Protein AF-A0A2W4MLJ8-F1 (afdb_monomer_lite)

Foldseek 3Di:
DFPLLLLLLQVQCCVFPFVPKWWADDPNDIDIDGPDDPVSSLCCQQPPGAFQQQADPLDLLQLQFWAWPVVVCLVVLNPDTDTDDDLLVVLLVLLLPFDDPSSPLNNQLSVLLNVLCVVQWDWDDPCVLLVPLSVQSVVQPDPVSNVVSVVVVCVSPVQWTWGDDPPTIITDGNQCSQVSLVCCCPPRDDPSNVLLQQLQWDAAPDDSRGIDGHLVCPNRQDDDSDGLNSVLSSLVQCQADRYDPDDGRPCNSVLSCCSPPVDDDDDFDQDAPRPRCVLQRWAAPSDPDRTGGRGDRSSNSSSSSSSSSLQGWDFDDDPDDDDRDTDTAQFAAEDDDDDPPDDDDDHSGDHDDKGAGDIDRSVVSSVNRHVSAQDDPPHGHRYPVSSVNSCVPPVVVRRID

Secondary structure (DSSP, 8-state):
--HHHHHHHHHHHHHHT-TT-EEEEETTEEEEE-S--HHHHHHIIIII--------TTSTTSSS-BEE-HHHHHHTTTS---EE--HHHHHHHHHHT---GGGHHHHHHHHHHHHHHHHHPEEP-HHHHTHHHHHHGGG--SHHHHHHHHHHHHHHHTTEEEEEETTEEEEEEGGGHHHHHHHIIIII--HHHHHHHHHHEEE-SSSSS-EEE-TTSTTTSEETTEEHHHHHHHHHHHHS-SSTTPPPPTTHHHHHHHHHH-------B-S--TTT-GGGS-EETSSSSSEE---B-HHHHHHHHHHHTTS--EEEPPSSSS--EEE-TTEEBPPP-S-TTS-------EE-PPPB-S-EEHHHHHHHHHH---EETTEE--BHHHHHHHIIIIIGGGTB-

Structure (mmCIF, N/CA/C/O backbone):
data_AF-A0A2W4MLJ8-F1
#
_entry.id   AF-A0A2W4MLJ8-F1
#
loop_
_atom_site.group_PDB
_atom_site.id
_atom_site.type_symbol
_atom_site.label_atom_id
_atom_site.label_alt_id
_atom_site.label_comp_id
_atom_site.label_asym_id
_atom_site.label_entity_id
_atom_site.label_seq_id
_atom_site.pdbx_PDB_ins_code
_atom_site.Cartn_x
_atom_site.Cartn_y
_atom_site.Cartn_z
_atom_site.occupancy
_atom_site.B_iso_or_equiv
_atom_site.auth_seq_id
_atom_site.auth_comp_id
_atom_site.auth_asym_id
_atom_site.auth_atom_id
_atom_site.pdbx_PDB_model_num
ATOM 1 N N . MET A 1 1 ? 0.294 -2.833 21.695 1.00 61.97 1 MET A N 1
ATOM 2 C CA . MET A 1 1 ? -0.162 -2.936 20.288 1.00 61.97 1 MET A CA 1
ATOM 3 C C . MET A 1 1 ? 0.094 -1.598 19.602 1.00 61.97 1 MET A C 1
ATOM 5 O O . MET A 1 1 ? -0.116 -0.588 20.254 1.00 61.97 1 MET A O 1
ATOM 9 N N . GLY A 1 2 ? 0.595 -1.555 18.360 1.00 86.25 2 GLY A N 1
ATOM 10 C CA . GLY A 1 2 ? 0.791 -0.280 17.644 1.00 86.25 2 GLY A CA 1
ATOM 11 C C . GLY A 1 2 ? -0.541 0.371 17.244 1.00 86.25 2 GLY A C 1
ATOM 12 O O . GLY A 1 2 ? -1.497 -0.349 16.966 1.00 86.25 2 GLY A O 1
ATOM 13 N N . TYR A 1 3 ? -0.601 1.707 17.199 1.00 92.25 3 TYR A N 1
ATOM 14 C CA . TYR A 1 3 ? -1.837 2.476 16.971 1.00 92.25 3 TYR A CA 1
ATOM 15 C C . TYR A 1 3 ? -2.549 2.122 15.657 1.00 92.25 3 TYR A C 1
ATOM 17 O O . TYR A 1 3 ? -3.712 1.732 15.659 1.00 92.25 3 TYR A O 1
ATOM 25 N N . LEU A 1 4 ? -1.831 2.181 14.531 1.00 94.38 4 LEU A N 1
ATOM 26 C CA . LEU A 1 4 ? -2.391 1.830 13.222 1.00 94.38 4 LEU A CA 1
ATOM 27 C C . LEU A 1 4 ? -2.824 0.363 13.162 1.00 94.38 4 LEU A C 1
ATOM 29 O O . LEU A 1 4 ? -3.882 0.053 12.634 1.00 94.38 4 LEU A O 1
ATOM 33 N N . LYS A 1 5 ? -2.056 -0.538 13.781 1.00 95.44 5 LYS A N 1
ATOM 34 C CA . LYS A 1 5 ? -2.420 -1.956 13.869 1.00 95.44 5 LYS A CA 1
ATOM 35 C C . LYS A 1 5 ? -3.755 -2.157 14.595 1.00 95.44 5 LYS A C 1
ATOM 37 O O . LYS A 1 5 ? -4.588 -2.937 14.148 1.00 95.44 5 LYS A O 1
ATOM 42 N N . ALA A 1 6 ? -3.958 -1.446 15.705 1.00 96.62 6 ALA A N 1
ATOM 43 C CA . ALA A 1 6 ? -5.207 -1.469 16.463 1.00 96.62 6 ALA A CA 1
ATOM 44 C C . ALA A 1 6 ? -6.398 -0.964 15.630 1.00 96.62 6 ALA A C 1
ATOM 46 O O . ALA A 1 6 ? -7.445 -1.612 15.604 1.00 96.62 6 ALA A O 1
ATOM 47 N N . LEU A 1 7 ? -6.218 0.134 14.886 1.00 96.81 7 LEU A N 1
ATOM 48 C CA . LEU A 1 7 ? -7.236 0.640 13.960 1.00 96.81 7 LEU A CA 1
ATOM 49 C C . LEU A 1 7 ? -7.570 -0.355 12.845 1.00 96.81 7 LEU A C 1
ATOM 51 O O . LEU A 1 7 ? -8.741 -0.501 12.502 1.00 96.81 7 LEU A O 1
ATOM 55 N N . GLY A 1 8 ? -6.569 -1.051 12.300 1.00 97.69 8 GLY A N 1
ATOM 56 C CA . GLY A 1 8 ? -6.784 -2.076 11.281 1.00 97.69 8 GLY A CA 1
ATOM 57 C C . GLY A 1 8 ? -7.610 -3.242 11.805 1.00 97.69 8 GLY A C 1
ATOM 58 O O . GLY A 1 8 ? -8.565 -3.648 11.149 1.00 97.69 8 GLY A O 1
ATOM 59 N N . VAL A 1 9 ? -7.316 -3.722 13.019 1.00 98.25 9 VAL A N 1
ATOM 60 C CA . VAL A 1 9 ? -8.124 -4.769 13.663 1.00 98.25 9 VAL A CA 1
ATOM 61 C C . VAL A 1 9 ? -9.564 -4.310 13.867 1.00 98.25 9 VAL A C 1
ATOM 63 O O . VAL A 1 9 ? -10.478 -5.018 13.453 1.00 98.25 9 VAL A O 1
ATOM 66 N N . LEU A 1 10 ? -9.780 -3.120 14.437 1.00 98.44 10 LEU A N 1
ATOM 67 C CA . LEU A 1 10 ? -11.130 -2.593 14.643 1.00 98.44 10 LEU A CA 1
ATOM 68 C C . LEU A 1 10 ? -11.905 -2.466 13.323 1.00 98.44 10 LEU A C 1
ATOM 70 O O . LEU A 1 10 ? -13.056 -2.891 13.249 1.00 98.44 10 LEU A O 1
ATOM 74 N N . ARG A 1 11 ? -11.278 -1.895 12.287 1.00 97.94 11 ARG A N 1
ATOM 75 C CA . ARG A 1 11 ? -11.890 -1.729 10.963 1.00 97.94 11 ARG A CA 1
ATOM 76 C C . ARG A 1 11 ? -12.314 -3.075 10.382 1.00 97.94 11 ARG A C 1
ATOM 78 O O . ARG A 1 11 ? -13.454 -3.215 9.955 1.00 97.94 11 ARG A O 1
ATOM 85 N N . LEU A 1 12 ? -11.402 -4.045 10.363 1.00 98.38 12 LEU A N 1
ATOM 86 C CA . LEU A 1 12 ? -11.639 -5.339 9.728 1.00 98.38 12 LEU A CA 1
ATOM 87 C C . LEU A 1 12 ? -12.692 -6.158 10.471 1.00 98.38 12 LEU A C 1
ATOM 89 O O . LEU A 1 12 ? -13.574 -6.718 9.826 1.00 98.38 12 LEU A O 1
ATOM 93 N N . VAL A 1 13 ? -12.652 -6.177 11.807 1.00 98.56 13 VAL A N 1
ATOM 94 C CA . VAL A 1 13 ? -13.686 -6.848 12.609 1.00 98.56 13 VAL A CA 1
ATOM 95 C C . VAL A 1 13 ? -15.046 -6.193 12.366 1.00 98.56 13 VAL A C 1
ATOM 97 O O . VAL A 1 13 ? -15.995 -6.904 12.054 1.00 98.56 13 VAL A O 1
ATOM 100 N N . CYS A 1 14 ? -15.125 -4.856 12.389 1.00 98.44 14 CYS A N 1
ATOM 101 C CA . CYS A 1 14 ? -16.371 -4.124 12.132 1.00 98.44 14 CYS A CA 1
ATOM 102 C C . CYS A 1 14 ? -16.975 -4.454 10.765 1.00 98.44 14 CYS A C 1
ATOM 104 O O . CYS A 1 14 ? -18.176 -4.667 10.638 1.00 98.44 14 CYS A O 1
ATOM 106 N N . GLN A 1 15 ? -16.141 -4.499 9.728 1.00 97.12 15 GLN A N 1
ATOM 107 C CA . GLN A 1 15 ? -16.613 -4.648 8.355 1.00 97.12 15 GLN A CA 1
ATOM 108 C C . GLN A 1 15 ? -16.893 -6.095 7.948 1.00 97.12 15 GLN A C 1
ATOM 110 O O . GLN A 1 15 ? -17.678 -6.312 7.028 1.00 97.12 15 GLN A O 1
ATOM 115 N N . GLN A 1 16 ? -16.231 -7.073 8.571 1.00 97.75 16 GLN A N 1
ATOM 116 C CA . GLN A 1 16 ? -16.209 -8.446 8.057 1.00 97.75 16 GLN A CA 1
ATOM 117 C C . GLN A 1 16 ? -16.668 -9.509 9.063 1.00 97.75 16 GLN A 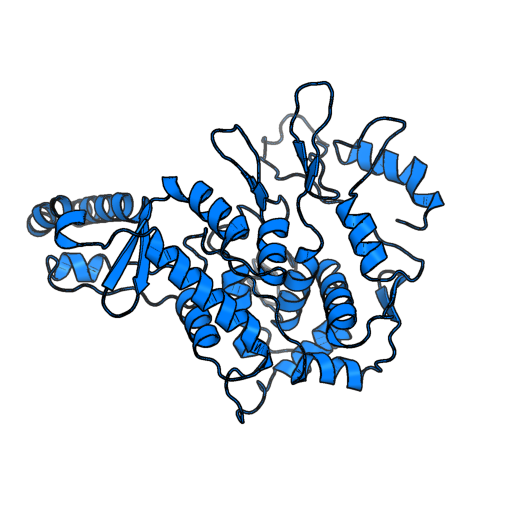C 1
ATOM 119 O O . GLN A 1 16 ? -16.828 -10.658 8.654 1.00 97.75 16 GLN A O 1
ATOM 124 N N . ALA A 1 17 ? -16.878 -9.172 10.341 1.00 98.12 17 ALA A N 1
ATOM 125 C CA . ALA A 1 17 ? -17.229 -10.169 11.358 1.00 98.12 17 ALA A CA 1
ATOM 126 C C . ALA A 1 17 ? -18.281 -9.707 12.380 1.00 98.12 17 ALA A C 1
ATOM 128 O O . ALA A 1 17 ? -19.231 -10.440 12.641 1.00 98.12 17 ALA A O 1
ATOM 129 N N . ASP A 1 18 ? -18.133 -8.511 12.946 1.00 98.44 18 ASP A N 1
ATOM 130 C CA . ASP A 1 18 ? -18.990 -7.993 14.014 1.00 98.44 18 ASP A CA 1
ATOM 131 C C . ASP A 1 18 ? -19.216 -6.488 13.843 1.00 98.44 18 ASP A C 1
ATOM 133 O O . ASP A 1 18 ? -18.381 -5.676 14.240 1.00 98.44 18 ASP A O 1
ATOM 137 N N . ALA A 1 19 ? -20.353 -6.113 13.255 1.00 97.88 19 ALA A N 1
ATOM 138 C CA . ALA A 1 19 ? -20.689 -4.720 12.955 1.00 97.88 19 ALA A CA 1
ATOM 139 C C . ALA A 1 19 ? -20.834 -3.835 14.207 1.00 97.88 19 ALA A C 1
ATOM 141 O O . ALA A 1 19 ? -20.628 -2.623 14.114 1.00 97.88 19 ALA A O 1
ATOM 142 N N . ASP A 1 20 ? -21.133 -4.432 15.365 1.00 98.00 20 ASP A N 1
ATOM 143 C CA . ASP A 1 20 ? -21.358 -3.725 16.629 1.00 98.00 20 ASP A CA 1
ATOM 144 C C . ASP A 1 20 ? -20.078 -3.578 17.468 1.00 98.00 20 ASP A C 1
ATOM 146 O O . ASP A 1 20 ? -20.118 -3.028 18.575 1.00 98.00 20 ASP A O 1
ATOM 150 N N . VAL A 1 21 ? -18.928 -4.025 16.943 1.00 98.50 21 VAL A N 1
ATOM 151 C CA . VAL A 1 21 ? -17.642 -3.939 17.637 1.00 98.50 21 VAL A CA 1
ATOM 152 C C . VAL A 1 21 ? -17.310 -2.503 18.046 1.00 98.50 21 VAL A C 1
ATOM 154 O O . VAL A 1 21 ? -17.400 -1.541 17.273 1.00 98.50 21 VAL A O 1
ATOM 157 N N . ARG A 1 22 ? -16.853 -2.362 19.288 1.00 98.50 22 ARG A N 1
ATOM 158 C CA . ARG A 1 22 ? -16.357 -1.102 19.846 1.00 98.50 22 ARG A CA 1
ATOM 159 C C . ARG A 1 22 ? -14.935 -1.269 20.343 1.00 98.50 22 ARG A C 1
ATOM 161 O O . ARG A 1 22 ? -14.503 -2.373 20.664 1.00 98.50 22 ARG A O 1
ATOM 168 N N . ALA A 1 23 ? -14.201 -0.171 20.456 1.00 97.69 23 ALA A N 1
ATOM 169 C CA . ALA A 1 23 ? -12.884 -0.191 21.075 1.00 97.69 23 ALA A CA 1
ATOM 170 C C . ALA A 1 23 ? -12.578 1.083 21.852 1.00 97.69 23 ALA A C 1
ATOM 172 O O . ALA A 1 23 ? -13.168 2.133 21.598 1.00 97.69 23 ALA A O 1
ATOM 173 N N . CYS A 1 24 ? -11.625 0.992 22.776 1.00 96.69 24 CYS A N 1
ATOM 174 C CA . CYS A 1 24 ? -11.025 2.139 23.449 1.00 96.69 24 CYS A CA 1
ATOM 175 C C . CYS A 1 24 ? -9.576 1.867 23.865 1.00 96.69 24 CYS A C 1
ATOM 177 O O . CYS A 1 24 ? -9.086 0.738 23.804 1.00 96.69 24 CYS A O 1
ATOM 179 N N . TRP A 1 25 ? -8.891 2.923 24.285 1.00 95.38 25 TRP A N 1
ATOM 180 C CA . TRP A 1 25 ? -7.573 2.884 24.898 1.00 95.38 25 TRP A CA 1
ATOM 181 C C . TRP A 1 25 ? -7.700 3.027 26.413 1.00 95.38 25 TRP A C 1
ATOM 183 O O . TRP A 1 25 ? -8.278 3.988 26.914 1.00 95.38 25 TRP A O 1
ATOM 193 N N . GLU A 1 26 ? -7.110 2.093 27.153 1.00 93.19 26 GLU A N 1
ATOM 194 C CA . GLU A 1 26 ? -7.096 2.114 28.613 1.00 93.19 26 GLU A CA 1
ATOM 195 C C . GLU A 1 26 ? -5.746 1.599 29.117 1.00 93.19 26 GLU A C 1
ATOM 197 O O . GLU A 1 26 ? -5.308 0.511 28.744 1.00 93.19 26 GLU A O 1
ATOM 202 N N . GLY A 1 27 ? -5.044 2.400 29.925 1.00 88.62 27 GLY A N 1
ATOM 203 C CA . GLY A 1 27 ? -3.728 2.026 30.459 1.00 88.62 27 GLY A CA 1
ATOM 204 C C . GLY A 1 27 ? -2.671 1.743 29.380 1.00 88.62 27 GLY A C 1
ATOM 205 O O . GLY A 1 27 ? -1.826 0.872 29.565 1.00 88.62 27 GLY A O 1
ATOM 206 N N . GLY A 1 28 ? -2.742 2.420 28.227 1.00 87.06 28 GLY A N 1
ATOM 207 C CA . GLY A 1 28 ? -1.842 2.181 27.088 1.00 87.06 28 GLY A CA 1
ATOM 208 C C . GLY A 1 28 ? -2.142 0.901 26.293 1.00 87.06 28 GLY A C 1
ATOM 209 O O . GLY A 1 28 ? -1.378 0.531 25.400 1.00 87.06 28 GLY A O 1
ATOM 210 N N . VAL A 1 29 ? -3.255 0.225 26.591 1.00 91.62 29 VAL A N 1
ATOM 211 C CA . VAL A 1 29 ? -3.703 -0.992 25.910 1.00 91.62 29 VAL A CA 1
ATOM 212 C C . VAL A 1 29 ? -4.958 -0.693 25.099 1.00 91.62 29 VAL A C 1
ATOM 214 O O . VAL A 1 29 ? -5.870 -0.019 25.570 1.00 91.62 29 VAL A O 1
ATOM 217 N N . PHE A 1 30 ? -5.008 -1.213 23.875 1.00 95.25 30 PHE A N 1
ATOM 218 C CA . PHE A 1 30 ? -6.205 -1.165 23.045 1.00 95.25 30 PHE A CA 1
ATOM 219 C C . PHE A 1 30 ? -7.144 -2.307 23.434 1.00 95.25 30 PHE A C 1
ATOM 221 O O . PHE A 1 30 ? -6.765 -3.476 23.327 1.00 95.25 30 PHE A O 1
ATOM 228 N N . LYS A 1 31 ? -8.346 -1.976 23.902 1.00 96.06 31 LYS A N 1
ATOM 229 C CA . LYS A 1 31 ? -9.390 -2.933 24.273 1.00 96.06 31 LYS A CA 1
ATOM 230 C C . LYS A 1 31 ? -10.436 -3.002 23.168 1.00 96.06 31 LYS A C 1
ATOM 232 O O . LYS A 1 31 ? -10.954 -1.969 22.755 1.00 96.06 31 LYS A O 1
ATOM 237 N N . LEU A 1 32 ? -10.747 -4.218 22.725 1.00 97.12 32 LEU A N 1
ATOM 238 C CA . LEU A 1 32 ? -11.780 -4.522 21.737 1.00 97.12 32 LEU A CA 1
ATOM 239 C C . LEU A 1 32 ? -12.978 -5.165 22.450 1.00 97.12 32 LEU A C 1
ATOM 241 O O . LEU A 1 32 ? -12.800 -6.120 23.203 1.00 97.12 32 LEU A O 1
ATOM 245 N N . TYR A 1 33 ? -14.175 -4.647 22.207 1.00 98.00 33 TYR A N 1
ATOM 246 C CA . TYR A 1 33 ? -15.448 -5.150 22.719 1.00 98.00 33 TYR A CA 1
ATOM 247 C C . TYR A 1 33 ? -16.234 -5.700 21.534 1.00 98.00 33 TYR A C 1
ATOM 249 O O . TYR A 1 33 ? -16.768 -4.930 20.740 1.00 98.00 33 TYR A O 1
ATOM 257 N N . THR A 1 34 ? -16.243 -7.020 21.396 1.00 98.12 34 THR A N 1
ATOM 258 C CA . THR A 1 34 ? -16.828 -7.749 20.267 1.00 98.12 34 THR A CA 1
ATOM 259 C C . THR A 1 34 ? -17.508 -9.018 20.773 1.00 98.12 34 THR A C 1
ATOM 261 O O . THR A 1 34 ? -17.212 -9.484 21.876 1.00 98.12 34 THR A O 1
ATOM 264 N N . ASN A 1 35 ? -18.410 -9.582 19.974 1.00 97.25 35 ASN A N 1
ATOM 265 C CA . ASN A 1 35 ? -18.974 -10.910 20.208 1.00 97.25 35 ASN A CA 1
ATOM 266 C C . ASN A 1 35 ? -17.975 -12.062 19.954 1.00 97.25 35 ASN A C 1
ATOM 268 O O . ASN A 1 35 ? -18.279 -13.206 20.290 1.00 97.25 35 ASN A O 1
ATOM 272 N N . LEU A 1 36 ? -16.795 -11.776 19.389 1.00 97.81 36 LEU A N 1
ATOM 273 C CA . LEU A 1 36 ? -15.739 -12.754 19.137 1.00 97.81 36 LEU A CA 1
ATOM 274 C C . LEU A 1 36 ? -14.856 -12.945 20.377 1.00 97.81 36 LEU A C 1
ATOM 276 O O . LEU A 1 36 ? -14.225 -12.005 20.865 1.00 97.81 36 LEU A O 1
ATOM 280 N N . ASP A 1 37 ? -14.741 -14.182 20.854 1.00 96.81 37 ASP A N 1
ATOM 281 C CA . ASP A 1 37 ? -13.690 -14.533 21.808 1.00 96.81 37 ASP A CA 1
ATOM 282 C C . ASP A 1 37 ? -12.304 -14.595 21.129 1.00 96.81 37 ASP A C 1
ATOM 284 O O . ASP A 1 37 ? -12.139 -14.298 19.943 1.00 96.81 37 ASP A O 1
ATOM 288 N N . ARG A 1 38 ? -11.264 -14.953 21.894 1.00 95.31 38 ARG A N 1
ATOM 289 C CA . ARG A 1 38 ? -9.887 -15.000 21.375 1.00 95.31 38 ARG A CA 1
ATOM 290 C C . ARG A 1 38 ? -9.720 -15.996 20.228 1.00 95.31 38 ARG A C 1
ATOM 292 O O . ARG A 1 38 ? -9.019 -15.677 19.268 1.00 95.31 38 ARG A O 1
ATOM 299 N N . ASP A 1 39 ? -10.346 -17.163 20.320 1.00 96.69 39 ASP A N 1
ATOM 300 C CA . ASP A 1 39 ? -10.188 -18.228 19.331 1.00 96.69 39 ASP A CA 1
ATOM 301 C C . ASP A 1 39 ? -10.989 -17.905 18.068 1.00 96.69 39 ASP A C 1
ATOM 303 O O . ASP A 1 39 ? -10.486 -18.073 16.953 1.00 96.69 39 ASP A O 1
ATOM 307 N N . ALA A 1 40 ? -12.192 -17.349 18.226 1.00 97.94 40 ALA A N 1
ATOM 308 C CA . ALA A 1 40 ? -13.011 -16.840 17.135 1.00 97.94 40 ALA A CA 1
ATOM 309 C C . ALA A 1 40 ? -12.324 -15.675 16.405 1.00 97.94 40 ALA A C 1
ATOM 311 O O . ALA A 1 40 ? -12.321 -15.644 15.175 1.00 97.94 40 ALA A O 1
ATOM 312 N N . LEU A 1 41 ? -11.673 -14.756 17.131 1.00 97.75 41 LEU A N 1
ATOM 313 C CA . LEU A 1 41 ? -10.928 -13.643 16.536 1.00 97.75 41 LEU A CA 1
ATOM 314 C C . LEU A 1 41 ? -9.709 -14.131 15.736 1.00 97.75 41 LEU A C 1
ATOM 316 O O . LEU A 1 41 ? -9.491 -13.682 14.609 1.00 97.75 41 LEU A O 1
ATOM 320 N N . THR A 1 42 ? -8.933 -15.073 16.280 1.00 97.00 42 THR A N 1
ATOM 321 C CA . THR A 1 42 ? -7.822 -15.707 15.550 1.00 97.00 42 THR A CA 1
ATOM 322 C C . THR A 1 42 ? -8.325 -16.434 14.307 1.00 97.00 42 THR A C 1
ATOM 324 O O . THR A 1 42 ? -7.782 -16.242 13.221 1.00 97.00 42 THR A O 1
ATOM 327 N N . THR A 1 43 ? -9.394 -17.220 14.444 1.00 97.25 43 THR A N 1
ATOM 328 C CA . THR A 1 43 ? -10.016 -17.961 13.339 1.00 97.25 43 THR A CA 1
ATOM 329 C C . THR A 1 43 ? -10.515 -17.013 12.248 1.00 97.25 43 THR A C 1
ATOM 331 O O . THR A 1 43 ? -10.279 -17.261 11.068 1.00 97.25 43 THR A O 1
ATOM 334 N N . PHE A 1 44 ? -11.125 -15.881 12.617 1.00 98.25 44 PHE A N 1
ATOM 335 C CA . PHE A 1 44 ? -11.535 -14.843 11.673 1.00 98.25 44 PHE A CA 1
ATOM 336 C C . PHE A 1 44 ? -10.360 -14.358 10.812 1.00 98.25 44 PHE A C 1
ATOM 338 O O . PHE A 1 44 ? -10.431 -14.428 9.584 1.00 98.25 44 PHE A O 1
ATOM 345 N N . PHE A 1 45 ? -9.259 -13.913 11.421 1.00 98.12 45 PHE A N 1
ATOM 346 C CA . PHE A 1 45 ? -8.110 -13.423 10.653 1.00 98.12 45 PHE A CA 1
ATOM 347 C C . PHE A 1 45 ? -7.417 -14.535 9.855 1.00 98.12 45 PHE A C 1
ATOM 349 O O . PHE A 1 45 ? -7.041 -14.330 8.697 1.00 98.12 45 PHE A O 1
ATOM 356 N N . ARG A 1 46 ? -7.287 -15.728 10.439 1.00 95.81 46 ARG A N 1
ATOM 357 C CA . ARG A 1 46 ? -6.652 -16.875 9.786 1.00 95.81 46 ARG A CA 1
ATOM 358 C C . ARG A 1 46 ? -7.430 -17.323 8.551 1.00 95.81 46 ARG A C 1
ATOM 360 O O . ARG A 1 46 ? -6.815 -17.475 7.497 1.00 95.81 46 ARG A O 1
ATOM 367 N N . ASP A 1 47 ? -8.754 -17.444 8.647 1.00 95.19 47 ASP A N 1
ATOM 368 C CA . ASP A 1 47 ? -9.558 -18.186 7.666 1.00 95.19 47 ASP A CA 1
ATOM 369 C C . ASP A 1 47 ? -10.501 -17.305 6.838 1.00 95.19 47 ASP A C 1
ATOM 371 O O . ASP A 1 47 ? -10.770 -17.631 5.685 1.00 95.19 47 ASP A O 1
ATOM 375 N N . TYR A 1 48 ? -10.980 -16.181 7.378 1.00 96.81 48 TYR A N 1
ATOM 376 C CA . TYR A 1 48 ? -12.073 -15.406 6.773 1.00 96.81 48 TYR A CA 1
ATOM 377 C C . TYR A 1 48 ? -11.673 -14.003 6.312 1.00 96.81 48 TYR A C 1
ATOM 379 O O . TYR A 1 48 ? -12.275 -13.490 5.368 1.00 96.81 48 TYR A O 1
ATOM 387 N N . TYR A 1 49 ? -10.647 -13.400 6.922 1.00 97.81 49 TYR A N 1
ATOM 388 C CA . TYR A 1 49 ? -10.180 -12.051 6.592 1.00 97.81 49 TYR A CA 1
ATOM 389 C C . TYR A 1 49 ? -9.914 -11.885 5.093 1.00 97.81 49 TYR A C 1
ATOM 391 O O . TYR A 1 49 ? -9.132 -12.637 4.501 1.00 97.81 49 TYR A O 1
ATOM 399 N N . ARG A 1 50 ? -10.542 -10.867 4.502 1.00 98.19 50 ARG A N 1
ATOM 400 C CA . ARG A 1 50 ? -10.380 -10.457 3.106 1.00 98.19 50 ARG A CA 1
ATOM 401 C C . ARG A 1 50 ? -9.554 -9.165 3.055 1.00 98.19 50 ARG A C 1
ATOM 403 O O . ARG A 1 50 ? -10.034 -8.150 3.565 1.00 98.19 50 ARG A O 1
ATOM 410 N N . PRO A 1 51 ? -8.337 -9.185 2.481 1.00 98.00 51 PRO A N 1
ATOM 411 C CA . PRO A 1 51 ? -7.501 -7.991 2.371 1.00 98.00 51 PRO A CA 1
ATOM 412 C C . PRO A 1 51 ? -8.138 -6.896 1.519 1.00 98.00 51 PRO A C 1
ATOM 414 O O . PRO A 1 51 ? -8.716 -7.178 0.466 1.00 98.00 51 PRO A O 1
ATOM 417 N N . THR A 1 52 ? -7.959 -5.642 1.931 1.00 97.94 52 THR A N 1
ATOM 418 C CA . THR A 1 52 ? -8.315 -4.482 1.111 1.00 97.94 52 THR A CA 1
ATOM 419 C C . THR A 1 52 ? -7.360 -4.386 -0.089 1.00 97.94 52 THR A C 1
ATOM 421 O O . THR A 1 52 ? -6.149 -4.546 0.091 1.00 97.94 52 THR A O 1
ATOM 424 N N . PRO A 1 53 ? -7.841 -4.084 -1.312 1.00 97.12 53 PRO A N 1
ATOM 425 C CA . PRO A 1 53 ? -6.991 -3.944 -2.492 1.00 97.12 53 PRO A CA 1
ATOM 426 C C . PRO A 1 53 ? -6.055 -2.720 -2.459 1.00 97.12 53 PRO A C 1
ATOM 428 O O . PRO A 1 53 ? -6.312 -1.692 -3.087 1.00 97.12 53 PRO A O 1
ATOM 431 N N . LEU A 1 54 ? -4.926 -2.820 -1.753 1.00 96.12 54 LEU A N 1
ATOM 432 C CA . LEU A 1 54 ? -3.911 -1.764 -1.715 1.00 96.12 54 LEU A CA 1
ATOM 433 C C . LEU A 1 54 ? -3.079 -1.799 -2.998 1.00 96.12 54 LEU A C 1
ATOM 435 O O . LEU A 1 54 ? -2.242 -2.682 -3.171 1.00 96.12 54 LEU A O 1
ATOM 439 N N . LEU A 1 55 ? -3.289 -0.844 -3.905 1.00 96.25 55 LEU A N 1
ATOM 440 C CA . LEU A 1 55 ? -2.542 -0.745 -5.164 1.00 96.25 55 LEU A CA 1
ATOM 441 C C . LEU A 1 55 ? -2.075 0.688 -5.406 1.00 96.25 55 LEU A C 1
ATOM 443 O O . LEU A 1 55 ? -2.882 1.613 -5.409 1.00 96.25 55 LEU A O 1
ATOM 447 N N . ALA A 1 56 ? -0.785 0.874 -5.683 1.00 95.25 56 ALA A N 1
ATOM 448 C CA . ALA A 1 56 ? -0.223 2.169 -6.067 1.00 95.25 56 ALA A CA 1
ATOM 449 C C . ALA A 1 56 ? 0.326 2.157 -7.505 1.00 95.25 56 ALA A C 1
ATOM 451 O O . ALA A 1 56 ? 1.513 2.429 -7.703 1.00 95.25 56 ALA A O 1
ATOM 452 N N . PRO A 1 57 ? -0.489 1.898 -8.548 1.00 93.56 57 PRO A N 1
ATOM 453 C CA . PRO A 1 57 ? -0.015 1.831 -9.936 1.00 93.56 57 PRO A CA 1
ATOM 454 C C . PRO A 1 57 ? 0.562 3.165 -10.435 1.00 93.56 57 PRO A C 1
ATOM 456 O O . PRO A 1 57 ? 1.090 3.245 -11.531 1.00 93.56 57 PRO A O 1
ATOM 459 N N . TRP A 1 58 ? 0.513 4.239 -9.654 1.00 92.00 58 TRP A N 1
ATOM 460 C CA . TRP A 1 58 ? 1.215 5.486 -9.942 1.00 92.00 58 TRP A CA 1
ATOM 461 C C . TRP A 1 58 ? 2.693 5.481 -9.503 1.00 92.00 58 TRP A C 1
ATOM 463 O O . TRP A 1 58 ? 3.425 6.432 -9.788 1.00 92.00 58 TRP A O 1
ATOM 473 N N . ASN A 1 59 ? 3.163 4.451 -8.800 1.00 92.56 59 ASN A N 1
ATOM 474 C CA . ASN A 1 59 ? 4.550 4.301 -8.365 1.00 92.56 59 ASN A CA 1
ATOM 475 C C . ASN A 1 59 ? 5.272 3.243 -9.203 1.00 92.56 59 ASN A C 1
ATOM 477 O O . ASN A 1 59 ? 4.803 2.118 -9.336 1.00 92.56 59 ASN A O 1
ATOM 481 N N . GLY A 1 60 ? 6.483 3.547 -9.682 1.00 90.56 60 GLY A N 1
ATOM 482 C CA . GLY A 1 60 ? 7.308 2.576 -10.424 1.00 90.56 60 GLY A CA 1
ATOM 483 C C . GLY A 1 60 ? 7.755 1.358 -9.590 1.00 90.56 60 GLY A C 1
ATOM 484 O O . GLY A 1 60 ? 8.233 0.359 -10.134 1.00 90.56 60 GLY A O 1
ATOM 485 N N . GLY A 1 61 ? 7.629 1.449 -8.262 1.00 90.81 61 GLY A N 1
ATOM 486 C CA . GLY A 1 61 ? 7.922 0.403 -7.278 1.00 90.81 61 GLY A CA 1
ATOM 487 C C . GLY A 1 61 ? 6.794 -0.608 -7.041 1.00 90.81 61 GLY A C 1
ATOM 488 O O . GLY A 1 61 ? 7.067 -1.668 -6.499 1.00 90.81 61 GLY A O 1
ATOM 489 N N . SER A 1 62 ? 5.571 -0.302 -7.477 1.00 93.62 62 SER A N 1
ATOM 490 C CA . SER A 1 62 ? 4.314 -0.909 -6.996 1.00 93.62 62 SER A CA 1
ATOM 491 C C . SER A 1 62 ? 4.024 -2.353 -7.410 1.00 93.62 62 SER A C 1
ATOM 493 O O . SER A 1 62 ? 3.027 -2.913 -6.976 1.00 93.62 62 SER A O 1
ATOM 495 N N . GLY A 1 63 ? 4.846 -2.942 -8.279 1.00 94.75 63 GLY A N 1
ATOM 496 C CA . GLY A 1 63 ? 4.595 -4.269 -8.853 1.00 94.75 63 GLY A CA 1
ATOM 497 C C . GLY A 1 63 ? 3.870 -4.261 -10.201 1.00 94.75 63 GLY A C 1
ATOM 498 O O . GLY A 1 63 ? 3.876 -5.267 -10.892 1.00 94.75 63 GLY A O 1
ATOM 499 N N . PHE A 1 64 ? 3.354 -3.120 -10.666 1.00 94.50 64 PHE A N 1
ATOM 500 C CA . PHE A 1 64 ? 2.771 -3.026 -12.016 1.00 94.50 64 PHE A CA 1
ATOM 501 C C . PHE A 1 64 ? 3.804 -2.874 -13.134 1.00 94.50 64 PHE A C 1
ATOM 503 O O . PHE A 1 64 ? 3.473 -3.048 -14.303 1.00 94.50 64 PHE A O 1
ATOM 510 N N . TYR A 1 65 ? 5.047 -2.524 -12.796 1.00 94.56 65 TYR A N 1
ATOM 511 C CA . TYR A 1 65 ? 6.044 -2.108 -13.777 1.00 94.56 65 TYR A CA 1
ATOM 512 C C . TYR A 1 65 ? 7.274 -3.011 -13.788 1.00 94.56 65 TYR A C 1
ATOM 514 O O . TYR A 1 65 ? 7.850 -3.328 -12.745 1.00 94.56 65 TYR A O 1
ATOM 522 N N . VAL A 1 66 ? 7.745 -3.350 -14.980 1.00 94.62 66 VAL A N 1
ATOM 523 C CA . VAL A 1 66 ? 8.964 -4.124 -15.225 1.00 94.62 66 VAL A CA 1
ATOM 524 C C . VAL A 1 66 ? 10.172 -3.205 -15.424 1.00 94.62 66 VAL A C 1
ATOM 526 O O . VAL A 1 66 ? 10.044 -1.997 -15.626 1.00 94.62 66 VAL A O 1
ATOM 529 N N . LYS A 1 67 ? 11.380 -3.769 -15.349 1.00 94.44 67 LYS A N 1
ATOM 530 C CA . LYS A 1 67 ? 12.624 -3.058 -15.675 1.00 94.44 67 LYS A CA 1
ATOM 531 C C . LYS A 1 67 ? 13.398 -3.846 -16.715 1.00 94.44 67 LYS A C 1
ATOM 533 O O . LYS A 1 67 ? 13.728 -5.000 -16.457 1.00 94.44 67 LYS A O 1
ATOM 538 N N . LEU A 1 68 ? 13.691 -3.217 -17.852 1.00 96.31 68 LEU A N 1
ATOM 539 C CA . LEU A 1 68 ? 14.518 -3.811 -18.901 1.00 96.31 68 LEU A CA 1
ATOM 540 C C . LEU A 1 68 ? 15.880 -4.226 -18.325 1.00 96.31 68 LEU A C 1
ATOM 542 O O . LEU A 1 68 ? 16.501 -3.483 -17.554 1.00 96.31 68 LEU A O 1
ATOM 546 N N . ASP A 1 69 ? 16.353 -5.402 -18.716 1.00 96.38 69 ASP A N 1
ATOM 547 C CA . ASP A 1 69 ? 17.734 -5.805 -18.513 1.00 96.38 69 ASP A CA 1
ATOM 548 C C . ASP A 1 69 ? 18.622 -5.113 -19.554 1.00 96.38 69 ASP A C 1
ATOM 550 O O . ASP A 1 69 ? 18.869 -5.616 -20.649 1.00 96.38 69 ASP A O 1
ATOM 554 N N . VAL A 1 70 ? 19.055 -3.899 -19.207 1.00 96.25 70 VAL A N 1
ATOM 555 C CA . VAL A 1 70 ? 19.857 -3.025 -20.076 1.00 96.25 70 VAL A CA 1
ATOM 556 C C . VAL A 1 70 ? 21.148 -3.698 -20.535 1.00 96.25 70 VAL A C 1
ATOM 558 O O . VAL A 1 70 ? 21.587 -3.451 -21.655 1.00 96.25 70 VAL A O 1
ATOM 561 N N . ASP A 1 71 ? 21.758 -4.533 -19.695 1.00 94.75 71 ASP A N 1
ATOM 562 C CA . ASP A 1 71 ? 23.035 -5.160 -20.024 1.00 94.75 71 ASP A CA 1
ATOM 563 C C . ASP A 1 71 ? 22.833 -6.188 -21.133 1.00 94.75 71 ASP A C 1
ATOM 565 O O . ASP A 1 71 ? 23.430 -6.060 -22.202 1.00 94.75 71 ASP A O 1
ATOM 569 N N . ARG A 1 72 ? 21.881 -7.104 -20.937 1.00 96.12 72 ARG A N 1
ATOM 570 C CA . ARG A 1 72 ? 21.495 -8.105 -21.937 1.00 96.12 72 ARG A CA 1
ATOM 571 C C . ARG A 1 72 ? 20.984 -7.475 -23.235 1.00 96.12 72 ARG A C 1
ATOM 573 O O . ARG A 1 72 ? 21.358 -7.901 -24.328 1.00 96.12 72 ARG A O 1
ATOM 580 N N . PHE A 1 73 ? 20.190 -6.410 -23.129 1.00 97.06 73 PHE A N 1
ATOM 581 C CA . PHE A 1 73 ? 19.682 -5.677 -24.289 1.00 97.06 73 PHE A CA 1
ATOM 582 C C . PHE A 1 73 ? 20.807 -5.033 -25.115 1.00 97.06 73 PHE A C 1
ATOM 584 O O . PHE A 1 73 ? 20.850 -5.176 -26.336 1.00 97.06 73 PHE A O 1
ATOM 591 N N . LEU A 1 74 ? 21.752 -4.340 -24.469 1.00 96.31 74 LEU A N 1
ATOM 592 C CA . LEU A 1 74 ? 22.863 -3.696 -25.174 1.00 96.31 74 LEU A CA 1
ATOM 593 C C . LEU A 1 74 ? 23.851 -4.725 -25.740 1.00 96.31 74 LEU A C 1
ATOM 595 O O . LEU A 1 74 ? 24.311 -4.583 -26.873 1.00 96.31 74 LEU A O 1
ATOM 599 N N . GLU A 1 75 ? 24.173 -5.776 -24.986 1.00 95.19 75 GLU A N 1
ATOM 600 C CA . GLU A 1 75 ? 25.097 -6.839 -25.407 1.00 95.19 75 GLU A CA 1
ATOM 601 C C . GLU A 1 75 ? 24.578 -7.619 -26.619 1.00 95.19 75 GLU A C 1
ATOM 603 O O . GLU A 1 75 ? 25.342 -7.862 -27.555 1.00 95.19 75 GLU A O 1
ATOM 608 N N . SER A 1 76 ? 23.273 -7.899 -26.663 1.00 95.94 76 SER A N 1
ATOM 609 C CA . SER A 1 76 ? 22.593 -8.496 -27.822 1.00 95.94 76 SER A CA 1
ATOM 610 C C . SER A 1 76 ? 22.338 -7.510 -28.969 1.00 95.94 76 SER A C 1
ATOM 612 O O . SER A 1 76 ? 21.773 -7.888 -29.994 1.00 95.94 76 SER A O 1
ATOM 614 N N . ARG A 1 77 ? 22.742 -6.239 -28.820 1.00 94.25 77 ARG A N 1
ATOM 615 C CA . ARG A 1 77 ? 22.495 -5.149 -29.781 1.00 94.25 77 ARG A CA 1
ATOM 616 C C . ARG A 1 77 ? 21.010 -4.980 -30.125 1.00 94.25 77 ARG A C 1
ATOM 618 O O . ARG A 1 77 ? 20.664 -4.700 -31.268 1.00 94.25 77 ARG A O 1
ATOM 625 N N . GLY A 1 78 ? 20.150 -5.143 -29.125 1.00 93.62 78 GLY A N 1
ATOM 626 C CA . GLY A 1 78 ? 18.704 -4.989 -29.246 1.00 93.62 78 GLY A CA 1
ATOM 627 C C . GLY A 1 78 ? 17.962 -6.223 -29.756 1.00 93.62 78 GLY A C 1
ATOM 628 O O . GLY A 1 78 ? 16.740 -6.177 -29.849 1.00 93.62 78 GLY A O 1
ATOM 629 N N . ALA A 1 79 ? 18.662 -7.325 -30.052 1.00 95.00 79 ALA A N 1
ATOM 630 C CA . ALA A 1 79 ? 18.023 -8.572 -30.471 1.00 95.00 79 ALA A CA 1
ATOM 631 C C . ALA A 1 79 ? 17.273 -9.267 -29.324 1.00 95.00 79 ALA A C 1
ATOM 633 O O . ALA A 1 79 ? 16.331 -10.016 -29.571 1.00 95.00 79 ALA A O 1
ATOM 634 N N . GLU A 1 80 ? 17.683 -9.031 -28.076 1.00 95.25 80 GLU A N 1
ATOM 635 C CA . GLU A 1 80 ? 17.107 -9.689 -26.913 1.00 95.25 80 GLU A CA 1
ATOM 636 C C . GLU A 1 80 ? 16.471 -8.694 -25.943 1.00 95.25 80 GLU A C 1
ATOM 638 O O . GLU A 1 80 ? 17.139 -7.831 -25.367 1.00 95.25 80 GLU A O 1
ATOM 643 N N . ILE A 1 81 ? 15.165 -8.854 -25.725 1.00 94.69 81 ILE A N 1
ATOM 644 C CA . ILE A 1 81 ? 14.386 -8.063 -24.773 1.00 94.69 81 ILE A CA 1
ATOM 645 C C . ILE A 1 81 ? 14.096 -8.946 -23.561 1.00 94.69 81 ILE A C 1
ATOM 647 O O . ILE A 1 81 ? 13.262 -9.847 -23.607 1.00 94.69 81 ILE A O 1
ATOM 651 N N . ALA A 1 82 ? 14.795 -8.672 -22.465 1.00 94.12 82 ALA A N 1
ATOM 652 C CA . ALA A 1 82 ? 14.605 -9.348 -21.190 1.00 94.12 82 ALA A CA 1
ATOM 653 C C . ALA A 1 82 ? 14.336 -8.332 -20.081 1.00 94.12 82 ALA A C 1
ATOM 655 O O . ALA A 1 82 ? 14.735 -7.170 -20.168 1.00 94.12 82 ALA A O 1
ATOM 656 N N . PHE A 1 83 ? 13.686 -8.779 -19.012 1.00 94.75 83 PHE A N 1
ATOM 657 C CA . PHE A 1 83 ? 13.364 -7.946 -17.859 1.00 94.75 83 PHE A CA 1
ATOM 658 C C . PHE A 1 83 ? 13.973 -8.536 -16.595 1.00 94.75 83 PHE A C 1
ATOM 660 O O . PHE A 1 83 ? 14.073 -9.752 -16.443 1.00 94.75 83 PHE A O 1
ATOM 667 N N . LYS A 1 84 ? 14.360 -7.662 -15.669 1.00 94.25 84 LYS A N 1
ATOM 668 C CA . LYS A 1 84 ? 14.815 -8.070 -14.341 1.00 94.25 84 LYS A CA 1
ATOM 669 C C . LYS A 1 84 ? 13.629 -8.604 -13.542 1.00 94.25 84 LYS A C 1
ATOM 671 O O . LYS A 1 84 ? 12.575 -7.964 -13.534 1.00 94.25 84 LYS A O 1
ATOM 676 N N . SER A 1 85 ? 13.828 -9.719 -12.837 1.00 91.88 85 SER A N 1
ATOM 677 C CA . SER A 1 85 ? 12.866 -10.195 -11.837 1.00 91.88 85 SER A CA 1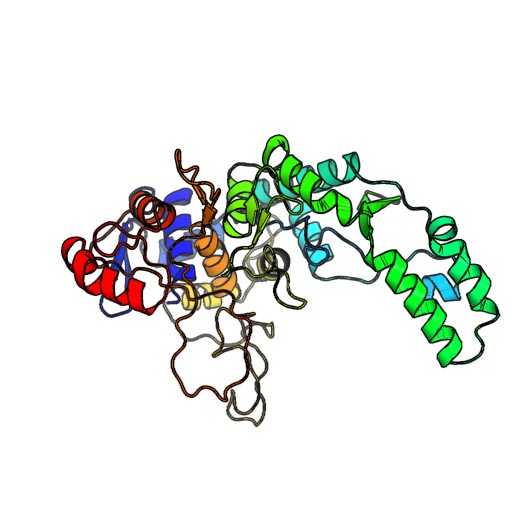
ATOM 678 C C . SER A 1 85 ? 12.695 -9.143 -10.739 1.00 91.88 85 SER A C 1
ATOM 680 O O . SER A 1 85 ? 13.631 -8.412 -10.384 1.00 91.88 85 SER A O 1
ATOM 682 N N . ARG A 1 86 ? 11.459 -9.017 -10.260 1.00 93.62 86 ARG A N 1
ATOM 683 C CA . ARG A 1 86 ? 11.066 -8.067 -9.227 1.00 93.62 86 ARG A CA 1
ATOM 684 C C . ARG A 1 86 ? 10.012 -8.732 -8.359 1.00 93.62 86 ARG A C 1
ATOM 686 O O . ARG A 1 86 ? 8.880 -8.868 -8.803 1.00 93.62 86 ARG A O 1
ATOM 693 N N . GLU A 1 87 ? 10.340 -8.963 -7.094 1.00 94.31 87 GLU A N 1
ATOM 694 C CA . GLU A 1 87 ? 9.420 -9.547 -6.105 1.00 94.31 87 GLU A CA 1
ATOM 695 C C . GLU A 1 87 ? 8.055 -8.842 -6.057 1.00 94.31 87 GLU A C 1
ATOM 697 O O . GLU A 1 87 ? 7.031 -9.466 -5.831 1.00 94.31 87 GLU A O 1
ATOM 702 N N . ALA A 1 88 ? 8.019 -7.521 -6.268 1.00 95.06 88 ALA A N 1
ATOM 703 C CA . ALA A 1 88 ? 6.768 -6.762 -6.300 1.00 95.06 88 ALA A CA 1
ATOM 704 C C . ALA A 1 88 ? 5.871 -7.137 -7.492 1.00 95.06 88 ALA A C 1
ATOM 706 O O . ALA A 1 88 ? 4.655 -7.148 -7.350 1.00 95.06 88 ALA A O 1
ATOM 707 N N . VAL A 1 89 ? 6.463 -7.411 -8.661 1.00 95.69 89 VAL A N 1
ATOM 708 C CA . VAL A 1 89 ? 5.724 -7.859 -9.853 1.00 95.69 89 VAL A CA 1
ATOM 709 C C . VAL A 1 89 ? 5.221 -9.276 -9.619 1.00 95.69 89 VAL A C 1
ATOM 711 O O . VAL A 1 89 ? 4.027 -9.525 -9.752 1.00 95.69 89 VAL A O 1
ATOM 714 N N . ASP A 1 90 ? 6.110 -10.151 -9.145 1.00 95.44 90 ASP A N 1
ATOM 715 C CA . ASP A 1 90 ? 5.785 -11.544 -8.842 1.00 95.44 90 ASP A CA 1
ATOM 716 C C . ASP A 1 90 ? 4.645 -11.640 -7.805 1.00 95.44 90 ASP A C 1
ATOM 718 O O . ASP A 1 90 ? 3.733 -12.448 -7.957 1.00 95.44 90 ASP A O 1
ATOM 722 N N . ALA A 1 91 ? 4.630 -10.761 -6.794 1.00 97.19 91 ALA A N 1
ATOM 723 C CA . ALA A 1 91 ? 3.563 -10.696 -5.794 1.00 97.19 91 ALA A CA 1
ATOM 724 C C . ALA A 1 91 ? 2.204 -10.256 -6.373 1.00 97.19 91 ALA A C 1
ATOM 726 O O . ALA A 1 91 ? 1.177 -10.846 -6.039 1.00 97.19 91 ALA A O 1
ATOM 727 N N . 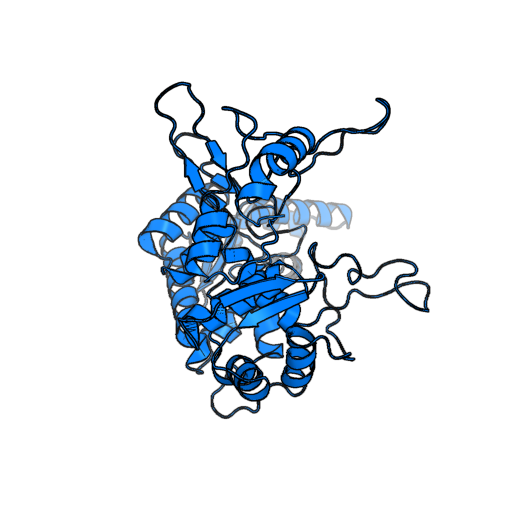ILE A 1 92 ? 2.177 -9.245 -7.251 1.00 97.19 92 ILE A N 1
ATOM 728 C CA . ILE A 1 92 ? 0.939 -8.806 -7.918 1.00 97.19 92 ILE A CA 1
ATOM 729 C C . ILE A 1 92 ? 0.395 -9.913 -8.829 1.00 97.19 92 ILE A C 1
ATOM 731 O O . ILE A 1 92 ? -0.804 -10.194 -8.799 1.00 97.19 92 ILE A O 1
ATOM 735 N N . ASP A 1 93 ? 1.267 -10.576 -9.589 1.00 95.50 93 ASP A N 1
ATOM 736 C CA . ASP A 1 93 ? 0.886 -11.673 -10.482 1.00 95.50 93 ASP A CA 1
ATOM 737 C C . ASP A 1 93 ? 0.414 -12.912 -9.694 1.00 95.50 93 ASP A C 1
ATOM 739 O O . ASP A 1 93 ? -0.549 -13.585 -10.081 1.00 95.50 93 ASP A O 1
ATOM 743 N N . ALA A 1 94 ? 1.022 -13.190 -8.536 1.00 97.31 94 ALA A N 1
ATOM 744 C CA . ALA A 1 94 ? 0.574 -14.242 -7.626 1.00 97.31 94 ALA A CA 1
ATOM 745 C C . ALA A 1 94 ? -0.840 -13.967 -7.091 1.00 97.31 94 ALA A C 1
ATOM 747 O O . ALA A 1 94 ? -1.678 -14.870 -7.090 1.00 97.31 94 ALA A O 1
ATOM 748 N N . ILE A 1 95 ? -1.142 -12.723 -6.694 1.00 98.12 95 ILE A N 1
ATOM 749 C CA . ILE A 1 95 ? -2.497 -12.354 -6.265 1.00 98.12 95 ILE A CA 1
ATOM 750 C C . ILE A 1 95 ? -3.459 -12.497 -7.439 1.00 98.12 95 ILE A C 1
ATOM 752 O O . ILE A 1 95 ? -4.452 -13.203 -7.296 1.00 98.12 95 ILE A O 1
ATOM 756 N N . GLU A 1 96 ? -3.173 -11.898 -8.600 1.00 97.19 96 GLU A N 1
ATOM 757 C CA . GLU A 1 96 ? -4.043 -11.936 -9.789 1.00 97.19 96 GLU A CA 1
ATOM 758 C C . GLU A 1 96 ? -4.398 -13.361 -10.240 1.00 97.19 96 GLU A C 1
ATOM 760 O O . GLU A 1 96 ? -5.521 -13.610 -10.700 1.00 97.19 96 GLU A O 1
ATOM 765 N N . SER A 1 97 ? -3.447 -14.286 -10.097 1.00 96.88 97 SER A N 1
ATOM 766 C CA . SER A 1 97 ? -3.598 -15.693 -10.466 1.00 96.88 97 SER A CA 1
ATOM 767 C C . SER A 1 97 ? -4.165 -16.580 -9.355 1.00 96.88 97 SER A C 1
ATOM 769 O O . SER A 1 97 ? -4.393 -17.758 -9.624 1.00 96.88 97 SER A O 1
ATOM 771 N N . SER A 1 98 ? -4.394 -16.061 -8.142 1.00 98.25 98 SER A N 1
ATOM 772 C CA . SER A 1 98 ? -5.004 -16.805 -7.027 1.00 98.25 98 SER A CA 1
ATOM 773 C C . SER A 1 98 ? -6.424 -17.293 -7.351 1.00 98.25 98 SER A C 1
ATOM 775 O O . SER A 1 98 ? -7.087 -16.776 -8.252 1.00 98.25 98 SER A O 1
ATOM 777 N N . ASP A 1 99 ? -6.918 -18.280 -6.605 1.00 97.69 99 ASP A N 1
ATOM 778 C CA . ASP A 1 99 ? -8.278 -18.819 -6.778 1.00 97.69 99 ASP A CA 1
ATOM 779 C C . ASP A 1 99 ? -9.132 -18.770 -5.501 1.00 97.69 99 ASP A C 1
ATOM 781 O O . ASP A 1 99 ? -10.340 -18.970 -5.575 1.00 97.69 99 ASP A O 1
ATOM 785 N N . THR A 1 100 ? -8.557 -18.398 -4.353 1.00 97.44 100 THR A N 1
ATOM 786 C CA . THR A 1 100 ? -9.315 -18.281 -3.100 1.00 97.44 100 THR A CA 1
ATOM 787 C C . THR A 1 100 ? -10.321 -17.128 -3.137 1.00 97.44 100 THR A C 1
ATOM 789 O O . THR A 1 100 ? -10.048 -16.045 -3.667 1.00 97.44 100 THR A O 1
ATOM 792 N N . ASP A 1 101 ? -11.485 -17.313 -2.511 1.00 97.12 101 ASP A N 1
ATOM 793 C CA . ASP A 1 101 ? -12.538 -16.285 -2.452 1.00 97.12 101 ASP A CA 1
ATOM 794 C C . ASP A 1 101 ? -12.100 -15.022 -1.701 1.00 97.12 101 ASP A C 1
ATOM 796 O O . ASP A 1 101 ? -12.528 -13.911 -2.018 1.00 97.12 101 ASP A O 1
ATOM 800 N N . ARG A 1 102 ? -11.200 -15.167 -0.723 1.00 96.44 102 ARG A N 1
ATOM 801 C CA . ARG A 1 102 ? -10.704 -14.058 0.108 1.00 96.44 102 ARG A CA 1
ATOM 802 C C . ARG A 1 102 ? -9.949 -12.998 -0.689 1.00 96.44 102 ARG A C 1
ATOM 804 O O . ARG A 1 102 ? -9.930 -11.842 -0.280 1.00 96.44 102 ARG A O 1
ATOM 811 N N . LEU A 1 103 ? -9.355 -13.385 -1.818 1.00 98.06 103 LEU A N 1
ATOM 812 C CA . LEU A 1 103 ? -8.599 -12.498 -2.703 1.00 98.06 103 LEU A CA 1
ATOM 813 C C . LEU A 1 103 ? -9.402 -12.054 -3.931 1.00 98.06 103 LEU A C 1
ATOM 815 O O . LEU A 1 103 ? -8.861 -11.345 -4.775 1.00 98.06 103 LEU A O 1
ATOM 819 N N . ALA A 1 104 ? -10.685 -12.419 -4.047 1.00 97.50 104 ALA A N 1
ATOM 820 C CA . ALA A 1 104 ? -11.488 -12.135 -5.237 1.00 97.50 104 ALA A CA 1
ATOM 821 C C . ALA A 1 104 ? -11.567 -10.635 -5.573 1.00 97.50 104 ALA A C 1
ATOM 823 O O . ALA A 1 104 ? -11.301 -10.255 -6.713 1.00 97.50 104 ALA A O 1
ATOM 824 N N . SER A 1 105 ? -11.852 -9.782 -4.580 1.00 96.56 105 SER A N 1
ATOM 825 C CA . SER A 1 105 ? -11.881 -8.320 -4.767 1.00 96.56 105 SER A CA 1
ATOM 826 C C . SER A 1 105 ? -10.507 -7.774 -5.177 1.00 96.56 105 SER A C 1
ATOM 828 O O . SER A 1 105 ? -10.392 -6.976 -6.107 1.00 96.56 105 SER A O 1
ATOM 830 N N . TYR A 1 106 ? -9.435 -8.276 -4.552 1.00 98.06 106 TYR A N 1
ATOM 831 C CA . TYR A 1 106 ? -8.074 -7.833 -4.852 1.00 98.06 106 TYR A CA 1
ATOM 832 C C . TYR A 1 106 ? -7.646 -8.213 -6.275 1.00 98.06 106 TYR A C 1
ATOM 834 O O . TYR A 1 106 ? -7.127 -7.374 -7.014 1.00 98.06 106 TYR A O 1
ATOM 842 N N . ARG A 1 107 ? -7.941 -9.449 -6.694 1.00 97.69 107 ARG A N 1
ATOM 843 C CA . ARG A 1 107 ? -7.734 -9.916 -8.070 1.00 97.69 107 ARG A CA 1
ATOM 844 C C . ARG A 1 107 ? -8.443 -9.046 -9.086 1.00 97.69 107 ARG A C 1
ATOM 846 O O . ARG A 1 107 ? -7.832 -8.639 -10.072 1.00 97.69 107 ARG A O 1
ATOM 853 N N . GLU A 1 108 ? -9.724 -8.785 -8.855 1.00 96.81 108 GLU A N 1
ATOM 854 C CA . GLU A 1 108 ? -10.530 -7.999 -9.779 1.00 96.81 108 GLU A CA 1
ATOM 855 C C . GLU A 1 108 ? -9.988 -6.574 -9.900 1.00 96.81 108 GLU A C 1
ATOM 857 O O . GLU A 1 108 ? -9.779 -6.081 -11.009 1.00 96.81 108 GLU A O 1
ATOM 862 N N . GLN A 1 109 ? -9.624 -5.946 -8.779 1.00 97.56 109 GLN A N 1
ATOM 863 C CA . GLN A 1 109 ? -9.028 -4.616 -8.805 1.00 97.56 109 GLN A CA 1
ATOM 864 C C . GLN A 1 109 ? -7.686 -4.585 -9.563 1.00 97.56 109 GLN A C 1
ATOM 866 O O . GLN A 1 109 ? -7.427 -3.621 -10.292 1.00 97.56 109 GLN A O 1
ATOM 871 N N . ILE A 1 110 ? -6.836 -5.616 -9.434 1.00 96.88 110 ILE A N 1
ATOM 872 C CA . ILE A 1 110 ? -5.577 -5.731 -10.196 1.00 96.88 110 ILE A CA 1
ATOM 873 C C . ILE A 1 110 ? -5.868 -5.804 -11.697 1.00 96.88 110 ILE A C 1
ATOM 875 O O . ILE A 1 110 ? -5.281 -5.033 -12.459 1.00 96.88 110 ILE A O 1
ATOM 879 N N . ARG A 1 111 ? -6.805 -6.662 -12.121 1.00 95.06 111 ARG A N 1
ATOM 880 C CA . ARG A 1 111 ? -7.193 -6.815 -13.534 1.00 95.06 111 ARG A CA 1
ATOM 881 C C . ARG A 1 111 ? -7.735 -5.517 -14.114 1.00 95.06 111 ARG A C 1
ATOM 883 O O . ARG A 1 111 ? -7.297 -5.090 -15.180 1.00 95.06 111 ARG A O 1
ATOM 890 N N . GLN A 1 112 ? -8.630 -4.844 -13.390 1.00 94.31 112 GLN A N 1
ATOM 891 C CA . GLN A 1 112 ? -9.177 -3.549 -13.799 1.00 94.31 112 GLN A CA 1
ATOM 892 C C . GLN A 1 112 ? -8.084 -2.482 -13.913 1.00 94.31 112 GLN A C 1
ATOM 894 O O . GLN A 1 112 ? -8.069 -1.708 -14.871 1.00 94.31 112 GLN A O 1
ATOM 899 N N . THR A 1 113 ? -7.124 -2.482 -12.986 1.00 94.56 113 THR A N 1
ATOM 900 C CA . THR A 1 113 ? -5.974 -1.569 -13.018 1.00 94.56 113 THR A CA 1
ATOM 901 C C . THR A 1 113 ? -5.060 -1.852 -14.211 1.00 94.56 113 THR A C 1
ATOM 903 O O . THR A 1 113 ? -4.708 -0.918 -14.932 1.00 94.56 113 THR A O 1
ATOM 906 N N . LYS A 1 114 ? -4.712 -3.120 -14.478 1.00 92.62 114 LYS A N 1
ATOM 907 C CA . LYS A 1 114 ? -3.917 -3.521 -15.654 1.00 92.62 114 LYS A CA 1
ATOM 908 C C . LYS A 1 114 ? -4.634 -3.164 -16.961 1.00 92.62 114 LYS A C 1
ATOM 910 O O . LYS A 1 114 ? -4.015 -2.606 -17.865 1.00 92.62 114 LYS A O 1
ATOM 915 N N . ALA A 1 115 ? -5.945 -3.391 -17.039 1.00 90.38 115 ALA A N 1
ATOM 916 C CA . ALA A 1 115 ? -6.755 -3.003 -18.192 1.00 90.38 115 ALA A CA 1
ATOM 917 C C . ALA A 1 115 ? -6.781 -1.480 -18.398 1.00 90.38 115 ALA A C 1
ATOM 919 O O . ALA A 1 115 ? -6.676 -1.011 -19.529 1.00 90.38 115 ALA A O 1
ATOM 920 N N . ALA A 1 116 ? -6.890 -0.693 -17.323 1.00 90.81 116 ALA A N 1
ATOM 921 C CA . ALA A 1 116 ? -6.843 0.764 -17.399 1.00 90.81 116 ALA A CA 1
ATOM 922 C C . ALA A 1 116 ? -5.474 1.280 -17.861 1.00 90.81 116 ALA A C 1
ATOM 924 O O . ALA A 1 116 ? -5.431 2.150 -18.728 1.00 90.81 116 ALA A O 1
ATOM 925 N N . LEU A 1 117 ? -4.377 0.708 -17.345 1.00 89.44 117 LEU A N 1
ATOM 926 C CA . LEU A 1 117 ? -3.019 0.988 -17.826 1.00 89.44 117 LEU A CA 1
ATOM 927 C C . LEU A 1 117 ? -2.915 0.720 -19.332 1.00 89.44 117 LEU A C 1
ATOM 929 O O . LEU A 1 117 ? -2.446 1.577 -20.071 1.00 89.44 117 LEU A O 1
ATOM 933 N N . GLY A 1 118 ? -3.431 -0.419 -19.805 1.00 85.81 118 GLY A N 1
ATOM 934 C CA . GLY A 1 118 ? -3.428 -0.780 -21.226 1.00 85.81 118 GLY A CA 1
ATOM 935 C C . GLY A 1 118 ? -4.142 0.217 -22.149 1.00 85.81 118 GLY A C 1
ATOM 936 O O . GLY A 1 118 ? -3.761 0.334 -23.307 1.00 85.81 118 GLY A O 1
ATOM 937 N N . ARG A 1 119 ? -5.140 0.970 -21.660 1.00 85.56 119 ARG A N 1
ATOM 938 C CA . ARG A 1 119 ? -5.877 1.961 -22.475 1.00 85.56 119 ARG A CA 1
ATOM 939 C C . ARG A 1 119 ? -5.112 3.259 -22.711 1.00 85.56 119 ARG A C 1
ATOM 941 O O . ARG A 1 119 ? -5.385 3.938 -23.693 1.00 85.56 119 ARG A O 1
ATOM 948 N N . ILE A 1 120 ? -4.228 3.625 -21.787 1.00 83.19 120 ILE A N 1
ATOM 949 C CA . ILE A 1 120 ? -3.480 4.889 -21.841 1.00 83.19 120 ILE A CA 1
ATOM 950 C C . ILE A 1 120 ? -2.029 4.694 -22.273 1.00 83.19 120 ILE A C 1
ATOM 952 O O . ILE A 1 120 ? -1.292 5.663 -22.404 1.00 83.19 120 ILE A O 1
ATOM 956 N N . ALA A 1 121 ? -1.595 3.448 -22.437 1.00 86.69 121 ALA A N 1
ATOM 957 C CA . ALA A 1 121 ? -0.200 3.158 -22.670 1.00 86.69 121 ALA A CA 1
ATOM 958 C C . ALA A 1 121 ? 0.147 3.078 -24.150 1.00 86.69 121 ALA A C 1
ATOM 960 O O . ALA A 1 121 ? -0.608 2.568 -24.976 1.00 86.69 121 ALA A O 1
ATOM 961 N N . ASN A 1 122 ? 1.362 3.512 -24.449 1.00 90.69 122 ASN A N 1
ATOM 962 C CA . ASN A 1 122 ? 1.944 3.422 -25.774 1.00 90.69 122 ASN A CA 1
ATOM 963 C C . ASN A 1 122 ? 2.751 2.130 -25.877 1.00 90.69 122 ASN A C 1
ATOM 965 O O . ASN A 1 122 ? 3.527 1.808 -24.974 1.00 90.69 122 ASN A O 1
ATOM 969 N N . ARG A 1 123 ? 2.576 1.381 -26.969 1.00 92.50 123 ARG A N 1
ATOM 970 C CA . ARG A 1 123 ? 3.414 0.214 -27.259 1.00 92.50 123 ARG A CA 1
ATOM 971 C C . ARG A 1 123 ? 4.870 0.658 -27.411 1.00 92.50 123 ARG A C 1
ATOM 973 O O . ARG A 1 123 ? 5.145 1.675 -28.040 1.00 92.50 123 ARG A O 1
ATOM 980 N N . VAL A 1 124 ? 5.792 -0.116 -26.848 1.00 94.75 124 VAL A N 1
ATOM 981 C CA . VAL A 1 124 ? 7.224 0.195 -26.853 1.00 94.75 124 VAL A CA 1
ATOM 982 C C . VAL A 1 124 ? 7.944 -0.657 -27.887 1.00 94.75 124 VAL A C 1
ATOM 984 O O . VAL A 1 124 ? 7.978 -1.882 -27.770 1.00 94.75 124 VAL A O 1
ATOM 987 N N . ASP A 1 125 ? 8.588 0.001 -28.847 1.00 95.19 125 ASP A N 1
ATOM 988 C CA . ASP A 1 125 ? 9.691 -0.576 -29.609 1.00 95.19 125 ASP A CA 1
ATOM 989 C C . ASP A 1 125 ? 11.009 -0.136 -28.958 1.00 95.19 125 ASP A C 1
ATOM 991 O O . ASP A 1 125 ? 11.379 1.039 -28.973 1.00 95.19 125 ASP A O 1
ATOM 995 N N . PHE A 1 126 ? 11.716 -1.076 -28.329 1.00 96.06 126 PHE A N 1
ATOM 996 C CA . PHE A 1 126 ? 12.966 -0.769 -27.636 1.00 96.06 126 PHE A CA 1
ATOM 997 C C . PHE A 1 126 ? 14.114 -0.425 -28.585 1.00 96.06 126 PHE A C 1
ATOM 999 O O . PHE A 1 126 ? 15.001 0.336 -28.196 1.00 96.06 126 PHE A O 1
ATOM 1006 N N . VAL A 1 127 ? 14.123 -0.981 -29.799 1.00 95.69 127 VAL A N 1
ATOM 1007 C CA . VAL A 1 127 ? 15.167 -0.708 -30.792 1.00 95.69 127 VAL A CA 1
ATOM 1008 C C . VAL A 1 127 ? 15.016 0.719 -31.301 1.00 95.69 127 VAL A C 1
ATOM 1010 O O . VAL A 1 127 ? 16.015 1.430 -31.400 1.00 95.69 127 VAL A O 1
ATOM 1013 N N . GLU A 1 128 ? 13.781 1.163 -31.537 1.00 96.81 128 GLU A N 1
ATOM 1014 C CA . GLU A 1 128 ? 13.486 2.553 -31.888 1.00 96.81 128 GLU A CA 1
ATOM 1015 C C . GLU A 1 128 ? 13.771 3.503 -30.713 1.00 96.81 128 GLU A C 1
ATOM 1017 O O . GLU A 1 128 ? 14.560 4.442 -30.846 1.00 96.81 128 GLU A O 1
ATOM 1022 N N . LEU A 1 129 ? 13.211 3.218 -29.530 1.00 96.12 129 LEU A N 1
ATOM 1023 C CA . LEU A 1 129 ? 13.351 4.057 -28.334 1.00 96.12 129 LEU A CA 1
ATOM 1024 C C . LEU A 1 129 ? 14.817 4.251 -27.908 1.00 96.12 129 LEU A C 1
ATOM 1026 O O . LEU A 1 129 ? 15.186 5.309 -27.392 1.00 96.12 129 LEU A O 1
ATOM 1030 N N . LEU A 1 130 ? 15.656 3.228 -28.095 1.00 97.06 130 LEU A N 1
ATOM 1031 C CA . LEU A 1 130 ? 17.065 3.217 -27.691 1.00 97.06 130 LEU A CA 1
ATOM 1032 C C . LEU A 1 130 ? 18.028 3.182 -28.890 1.00 97.06 130 LEU A C 1
ATOM 1034 O O . LEU A 1 130 ? 19.185 2.780 -28.733 1.00 97.06 130 LEU A O 1
ATOM 1038 N N . ALA A 1 131 ? 17.594 3.658 -30.062 1.00 97.31 131 ALA A N 1
ATOM 1039 C CA . ALA A 1 131 ? 18.390 3.648 -31.290 1.00 97.31 131 ALA A CA 1
ATOM 1040 C C . ALA A 1 131 ? 19.750 4.354 -31.130 1.00 97.31 131 ALA A C 1
ATOM 1042 O O . ALA A 1 131 ? 20.781 3.838 -31.565 1.00 97.31 131 ALA A O 1
ATOM 1043 N N . GLU A 1 132 ? 19.783 5.517 -30.472 1.00 96.25 132 GLU A N 1
ATOM 1044 C CA . GLU A 1 132 ? 21.024 6.275 -30.257 1.00 96.25 132 GLU A CA 1
ATOM 1045 C C . GLU A 1 132 ? 22.026 5.541 -29.341 1.00 96.25 132 GLU A C 1
ATOM 1047 O O . GLU A 1 132 ? 23.174 5.341 -29.754 1.00 96.25 132 GLU A O 1
ATOM 1052 N N . PRO A 1 133 ? 21.637 5.050 -28.146 1.00 95.75 133 PRO A N 1
ATOM 1053 C CA . PRO A 1 133 ? 22.482 4.156 -27.355 1.00 95.75 133 PRO A CA 1
ATOM 1054 C C . PRO A 1 133 ? 22.994 2.928 -28.109 1.00 95.75 133 PRO A C 1
ATOM 1056 O O . PRO A 1 133 ? 24.169 2.581 -27.975 1.00 95.75 133 PRO A O 1
ATOM 1059 N N . LEU A 1 134 ? 22.141 2.287 -28.915 1.00 96.75 134 LEU A N 1
ATOM 1060 C CA . LEU A 1 134 ? 22.511 1.100 -29.688 1.00 96.75 134 LEU A CA 1
ATOM 1061 C C . LEU A 1 134 ? 23.579 1.408 -30.743 1.00 96.75 134 LEU A C 1
ATOM 1063 O O . LEU A 1 134 ? 24.516 0.625 -30.896 1.00 96.75 134 LEU A O 1
ATOM 1067 N N . LYS A 1 135 ? 23.509 2.566 -31.414 1.00 96.19 135 LYS A N 1
ATOM 1068 C CA . LYS A 1 135 ? 24.561 3.023 -32.342 1.00 96.19 135 LYS A CA 1
ATOM 1069 C C . LYS A 1 135 ? 25.892 3.277 -31.631 1.00 96.19 135 LYS A C 1
ATOM 1071 O O . LYS A 1 135 ? 26.951 2.987 -32.181 1.00 96.19 135 LYS A O 1
ATOM 1076 N N . GLN A 1 136 ? 25.852 3.818 -30.413 1.00 95.62 136 GLN A N 1
ATOM 1077 C CA . GLN A 1 136 ? 27.055 4.162 -29.644 1.00 95.62 136 GLN A CA 1
ATOM 1078 C C . GLN A 1 136 ? 27.722 2.943 -28.992 1.00 95.62 136 GLN A C 1
ATOM 1080 O O . GLN A 1 136 ? 28.935 2.948 -28.766 1.00 95.62 136 GLN A O 1
ATOM 1085 N N . TRP A 1 137 ? 26.953 1.895 -28.685 1.00 96.50 137 TRP A N 1
ATOM 1086 C CA . TRP A 1 137 ? 27.425 0.751 -27.907 1.00 96.50 137 TRP A CA 1
ATOM 1087 C C . TRP A 1 137 ? 28.619 -0.009 -28.522 1.00 96.50 137 TRP A C 1
ATOM 1089 O O . TRP A 1 137 ? 29.580 -0.250 -27.787 1.00 96.50 137 TRP A O 1
ATOM 1099 N N . PRO A 1 138 ? 28.666 -0.328 -29.835 1.00 94.50 138 PRO A N 1
ATOM 1100 C CA . PRO A 1 138 ? 29.817 -1.009 -30.439 1.00 94.50 138 PRO A CA 1
ATOM 1101 C C . PRO A 1 138 ? 31.134 -0.229 -30.322 1.00 94.50 138 PRO A C 1
ATOM 1103 O O . PRO A 1 138 ? 32.197 -0.834 -30.210 1.00 94.50 138 PRO A O 1
ATOM 1106 N N . GLY A 1 139 ? 31.069 1.108 -30.322 1.00 92.75 139 GLY A N 1
ATOM 1107 C CA . GLY A 1 139 ? 32.235 1.983 -30.157 1.00 92.75 139 GLY A CA 1
ATOM 1108 C C . GLY A 1 139 ? 32.681 2.161 -28.700 1.00 92.75 139 GLY A C 1
ATOM 1109 O O . GLY A 1 139 ? 33.759 2.697 -28.439 1.00 92.75 139 GLY A O 1
ATOM 1110 N N . ALA A 1 140 ? 31.884 1.715 -27.726 1.00 94.12 140 ALA A N 1
ATOM 1111 C CA . ALA A 1 140 ? 32.171 1.861 -26.305 1.00 94.12 140 ALA A CA 1
ATOM 1112 C C . ALA A 1 140 ? 33.112 0.751 -25.798 1.00 94.12 140 ALA A C 1
ATOM 1114 O O . ALA A 1 140 ? 32.699 -0.209 -25.145 1.00 94.12 140 ALA A O 1
ATOM 1115 N N . THR A 1 141 ? 34.411 0.892 -26.066 1.00 92.88 141 THR A N 1
ATOM 1116 C CA . THR A 1 141 ? 35.427 -0.115 -25.699 1.00 92.88 141 THR A CA 1
ATOM 1117 C C . THR A 1 141 ? 35.919 -0.003 -24.252 1.00 92.88 141 THR A C 1
ATOM 1119 O O . THR A 1 141 ? 36.321 -1.000 -23.656 1.00 92.88 141 THR A O 1
ATOM 1122 N N . THR A 1 142 ? 35.848 1.184 -23.639 1.00 96.38 142 THR A N 1
ATOM 1123 C CA . THR A 1 142 ? 36.302 1.416 -22.255 1.00 96.38 142 THR A CA 1
ATOM 1124 C C . THR A 1 142 ? 35.162 1.327 -21.239 1.00 96.38 142 THR A C 1
ATOM 1126 O O . THR A 1 142 ? 34.001 1.605 -21.549 1.00 96.38 142 THR A O 1
ATOM 1129 N N . ARG A 1 143 ? 35.488 1.024 -19.972 1.00 95.69 143 ARG A N 1
ATOM 1130 C CA . ARG A 1 143 ? 34.511 1.012 -18.862 1.00 95.69 143 ARG A CA 1
ATOM 1131 C C . ARG A 1 143 ? 33.749 2.337 -18.746 1.00 95.69 143 ARG A C 1
ATOM 1133 O O . ARG A 1 143 ? 32.541 2.334 -18.524 1.00 95.69 143 ARG A O 1
ATOM 1140 N N . GLN A 1 144 ? 34.442 3.465 -18.913 1.00 96.06 144 GLN A N 1
ATOM 1141 C CA . GLN A 1 144 ? 33.829 4.791 -18.824 1.00 96.06 144 GLN A CA 1
ATOM 1142 C C . GLN A 1 144 ? 32.905 5.077 -20.016 1.00 96.06 144 GLN A C 1
ATOM 1144 O O . GLN A 1 144 ? 31.822 5.624 -19.820 1.00 96.06 144 GLN A O 1
ATOM 1149 N N . ALA A 1 145 ? 33.287 4.673 -21.233 1.00 95.62 145 ALA A N 1
ATOM 1150 C CA . ALA A 1 145 ? 32.427 4.807 -22.407 1.00 95.62 145 ALA A CA 1
ATOM 1151 C C . ALA A 1 145 ? 31.149 3.964 -22.269 1.00 95.62 145 ALA A C 1
ATOM 1153 O O . ALA A 1 145 ? 30.057 4.495 -22.458 1.00 95.62 145 ALA A O 1
ATOM 1154 N N . LYS A 1 146 ? 31.268 2.701 -21.832 1.00 96.25 146 LYS A N 1
ATOM 1155 C CA . LYS A 1 146 ? 30.109 1.830 -21.570 1.00 96.25 146 LYS A CA 1
ATOM 1156 C C . LYS A 1 146 ? 29.182 2.416 -20.509 1.00 96.25 146 LYS A C 1
ATOM 1158 O O . LYS A 1 146 ? 27.969 2.407 -20.690 1.00 96.25 146 LYS A O 1
ATOM 1163 N N . LYS A 1 147 ? 29.744 2.967 -19.426 1.00 97.00 147 LYS A N 1
ATOM 1164 C CA . LYS A 1 147 ? 28.959 3.635 -18.380 1.00 97.00 147 LYS A CA 1
ATOM 1165 C C . LYS A 1 147 ? 28.143 4.802 -18.943 1.00 97.00 147 LYS A C 1
ATOM 1167 O O . LYS A 1 147 ? 26.956 4.870 -18.669 1.00 97.00 147 LYS A O 1
ATOM 1172 N N . ARG A 1 148 ? 28.736 5.662 -19.781 1.00 97.00 148 ARG A N 1
ATOM 1173 C CA . ARG A 1 148 ? 28.018 6.794 -20.400 1.00 97.00 148 ARG A CA 1
ATOM 1174 C C . ARG A 1 148 ? 26.810 6.347 -21.227 1.00 97.00 148 ARG A C 1
ATOM 1176 O O . ARG A 1 148 ? 25.748 6.950 -21.107 1.00 97.00 148 ARG A O 1
ATOM 1183 N N . VAL A 1 149 ? 26.951 5.279 -22.017 1.00 97.00 149 VAL A N 1
ATOM 1184 C CA . VAL A 1 149 ? 25.830 4.718 -22.792 1.00 97.00 149 VAL A CA 1
ATOM 1185 C C . VAL A 1 149 ? 24.742 4.175 -21.858 1.00 97.00 149 VAL A C 1
ATOM 1187 O O . VAL A 1 149 ? 23.572 4.511 -22.023 1.00 97.00 149 VAL A O 1
ATOM 1190 N N . LYS A 1 150 ? 25.114 3.407 -20.823 1.00 96.75 150 LYS A N 1
ATOM 1191 C CA . LYS A 1 150 ? 24.158 2.884 -19.825 1.00 96.75 150 LYS A CA 1
ATOM 1192 C C . LYS A 1 150 ? 23.440 3.995 -19.049 1.00 96.75 150 LYS A C 1
ATOM 1194 O O . LYS A 1 150 ? 22.243 3.876 -18.787 1.00 96.75 150 LYS A O 1
ATOM 1199 N N . ASP A 1 151 ? 24.134 5.080 -18.715 1.00 96.56 151 ASP A N 1
ATOM 1200 C CA . ASP A 1 151 ? 23.549 6.246 -18.045 1.00 96.56 151 ASP A CA 1
ATOM 1201 C C . ASP A 1 151 ? 22.536 6.955 -18.964 1.00 96.56 151 ASP A C 1
ATOM 1203 O O . ASP A 1 151 ? 21.464 7.356 -18.506 1.00 96.56 151 ASP A O 1
ATOM 1207 N N . TYR A 1 152 ? 22.816 7.043 -20.273 1.00 96.25 152 TYR A N 1
ATOM 1208 C CA . TYR A 1 152 ? 21.859 7.554 -21.260 1.00 96.25 152 TYR A CA 1
ATOM 1209 C C . TYR A 1 152 ? 20.610 6.668 -21.337 1.00 96.25 152 TYR A C 1
ATOM 1211 O O . TYR A 1 152 ? 19.497 7.180 -21.220 1.00 96.25 152 TYR A O 1
ATOM 1219 N N . VAL A 1 153 ? 20.774 5.346 -21.485 1.00 96.88 153 VAL A N 1
ATOM 1220 C CA . VAL A 1 153 ? 19.641 4.399 -21.494 1.00 96.88 153 VAL A CA 1
ATOM 1221 C C . VAL A 1 153 ? 18.815 4.554 -20.220 1.00 96.88 153 VAL A C 1
ATOM 1223 O O . VAL A 1 153 ? 17.596 4.691 -20.280 1.00 96.88 153 VAL A O 1
ATOM 1226 N N . SER A 1 154 ? 19.478 4.614 -19.064 1.00 95.12 154 SER A N 1
ATOM 1227 C CA . SER A 1 154 ? 18.817 4.805 -17.772 1.00 95.12 154 SER A CA 1
ATOM 1228 C C . SER A 1 154 ? 18.032 6.114 -17.724 1.00 95.12 154 SER A C 1
ATOM 1230 O O . SER A 1 154 ? 16.931 6.136 -17.187 1.00 95.12 154 SER A O 1
ATOM 1232 N N . LYS A 1 155 ? 18.552 7.203 -18.302 1.00 95.19 155 LYS A N 1
ATOM 1233 C CA . LYS A 1 155 ? 17.843 8.485 -18.387 1.00 95.19 155 LYS A CA 1
ATOM 1234 C C . LYS A 1 155 ? 16.551 8.369 -19.201 1.00 95.19 155 LYS A C 1
ATOM 1236 O O . LYS A 1 155 ? 15.528 8.867 -18.738 1.00 95.19 155 LYS A O 1
ATOM 1241 N N . VAL A 1 156 ? 16.591 7.704 -20.359 1.00 94.88 156 VAL A N 1
ATOM 1242 C CA . VAL A 1 156 ? 15.406 7.473 -21.207 1.00 94.88 156 VAL A CA 1
ATOM 1243 C C . VAL A 1 156 ? 14.389 6.602 -20.473 1.00 94.88 156 VAL A C 1
ATOM 1245 O O . VAL A 1 156 ? 13.252 7.015 -20.264 1.00 94.88 156 VAL A O 1
ATOM 1248 N N . LEU A 1 157 ? 14.813 5.435 -19.982 1.00 94.75 157 LEU A N 1
ATOM 1249 C CA . LEU A 1 157 ? 13.921 4.491 -19.306 1.00 94.75 157 LEU A CA 1
ATOM 1250 C C . LEU A 1 157 ? 13.354 5.040 -17.988 1.00 94.75 157 LEU A C 1
ATOM 1252 O O . LEU A 1 157 ? 12.254 4.669 -17.598 1.00 94.75 157 LEU A O 1
ATOM 1256 N N . ASN A 1 158 ? 14.060 5.946 -17.303 1.00 91.50 158 ASN A N 1
ATOM 1257 C CA . ASN A 1 158 ? 13.556 6.596 -16.093 1.00 91.50 158 ASN A CA 1
ATOM 1258 C C . ASN A 1 158 ? 12.495 7.672 -16.368 1.00 91.50 158 ASN A C 1
ATOM 1260 O O . ASN A 1 158 ? 11.860 8.114 -15.407 1.00 91.50 158 ASN A O 1
ATOM 1264 N N . ALA A 1 159 ? 12.297 8.117 -17.611 1.00 91.56 159 ALA A N 1
ATOM 1265 C CA . ALA A 1 159 ? 11.222 9.046 -17.967 1.00 91.56 159 ALA A CA 1
ATOM 1266 C C . ALA A 1 159 ? 9.862 8.341 -18.120 1.00 91.56 159 ALA A C 1
ATOM 1268 O O . ALA A 1 159 ? 8.821 8.962 -17.904 1.00 91.56 159 ALA A O 1
ATOM 1269 N N . ILE A 1 160 ? 9.891 7.037 -18.394 1.00 93.56 160 ILE A N 1
ATOM 1270 C CA . ILE A 1 160 ? 8.719 6.202 -18.650 1.00 93.56 160 ILE A CA 1
ATOM 1271 C C . ILE A 1 160 ? 8.514 5.161 -17.544 1.00 93.56 160 ILE A C 1
ATOM 1273 O O . ILE A 1 160 ? 9.390 4.913 -16.710 1.00 93.56 160 ILE A O 1
ATOM 1277 N N . MET A 1 161 ? 7.332 4.555 -17.509 1.00 92.81 161 MET A N 1
ATOM 1278 C CA . MET A 1 161 ? 7.034 3.401 -16.661 1.00 92.81 161 MET A CA 1
ATOM 1279 C C . MET A 1 161 ? 6.606 2.233 -17.548 1.00 92.81 161 MET A C 1
ATOM 1281 O O . MET A 1 161 ? 5.567 2.308 -18.196 1.00 92.81 161 MET A O 1
ATOM 1285 N N . LEU A 1 162 ? 7.429 1.182 -17.596 1.00 94.00 162 LEU A N 1
ATOM 1286 C CA . LEU A 1 162 ? 7.236 0.026 -18.475 1.00 94.00 162 LEU A CA 1
ATOM 1287 C C . LEU A 1 162 ? 6.381 -1.038 -17.802 1.00 94.00 162 LEU A C 1
ATOM 1289 O O . LEU A 1 162 ? 6.697 -1.431 -16.684 1.00 94.00 162 LEU A O 1
ATOM 1293 N N . PHE A 1 163 ? 5.380 -1.574 -18.484 1.00 92.12 163 PHE A N 1
ATOM 1294 C CA . PHE A 1 163 ? 4.631 -2.744 -18.025 1.00 92.12 163 PHE A CA 1
ATOM 1295 C C . PHE A 1 163 ? 4.362 -3.705 -19.180 1.00 92.12 163 PHE A C 1
ATOM 1297 O O . PHE A 1 163 ? 4.514 -3.354 -20.351 1.00 92.12 163 PHE A O 1
ATOM 1304 N N . ARG A 1 164 ? 3.992 -4.939 -18.839 1.00 88.12 164 ARG A N 1
ATOM 1305 C CA . ARG A 1 164 ? 3.717 -5.996 -19.812 1.00 88.12 164 ARG A CA 1
ATOM 1306 C C . ARG A 1 164 ? 2.237 -6.338 -19.834 1.00 88.12 164 ARG A C 1
ATOM 1308 O O . ARG A 1 164 ? 1.597 -6.380 -18.786 1.00 88.12 164 ARG A O 1
ATOM 1315 N N . SER A 1 165 ? 1.732 -6.618 -21.027 1.00 83.38 165 SER A N 1
ATOM 1316 C CA . SER A 1 165 ? 0.423 -7.229 -21.240 1.00 83.38 165 SER A CA 1
ATOM 1317 C C . SER A 1 165 ? 0.585 -8.275 -22.339 1.00 83.38 165 SER A C 1
ATOM 1319 O O . SER A 1 165 ? 0.901 -7.935 -23.479 1.00 83.38 165 SER A O 1
ATOM 1321 N N . GLY A 1 166 ? 0.469 -9.554 -21.973 1.00 80.94 166 GLY A N 1
ATOM 1322 C CA . GLY A 1 166 ? 0.885 -10.662 -22.836 1.00 80.94 166 GLY A CA 1
ATOM 1323 C C . GLY A 1 166 ? 2.373 -10.582 -23.212 1.00 80.94 166 GLY A C 1
ATOM 1324 O O . GLY A 1 166 ? 3.242 -10.342 -22.364 1.00 80.94 166 GLY A O 1
ATOM 1325 N N . ASP A 1 167 ? 2.664 -10.759 -24.499 1.00 83.12 167 ASP A N 1
ATOM 1326 C CA . ASP A 1 167 ? 4.027 -10.696 -25.046 1.00 83.12 167 ASP A CA 1
ATOM 1327 C C . ASP A 1 167 ? 4.484 -9.272 -25.383 1.00 83.12 167 ASP A C 1
ATOM 1329 O O . ASP A 1 167 ? 5.655 -9.038 -25.684 1.00 83.12 167 ASP A O 1
ATOM 1333 N N . GLU A 1 168 ? 3.584 -8.295 -25.292 1.00 88.50 168 GLU A N 1
ATOM 1334 C CA . GLU A 1 168 ? 3.876 -6.911 -25.630 1.00 88.50 168 GLU A CA 1
ATOM 1335 C C . GLU A 1 168 ? 4.291 -6.097 -24.400 1.00 88.50 168 GLU A C 1
ATOM 1337 O O . GLU A 1 168 ? 3.912 -6.370 -23.254 1.00 88.50 168 GLU A O 1
ATOM 1342 N N . THR A 1 169 ? 5.102 -5.069 -24.654 1.00 92.25 169 THR A N 1
ATOM 1343 C CA . THR A 1 169 ? 5.532 -4.107 -23.639 1.00 92.25 169 THR A CA 1
ATOM 1344 C C . THR A 1 169 ? 4.986 -2.734 -23.969 1.00 92.25 169 THR A C 1
ATOM 1346 O O . THR A 1 169 ? 5.036 -2.285 -25.114 1.00 92.25 169 THR A O 1
ATOM 1349 N N . TYR A 1 170 ? 4.499 -2.067 -22.936 1.00 93.31 170 TYR A N 1
ATOM 1350 C CA . TYR A 1 170 ? 3.877 -0.764 -23.023 1.00 93.31 170 TYR A CA 1
ATOM 1351 C C . TYR A 1 170 ? 4.532 0.201 -22.040 1.00 93.31 170 TYR A C 1
ATOM 1353 O O . TYR A 1 170 ? 5.151 -0.210 -21.054 1.00 93.31 170 TYR A O 1
ATOM 1361 N N . SER A 1 171 ? 4.381 1.494 -22.301 1.00 93.75 171 SER A N 1
ATOM 1362 C CA . SER A 1 171 ? 4.867 2.559 -21.438 1.00 93.75 171 SER A CA 1
ATOM 1363 C C . SER A 1 171 ? 3.832 3.646 -21.228 1.00 93.75 171 SER A C 1
ATOM 1365 O O . SER A 1 171 ? 3.092 3.990 -22.147 1.00 93.75 171 SER A O 1
ATOM 1367 N N . ILE A 1 172 ? 3.869 4.237 -20.039 1.00 92.06 172 ILE A N 1
ATOM 1368 C CA . ILE A 1 172 ? 3.191 5.497 -19.729 1.00 92.06 172 ILE A CA 1
ATOM 1369 C C . ILE A 1 172 ? 4.252 6.526 -19.362 1.00 92.06 172 ILE A C 1
ATOM 1371 O O . ILE A 1 172 ? 5.205 6.210 -18.631 1.00 92.06 172 ILE A O 1
ATOM 1375 N N . ASP A 1 173 ? 4.084 7.754 -19.844 1.00 89.12 173 ASP A N 1
ATOM 1376 C CA . ASP A 1 173 ? 4.974 8.844 -19.483 1.00 89.12 173 ASP A CA 1
ATOM 1377 C C . ASP A 1 173 ? 4.727 9.264 -18.037 1.00 89.12 173 ASP A C 1
ATOM 1379 O O . ASP A 1 173 ? 3.595 9.438 -17.579 1.00 89.12 173 ASP A O 1
ATOM 1383 N N . LYS A 1 174 ? 5.796 9.527 -17.279 1.00 86.81 174 LYS A N 1
ATOM 1384 C CA . LYS A 1 174 ? 5.636 10.025 -15.900 1.00 86.81 174 LYS A CA 1
ATOM 1385 C C . LYS A 1 174 ? 4.908 11.371 -15.826 1.00 86.81 174 LYS A C 1
ATOM 1387 O O . LYS A 1 174 ? 4.396 11.711 -14.760 1.00 86.81 174 LYS A O 1
ATOM 1392 N N . ALA A 1 175 ? 4.857 12.119 -16.929 1.00 83.19 175 ALA A N 1
ATOM 1393 C CA . ALA A 1 175 ? 4.074 13.345 -17.053 1.00 83.19 175 ALA A CA 1
ATOM 1394 C C . ALA A 1 175 ? 2.554 13.088 -17.018 1.00 83.19 175 ALA A C 1
ATOM 1396 O O . ALA A 1 175 ? 1.807 13.935 -16.537 1.00 83.19 175 ALA A O 1
ATOM 1397 N N . GLU A 1 176 ? 2.103 11.908 -17.448 1.00 84.50 176 GLU A N 1
ATOM 1398 C CA . GLU A 1 176 ? 0.688 11.518 -17.507 1.00 84.50 176 GLU A CA 1
ATOM 1399 C C . GLU A 1 176 ? 0.178 10.934 -16.181 1.00 84.50 176 GLU A C 1
ATOM 1401 O O . GLU A 1 176 ? -1.019 10.701 -16.010 1.00 84.50 176 GLU A O 1
ATOM 1406 N N . LYS A 1 177 ? 1.073 10.746 -15.199 1.00 86.75 177 LYS A N 1
ATOM 1407 C CA . LYS A 1 177 ? 0.772 10.150 -13.889 1.00 86.75 177 LYS A CA 1
ATOM 1408 C C . LYS A 1 177 ? -0.440 10.789 -13.202 1.00 86.75 177 LYS A C 1
ATOM 1410 O O . LYS A 1 177 ? -1.252 10.072 -12.629 1.00 86.75 177 LYS A O 1
ATOM 1415 N N . ASP A 1 178 ? -0.581 12.112 -13.243 1.00 86.44 178 ASP A N 1
ATOM 1416 C CA . ASP A 1 178 ? -1.661 12.817 -12.531 1.00 86.44 178 ASP A CA 1
ATOM 1417 C C . ASP A 1 178 ? -3.019 12.643 -13.218 1.00 86.44 178 ASP A C 1
ATOM 1419 O O . ASP A 1 178 ? -4.044 12.511 -12.542 1.00 86.44 178 ASP A O 1
ATOM 1423 N N . ALA A 1 179 ? -3.022 12.597 -14.553 1.00 85.75 179 ALA A N 1
ATOM 1424 C CA . ALA A 1 179 ? -4.213 12.275 -15.330 1.00 85.75 179 ALA A CA 1
ATOM 1425 C C . ALA A 1 179 ? -4.641 10.828 -15.057 1.00 85.75 179 ALA A C 1
ATOM 1427 O O . ALA A 1 179 ? -5.802 10.583 -14.736 1.00 85.75 179 ALA A O 1
ATOM 1428 N N . PHE A 1 180 ? -3.686 9.894 -15.046 1.00 88.81 180 PHE A N 1
ATOM 1429 C CA . PHE A 1 180 ? -3.956 8.496 -14.727 1.00 88.81 180 PHE A CA 1
ATOM 1430 C C . PHE A 1 180 ? -4.493 8.300 -13.302 1.00 88.81 180 PHE A C 1
ATOM 1432 O O . PHE A 1 180 ? -5.470 7.586 -13.120 1.00 88.81 180 PHE A O 1
ATOM 1439 N N . ILE A 1 181 ? -3.933 8.974 -12.288 1.00 91.25 181 ILE A N 1
ATOM 1440 C CA . ILE A 1 181 ? -4.472 8.933 -10.913 1.00 91.25 181 ILE A CA 1
ATOM 1441 C C . ILE A 1 181 ? -5.927 9.429 -10.875 1.00 91.25 181 ILE A C 1
ATOM 1443 O O . ILE A 1 181 ? -6.758 8.860 -10.166 1.00 91.25 181 ILE A O 1
ATOM 1447 N N . SER A 1 182 ? -6.245 10.475 -11.641 1.00 89.06 182 SER A N 1
ATOM 1448 C CA . SER A 1 182 ? -7.608 11.013 -11.720 1.00 89.06 182 SER A CA 1
ATOM 1449 C C . SER A 1 182 ? -8.574 10.012 -12.362 1.00 89.06 182 SER A C 1
ATOM 1451 O O . SER A 1 182 ? -9.675 9.808 -11.852 1.00 89.06 182 SER A O 1
ATOM 1453 N N . A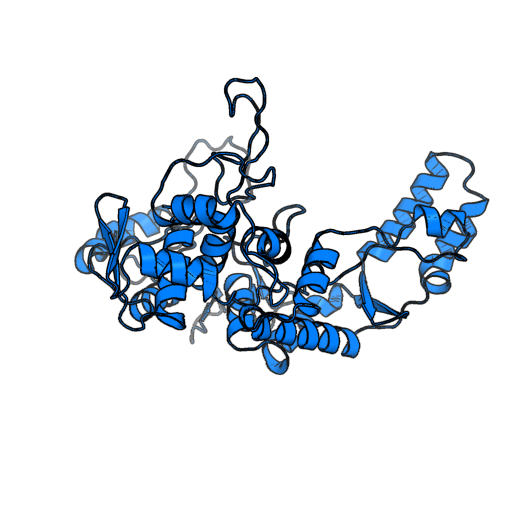SP A 1 183 ? -8.143 9.342 -13.433 1.00 89.69 183 ASP A N 1
ATOM 1454 C CA . ASP A 1 183 ? -8.918 8.290 -14.093 1.00 89.69 183 ASP A CA 1
ATOM 1455 C C . ASP A 1 183 ? -9.097 7.057 -13.206 1.00 89.69 183 ASP A C 1
ATOM 1457 O O . ASP A 1 183 ? -10.201 6.517 -13.142 1.00 89.69 183 ASP A O 1
ATOM 1461 N N . LEU A 1 184 ? -8.060 6.652 -12.467 1.00 92.12 184 LEU A N 1
ATOM 1462 C CA . LEU A 1 184 ? -8.164 5.576 -11.484 1.00 92.12 184 LEU A CA 1
ATOM 1463 C C . LEU A 1 184 ? -9.269 5.874 -10.475 1.00 92.12 184 LEU A C 1
ATOM 1465 O O . LEU A 1 184 ? -10.171 5.058 -10.301 1.00 92.12 184 LEU A O 1
ATOM 1469 N N . ARG A 1 185 ? -9.236 7.070 -9.875 1.00 91.94 185 ARG A N 1
ATOM 1470 C CA . ARG A 1 185 ? -10.235 7.506 -8.895 1.00 91.94 185 ARG A CA 1
ATOM 1471 C C . ARG A 1 185 ? -11.654 7.517 -9.471 1.00 91.94 185 ARG A C 1
ATOM 1473 O O . ARG A 1 185 ? -12.586 7.122 -8.787 1.00 91.94 185 ARG A O 1
ATOM 1480 N N . GLY A 1 186 ? -11.829 8.033 -10.687 1.00 90.12 186 GLY A N 1
ATOM 1481 C CA . GLY A 1 186 ? -13.160 8.277 -11.248 1.00 90.12 186 GLY A CA 1
ATOM 1482 C C . GLY A 1 186 ? -13.780 7.101 -12.002 1.00 90.12 186 GLY A C 1
ATOM 1483 O O . GLY A 1 186 ? -14.988 7.115 -12.224 1.00 90.12 186 GLY A O 1
ATOM 1484 N N . LYS A 1 187 ? -12.974 6.136 -12.469 1.00 91.50 187 LYS A N 1
ATOM 1485 C CA . LYS A 1 187 ? -13.415 5.150 -13.474 1.00 91.50 187 LYS A CA 1
ATOM 1486 C C . LYS A 1 187 ? -12.970 3.708 -13.221 1.00 91.50 187 LYS A C 1
ATOM 1488 O O . LYS A 1 187 ? -13.477 2.823 -13.905 1.00 91.50 187 LYS A O 1
ATOM 1493 N N . VAL A 1 188 ? -11.987 3.463 -12.350 1.00 94.00 188 VAL A N 1
ATOM 1494 C CA . VAL A 1 188 ? -11.311 2.148 -12.269 1.00 94.00 188 VAL A CA 1
ATOM 1495 C C . VAL A 1 188 ? -11.321 1.564 -10.865 1.00 94.00 188 VAL A C 1
ATOM 1497 O O . VAL A 1 188 ? -11.484 0.359 -10.711 1.00 94.00 188 VAL A O 1
ATOM 1500 N N . LEU A 1 189 ? -11.086 2.382 -9.842 1.00 94.31 189 LEU A N 1
ATOM 1501 C CA . LEU A 1 189 ? -11.022 1.902 -8.469 1.00 94.31 189 LEU A CA 1
ATOM 1502 C C . LEU A 1 189 ? -12.428 1.624 -7.932 1.00 94.31 189 LEU A C 1
ATOM 1504 O O . LEU A 1 189 ? -13.335 2.439 -8.080 1.00 94.31 189 LEU A O 1
ATOM 1508 N N . THR A 1 190 ? -12.572 0.473 -7.285 1.00 93.81 190 THR A N 1
ATOM 1509 C CA . THR A 1 190 ? -13.699 0.133 -6.412 1.00 93.81 190 THR A CA 1
ATOM 1510 C C . THR A 1 190 ? -13.686 1.005 -5.157 1.00 93.81 190 THR A C 1
ATOM 1512 O O . THR A 1 190 ? -12.667 1.624 -4.836 1.00 93.81 190 THR A O 1
ATOM 1515 N N . ASP A 1 191 ? -14.785 1.005 -4.400 1.00 92.94 191 ASP A N 1
ATOM 1516 C CA . ASP A 1 191 ? -14.875 1.721 -3.120 1.00 92.94 191 ASP A CA 1
ATOM 1517 C C . ASP A 1 191 ? -13.744 1.326 -2.152 1.00 92.94 191 ASP A C 1
ATOM 1519 O O . ASP A 1 191 ? -13.143 2.190 -1.515 1.00 92.94 191 ASP A O 1
ATOM 1523 N N . ASP A 1 192 ? -13.381 0.040 -2.104 1.00 92.00 192 ASP A N 1
ATOM 1524 C CA . ASP A 1 192 ? -12.265 -0.446 -1.287 1.00 92.00 192 ASP A CA 1
ATOM 1525 C C . ASP A 1 192 ? -10.901 0.012 -1.829 1.00 92.00 192 ASP A C 1
ATOM 1527 O O . ASP A 1 192 ? -10.021 0.403 -1.060 1.00 92.00 192 ASP A O 1
ATOM 1531 N N . GLY A 1 193 ? -10.719 0.013 -3.154 1.00 91.38 193 GLY A N 1
ATOM 1532 C CA . GLY A 1 193 ? -9.500 0.515 -3.795 1.00 91.38 193 GLY A CA 1
ATOM 1533 C C . GLY A 1 193 ? -9.290 2.020 -3.587 1.00 91.38 193 GLY A C 1
ATOM 1534 O O . GLY A 1 193 ? -8.150 2.486 -3.478 1.00 91.38 193 GLY A O 1
ATOM 1535 N N . LEU A 1 194 ? -10.380 2.789 -3.475 1.00 93.88 194 LEU A N 1
ATOM 1536 C CA . LEU A 1 194 ? -10.335 4.223 -3.185 1.00 93.88 194 LEU A CA 1
ATOM 1537 C C . LEU A 1 194 ? -9.764 4.526 -1.798 1.00 93.88 194 LEU A C 1
ATOM 1539 O O . LEU A 1 194 ? -9.082 5.539 -1.654 1.00 93.88 194 LEU A O 1
ATOM 1543 N N . LEU A 1 195 ? -9.956 3.642 -0.812 1.00 94.50 195 LEU A N 1
ATOM 1544 C CA . LEU A 1 195 ? -9.445 3.842 0.549 1.00 94.50 195 LEU A CA 1
ATOM 1545 C C . LEU A 1 195 ? -7.929 4.063 0.565 1.00 94.50 195 LEU A C 1
ATOM 1547 O O . LEU A 1 195 ? -7.432 4.941 1.269 1.00 94.50 195 LEU A O 1
ATOM 1551 N N . TRP A 1 196 ? -7.177 3.289 -0.225 1.00 95.44 196 TRP A N 1
ATOM 1552 C CA . TRP A 1 196 ? -5.724 3.447 -0.291 1.00 95.44 196 TRP A CA 1
ATOM 1553 C C . TRP A 1 196 ? -5.311 4.718 -1.025 1.00 95.44 196 TRP A C 1
ATOM 1555 O O . TRP A 1 196 ? -4.390 5.413 -0.588 1.00 95.44 196 TRP A O 1
ATOM 1565 N N . LEU A 1 197 ? -5.996 5.038 -2.127 1.00 93.94 197 LEU A N 1
ATOM 1566 C CA . LEU A 1 197 ? -5.739 6.271 -2.861 1.00 93.94 197 LEU A CA 1
ATOM 1567 C C . LEU A 1 197 ? -5.964 7.484 -1.953 1.00 93.94 197 LEU A C 1
ATOM 1569 O O . LEU A 1 197 ? -5.093 8.344 -1.914 1.00 93.94 197 LEU A O 1
ATOM 1573 N N . ASP A 1 198 ? -7.058 7.513 -1.189 1.00 92.12 198 ASP A N 1
ATOM 1574 C CA . ASP A 1 198 ? -7.411 8.607 -0.275 1.00 92.12 198 ASP A CA 1
ATOM 1575 C C . ASP A 1 198 ? -6.481 8.707 0.935 1.00 92.12 198 ASP A C 1
ATOM 1577 O O . ASP A 1 198 ? -6.152 9.809 1.382 1.00 92.12 198 ASP A O 1
ATOM 1581 N N . ALA A 1 199 ? -5.994 7.576 1.444 1.00 93.12 199 ALA A N 1
ATOM 1582 C CA . ALA A 1 199 ? -4.980 7.558 2.492 1.00 93.12 199 ALA A CA 1
ATOM 1583 C C . ALA A 1 199 ? -3.629 8.089 1.994 1.00 93.12 199 ALA A C 1
ATOM 1585 O O . ALA A 1 199 ? -2.967 8.861 2.689 1.00 93.12 199 ALA A O 1
ATOM 1586 N N . ALA A 1 200 ? -3.200 7.700 0.791 1.00 93.19 200 ALA A N 1
ATOM 1587 C CA . ALA A 1 200 ? -1.879 8.035 0.264 1.00 93.19 200 ALA A CA 1
ATOM 1588 C C . ALA A 1 200 ? -1.816 9.417 -0.409 1.00 93.19 200 ALA A C 1
ATOM 1590 O O . ALA A 1 200 ? -0.755 10.056 -0.419 1.00 93.19 200 ALA A O 1
ATOM 1591 N N . LEU A 1 201 ? -2.919 9.865 -1.009 1.00 91.19 201 LEU A N 1
ATOM 1592 C CA . LEU A 1 201 ? -3.004 11.031 -1.879 1.00 91.19 201 LEU A CA 1
ATOM 1593 C C . LEU A 1 201 ? -4.323 11.773 -1.661 1.00 91.19 201 LEU A C 1
ATOM 1595 O O . LEU A 1 201 ? -5.380 11.180 -1.505 1.00 91.19 201 LEU A O 1
ATOM 1599 N N . ALA A 1 202 ? -4.285 13.094 -1.783 1.00 86.81 202 ALA A N 1
ATOM 1600 C CA . ALA A 1 202 ? -5.502 13.883 -1.906 1.00 86.81 202 ALA A CA 1
ATOM 1601 C C . ALA A 1 202 ? -5.414 14.824 -3.108 1.00 86.81 202 ALA A C 1
ATOM 1603 O O . ALA A 1 202 ? -4.428 15.544 -3.301 1.00 86.81 202 ALA A O 1
ATOM 1604 N N . MET A 1 203 ? -6.445 14.768 -3.949 1.00 80.44 203 MET A N 1
ATOM 1605 C CA . MET A 1 203 ? -6.483 15.451 -5.240 1.00 80.44 203 MET A CA 1
ATOM 1606 C C . MET A 1 203 ? -6.739 16.952 -5.069 1.00 80.44 203 MET A C 1
ATOM 1608 O O . MET A 1 203 ? -7.466 17.383 -4.179 1.00 80.44 203 MET A O 1
ATOM 1612 N N . ARG A 1 204 ? -6.132 17.760 -5.939 1.00 76.88 204 ARG A N 1
ATOM 1613 C CA . ARG A 1 204 ? -6.309 19.216 -6.026 1.00 76.88 204 ARG A CA 1
ATOM 1614 C C . ARG A 1 204 ? -6.781 19.584 -7.424 1.00 76.88 204 ARG A C 1
ATOM 1616 O O . ARG A 1 204 ? -6.384 18.951 -8.395 1.00 76.88 204 ARG A O 1
ATOM 1623 N N . THR A 1 205 ? -7.572 20.643 -7.527 1.00 66.75 205 THR A N 1
ATOM 1624 C CA . THR A 1 205 ? -7.965 21.241 -8.807 1.00 66.75 205 THR A CA 1
ATOM 1625 C C . THR A 1 205 ? -7.178 22.528 -9.047 1.00 66.75 205 THR A C 1
ATOM 1627 O O . THR A 1 205 ? -7.036 23.331 -8.130 1.00 66.75 205 THR A O 1
ATOM 1630 N N . GLY A 1 206 ? -6.687 22.746 -10.271 1.00 61.62 206 GLY A N 1
ATOM 1631 C CA . GLY A 1 206 ? -6.130 24.040 -10.697 1.00 61.62 206 GLY A CA 1
ATOM 1632 C C . GLY A 1 206 ? -4.642 24.286 -10.404 1.00 61.62 206 GLY A C 1
ATOM 1633 O O . GLY A 1 206 ? -4.205 25.431 -10.482 1.00 61.62 206 GLY A O 1
ATOM 1634 N N . ALA A 1 207 ? -3.846 23.255 -10.091 1.00 61.28 207 ALA A N 1
ATOM 1635 C CA . ALA A 1 207 ? -2.404 23.384 -9.847 1.00 61.28 207 ALA A CA 1
ATOM 1636 C C . ALA A 1 207 ? -1.564 22.587 -10.866 1.00 61.28 207 ALA A C 1
ATOM 1638 O O . ALA A 1 207 ? -2.032 21.635 -11.477 1.00 61.28 207 ALA A O 1
ATOM 1639 N N . LYS A 1 208 ? -0.273 22.926 -11.026 1.00 59.22 208 LYS A N 1
ATOM 1640 C CA . LYS A 1 208 ? 0.649 22.171 -11.911 1.00 59.22 208 LYS A CA 1
ATOM 1641 C C . LYS A 1 208 ? 0.841 20.710 -11.464 1.00 59.22 208 LYS A C 1
ATOM 1643 O O . LYS A 1 208 ? 1.095 19.845 -12.291 1.00 59.22 208 LYS A O 1
ATOM 1648 N N . LYS A 1 209 ? 0.726 20.452 -10.156 1.00 70.75 209 LYS A N 1
ATOM 1649 C CA . LYS A 1 209 ? 0.647 19.118 -9.545 1.00 70.75 209 LYS A CA 1
ATOM 1650 C C . LYS A 1 209 ? -0.715 19.015 -8.867 1.00 70.75 209 LYS A C 1
ATOM 1652 O O . LYS A 1 209 ? -0.943 19.670 -7.850 1.00 70.75 209 LYS A O 1
ATOM 1657 N N . ASN A 1 210 ? -1.611 18.202 -9.414 1.00 74.69 210 ASN A N 1
ATOM 1658 C CA . ASN A 1 210 ? -3.015 18.136 -8.986 1.00 74.69 210 ASN A CA 1
ATOM 1659 C C . ASN A 1 210 ? -3.231 17.180 -7.803 1.00 74.69 210 ASN A C 1
ATOM 1661 O O . ASN A 1 210 ? -4.283 16.562 -7.668 1.00 74.69 210 ASN A O 1
ATOM 1665 N N . ARG A 1 211 ? -2.231 17.037 -6.925 1.00 84.62 211 ARG A N 1
ATOM 1666 C CA . ARG A 1 211 ? -2.321 16.193 -5.728 1.00 84.62 211 ARG A CA 1
ATOM 1667 C C . ARG A 1 211 ? -1.363 16.636 -4.630 1.00 84.62 211 ARG A C 1
ATOM 1669 O O . ARG A 1 211 ? -0.301 17.198 -4.905 1.00 84.62 211 ARG A O 1
ATOM 1676 N N . MET A 1 212 ? -1.713 16.298 -3.399 1.00 86.56 212 MET A N 1
ATOM 1677 C CA . MET A 1 212 ? -0.838 16.325 -2.234 1.00 86.56 212 MET A CA 1
ATOM 1678 C C . MET A 1 212 ? -0.614 14.896 -1.748 1.00 86.56 212 MET A C 1
ATOM 1680 O O . MET A 1 212 ? -1.539 14.089 -1.764 1.00 86.56 212 MET A O 1
ATOM 1684 N N . GLU A 1 213 ? 0.610 14.590 -1.337 1.00 89.25 213 GLU A N 1
ATOM 1685 C CA . GLU A 1 213 ? 0.946 13.290 -0.762 1.00 89.25 213 GLU A CA 1
ATOM 1686 C C . GLU A 1 213 ? 0.755 13.309 0.752 1.00 89.25 213 GLU A C 1
ATOM 1688 O O . GLU A 1 213 ? 1.001 14.331 1.399 1.00 89.25 213 GLU A O 1
ATOM 1693 N N . SER A 1 214 ? 0.320 12.177 1.301 1.00 89.00 214 SER A N 1
ATOM 1694 C CA . SER A 1 214 ? 0.165 12.005 2.739 1.00 89.00 214 SER A CA 1
ATOM 1695 C C . SER A 1 214 ? 1.514 12.083 3.456 1.00 89.00 214 SER A C 1
ATOM 1697 O O . SER A 1 214 ? 2.417 11.294 3.156 1.00 89.00 214 SER A O 1
ATOM 1699 N N . PRO A 1 215 ? 1.666 12.981 4.445 1.00 85.81 215 PRO A N 1
ATOM 1700 C CA . PRO A 1 215 ? 2.877 13.072 5.253 1.00 85.81 215 PRO A CA 1
ATOM 1701 C C . PRO A 1 215 ? 3.291 11.756 5.918 1.00 85.81 215 PRO A C 1
ATOM 1703 O O . PRO A 1 215 ? 4.485 11.470 6.022 1.00 85.81 215 PRO A O 1
ATOM 1706 N N . THR A 1 216 ? 2.314 10.937 6.320 1.00 86.00 216 THR A N 1
ATOM 1707 C CA . THR A 1 216 ? 2.525 9.667 7.028 1.00 86.00 216 THR A CA 1
ATOM 1708 C C . THR A 1 216 ? 2.745 8.484 6.095 1.00 86.00 216 THR A C 1
ATOM 1710 O O . THR A 1 216 ? 3.218 7.453 6.554 1.00 86.00 216 THR A O 1
ATOM 1713 N N . LEU A 1 217 ? 2.462 8.609 4.795 1.00 90.19 217 LEU A N 1
ATOM 1714 C CA . LEU A 1 217 ? 2.616 7.527 3.805 1.00 90.19 217 LEU A CA 1
ATOM 1715 C C . LEU A 1 217 ? 3.590 7.895 2.676 1.00 90.19 217 LEU A C 1
ATOM 1717 O O . LEU A 1 217 ? 3.599 7.303 1.595 1.00 90.19 217 LEU A O 1
ATOM 1721 N N . GLY A 1 218 ? 4.452 8.871 2.944 1.00 88.00 218 GLY A N 1
ATOM 1722 C CA . GLY A 1 218 ? 5.552 9.259 2.079 1.00 88.00 218 GLY A CA 1
ATOM 1723 C C . GLY A 1 218 ? 5.123 9.865 0.752 1.00 88.00 218 GLY A C 1
ATOM 1724 O O . GLY A 1 218 ? 4.228 10.698 0.693 1.00 88.00 218 GLY A O 1
ATOM 1725 N N . SER A 1 219 ? 5.808 9.515 -0.333 1.00 88.12 219 SER A N 1
ATOM 1726 C CA . SER A 1 219 ? 5.572 10.113 -1.653 1.00 88.12 219 SER A CA 1
ATOM 1727 C C . SER A 1 219 ? 4.481 9.360 -2.416 1.00 88.12 219 SER A C 1
ATOM 1729 O O . SER A 1 219 ? 4.726 8.807 -3.487 1.00 88.12 219 SER A O 1
ATOM 1731 N N . GLY A 1 220 ? 3.277 9.336 -1.838 1.00 88.56 220 GLY A N 1
ATOM 1732 C CA . GLY A 1 220 ? 2.109 8.660 -2.401 1.00 88.56 220 GLY A CA 1
ATOM 1733 C C . GLY A 1 220 ? 2.185 7.149 -2.225 1.00 88.56 220 GLY A C 1
ATOM 1734 O O . GLY A 1 220 ? 2.041 6.418 -3.200 1.00 88.56 220 GLY A O 1
ATOM 1735 N N . GLY A 1 221 ? 2.479 6.684 -1.011 1.00 92.12 221 GLY A N 1
ATOM 1736 C CA . GLY A 1 221 ? 2.611 5.260 -0.707 1.00 92.12 221 GLY A CA 1
ATOM 1737 C C . GLY A 1 221 ? 4.027 4.698 -0.882 1.00 92.12 221 GLY A C 1
ATOM 1738 O O . GLY A 1 221 ? 4.197 3.485 -0.877 1.00 92.12 221 GLY A O 1
ATOM 1739 N N . ASN A 1 222 ? 5.040 5.555 -1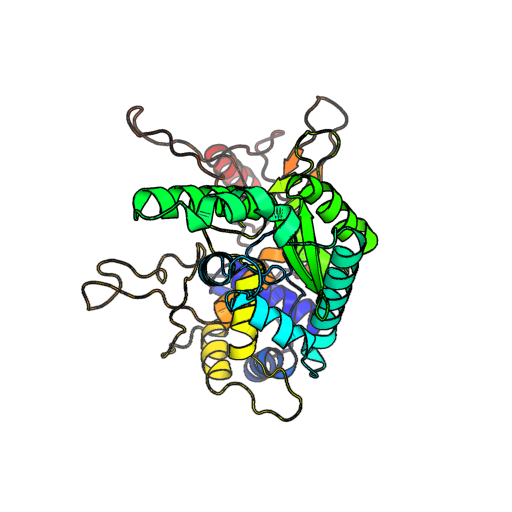.043 1.00 91.56 222 ASN A N 1
ATOM 1740 C CA . ASN A 1 222 ? 6.435 5.157 -1.256 1.00 91.56 222 ASN A CA 1
ATOM 1741 C C . ASN A 1 222 ? 7.373 5.856 -0.260 1.00 91.56 222 ASN A C 1
ATOM 1743 O O . ASN A 1 222 ? 7.251 7.064 -0.017 1.00 91.56 222 ASN A O 1
ATOM 1747 N N . ILE A 1 223 ? 8.350 5.116 0.262 1.00 86.38 223 ILE A N 1
ATOM 1748 C CA . ILE A 1 223 ? 9.433 5.618 1.104 1.00 86.38 223 ILE A CA 1
ATOM 1749 C C . ILE A 1 223 ? 10.788 5.073 0.642 1.00 86.38 223 ILE A C 1
ATOM 1751 O O . ILE A 1 223 ? 11.057 3.875 0.656 1.00 86.38 223 ILE A O 1
ATOM 1755 N N . GLY A 1 224 ? 11.672 5.979 0.217 1.00 84.31 224 GLY A N 1
ATOM 1756 C CA . GLY A 1 224 ? 12.950 5.597 -0.381 1.00 84.31 224 GLY A CA 1
ATOM 1757 C C . GLY A 1 224 ? 12.740 4.721 -1.620 1.00 84.31 224 GLY A C 1
ATOM 1758 O O . GLY A 1 224 ? 12.184 5.180 -2.618 1.00 84.31 224 GLY A O 1
ATOM 1759 N N . ASN A 1 225 ? 13.193 3.468 -1.537 1.00 81.44 225 ASN A N 1
ATOM 1760 C CA . ASN A 1 225 ? 13.030 2.457 -2.584 1.00 81.44 225 ASN A CA 1
ATOM 1761 C C . ASN A 1 225 ? 11.878 1.463 -2.307 1.00 81.44 225 ASN A C 1
ATOM 1763 O O . ASN A 1 225 ? 11.667 0.567 -3.126 1.00 81.44 225 ASN A O 1
ATOM 1767 N N . SER A 1 226 ? 11.164 1.600 -1.183 1.00 86.75 226 SER A N 1
ATOM 1768 C CA . SER A 1 226 ? 10.077 0.710 -0.747 1.00 86.75 226 SER A CA 1
ATOM 1769 C C . SER A 1 226 ? 8.702 1.297 -1.058 1.00 86.75 226 SER A C 1
ATOM 1771 O O . SER A 1 226 ? 8.387 2.405 -0.634 1.00 86.75 226 SER A O 1
ATOM 1773 N N . ASP A 1 227 ? 7.832 0.520 -1.697 1.00 94.00 227 ASP A N 1
ATOM 1774 C CA . ASP A 1 227 ? 6.419 0.866 -1.869 1.00 94.00 227 ASP A CA 1
ATOM 1775 C C . ASP A 1 227 ? 5.559 0.076 -0.870 1.00 94.00 227 ASP A C 1
ATOM 1777 O O . ASP A 1 227 ? 5.657 -1.151 -0.813 1.00 94.00 227 ASP A O 1
ATOM 1781 N N . PHE A 1 228 ? 4.725 0.768 -0.086 1.00 95.25 228 PHE A N 1
ATOM 1782 C CA . PHE A 1 228 ? 3.909 0.143 0.961 1.00 95.25 228 PHE A CA 1
ATOM 1783 C C . PHE A 1 228 ? 2.890 -0.852 0.385 1.00 95.25 228 PHE A C 1
ATOM 1785 O O . PHE A 1 228 ? 2.659 -1.906 0.975 1.00 95.25 228 PHE A O 1
ATOM 1792 N N . SER A 1 229 ? 2.308 -0.551 -0.782 1.00 96.06 229 SER A N 1
ATOM 1793 C CA . SER A 1 229 ? 1.348 -1.449 -1.439 1.00 96.06 229 SER A CA 1
ATOM 1794 C C . SER A 1 229 ? 2.037 -2.692 -2.003 1.00 96.06 229 SER A C 1
ATOM 1796 O O . SER A 1 229 ? 1.545 -3.804 -1.827 1.00 96.06 229 SER A O 1
ATOM 1798 N N . ALA A 1 230 ? 3.232 -2.527 -2.579 1.00 96.19 230 ALA A N 1
ATOM 1799 C CA . ALA A 1 230 ? 4.040 -3.656 -3.029 1.00 96.19 230 ALA A CA 1
ATOM 1800 C C . ALA A 1 230 ? 4.463 -4.548 -1.859 1.00 96.19 230 ALA A C 1
ATOM 1802 O O . ALA A 1 230 ? 4.362 -5.768 -1.951 1.00 96.19 230 ALA A O 1
ATOM 1803 N N . ARG A 1 231 ? 4.907 -3.956 -0.742 1.00 95.81 231 ARG A N 1
ATOM 1804 C CA . ARG A 1 231 ? 5.294 -4.719 0.449 1.00 95.81 231 ARG A CA 1
ATOM 1805 C C . ARG A 1 231 ? 4.106 -5.465 1.050 1.00 95.81 231 ARG A C 1
ATOM 1807 O O . ARG A 1 231 ? 4.263 -6.615 1.441 1.00 95.81 231 ARG A O 1
ATOM 1814 N N . PHE A 1 232 ? 2.929 -4.844 1.089 1.00 97.06 232 PHE A N 1
ATOM 1815 C CA . PHE A 1 232 ? 1.700 -5.511 1.514 1.00 97.06 232 PHE A CA 1
ATOM 1816 C C . PHE A 1 232 ? 1.406 -6.742 0.646 1.00 97.06 232 PHE A C 1
ATOM 1818 O O . PHE A 1 232 ? 1.218 -7.830 1.184 1.00 97.06 232 PHE A O 1
ATOM 1825 N N . ALA A 1 233 ? 1.463 -6.600 -0.683 1.00 97.75 233 ALA A N 1
ATOM 1826 C CA . ALA A 1 233 ? 1.280 -7.712 -1.613 1.00 97.75 233 ALA A CA 1
ATOM 1827 C C . ALA A 1 233 ? 2.327 -8.826 -1.425 1.00 97.75 233 ALA A C 1
ATOM 1829 O O . ALA A 1 233 ? 1.977 -10.002 -1.420 1.00 97.75 233 ALA A O 1
ATOM 1830 N N . GLN A 1 234 ? 3.596 -8.465 -1.214 1.00 96.69 234 GLN A N 1
ATOM 1831 C CA . GLN A 1 234 ? 4.693 -9.414 -0.980 1.00 96.69 234 GLN A CA 1
ATOM 1832 C C . GLN A 1 234 ? 4.545 -10.217 0.317 1.00 96.69 234 GLN A C 1
ATOM 1834 O O . GLN A 1 234 ? 5.028 -11.339 0.387 1.00 96.69 234 GLN A O 1
ATOM 1839 N N . LEU A 1 235 ? 3.907 -9.648 1.342 1.00 97.00 235 LEU A N 1
ATOM 1840 C CA . LEU A 1 235 ? 3.728 -10.291 2.648 1.00 97.00 235 LEU A CA 1
ATOM 1841 C C . LEU A 1 235 ? 2.426 -11.096 2.755 1.00 97.00 235 LEU A C 1
ATOM 1843 O O . LEU A 1 235 ? 2.241 -11.823 3.727 1.00 97.00 235 LEU A O 1
ATOM 1847 N N . LEU A 1 236 ? 1.512 -10.985 1.787 1.00 97.75 236 LEU A N 1
ATOM 1848 C CA . LEU A 1 236 ? 0.263 -11.748 1.802 1.00 97.75 236 LEU A CA 1
ATOM 1849 C C . LEU A 1 236 ? 0.459 -13.276 1.749 1.00 97.75 236 LEU A C 1
ATOM 1851 O O . LEU A 1 236 ? -0.198 -13.957 2.540 1.00 97.75 236 LEU A O 1
ATOM 1855 N N . PRO A 1 237 ? 1.357 -13.832 0.908 1.00 96.75 237 PRO A N 1
ATOM 1856 C CA . PRO A 1 237 ? 1.631 -15.271 0.893 1.00 96.75 237 PRO A CA 1
ATOM 1857 C C . PRO A 1 237 ? 2.144 -15.816 2.234 1.00 96.75 237 PRO A C 1
ATOM 1859 O O . PRO A 1 237 ? 1.935 -16.984 2.543 1.00 96.75 237 PRO A O 1
ATOM 1862 N N . GLU A 1 238 ? 2.769 -14.968 3.058 1.00 96.38 238 GLU A N 1
ATOM 1863 C CA . GLU A 1 238 ? 3.278 -15.346 4.382 1.00 96.38 238 GLU A CA 1
ATOM 1864 C C . GLU A 1 238 ? 2.163 -15.524 5.423 1.00 96.38 238 GLU A C 1
ATOM 1866 O O . GLU A 1 238 ? 2.359 -16.174 6.453 1.00 96.38 238 GLU A O 1
ATOM 1871 N N . VAL A 1 239 ? 0.979 -14.950 5.178 1.00 96.62 239 VAL A N 1
ATOM 1872 C CA . VAL A 1 239 ? -0.136 -14.984 6.135 1.00 96.62 239 VAL A CA 1
ATOM 1873 C C . VAL A 1 239 ? -1.326 -15.820 5.680 1.00 96.62 239 VAL A C 1
ATOM 1875 O O . VAL A 1 239 ? -2.092 -16.279 6.530 1.00 96.62 239 VAL A O 1
ATOM 1878 N N . MET A 1 240 ? -1.502 -16.030 4.374 1.00 96.69 240 MET A N 1
ATOM 1879 C CA . MET A 1 240 ? -2.644 -16.758 3.821 1.00 96.69 240 MET A CA 1
ATOM 1880 C C . MET A 1 240 ? -2.306 -17.505 2.533 1.00 96.69 240 MET A C 1
ATOM 1882 O O . MET A 1 240 ? -1.409 -17.120 1.789 1.00 96.69 240 MET A O 1
ATOM 1886 N N . THR A 1 241 ? -3.081 -18.553 2.247 1.00 95.88 241 THR A N 1
ATOM 1887 C CA . THR A 1 241 ? -2.969 -19.300 0.992 1.00 95.88 241 THR A CA 1
ATOM 1888 C C . THR A 1 241 ? -3.660 -18.585 -0.172 1.00 95.88 241 THR A C 1
ATOM 1890 O O . THR A 1 241 ? -4.705 -17.944 -0.020 1.00 95.88 241 THR A O 1
ATOM 1893 N N . PHE A 1 242 ? -3.069 -18.714 -1.358 1.00 97.38 242 PHE A N 1
ATOM 1894 C CA . PHE A 1 242 ? -3.606 -18.196 -2.617 1.00 97.38 242 PHE A CA 1
ATOM 1895 C C . PHE A 1 242 ? -4.330 -19.277 -3.430 1.00 97.38 242 PHE A C 1
ATOM 1897 O O . PHE A 1 242 ? -5.026 -18.948 -4.394 1.00 97.38 242 PHE A O 1
ATOM 1904 N N . ARG A 1 243 ? -4.183 -20.549 -3.040 1.00 97.00 243 ARG A N 1
ATOM 1905 C CA . ARG A 1 243 ? -4.775 -21.708 -3.709 1.00 97.00 243 ARG A CA 1
ATOM 1906 C C . ARG A 1 243 ? -5.732 -22.441 -2.783 1.00 97.00 243 ARG A C 1
ATOM 1908 O O . ARG A 1 243 ? -5.449 -22.690 -1.613 1.00 97.00 243 ARG A O 1
ATOM 1915 N N . THR A 1 244 ? -6.880 -22.798 -3.323 1.00 94.56 244 THR A N 1
ATOM 1916 C CA . THR A 1 244 ? -7.930 -23.532 -2.634 1.00 94.56 244 THR A CA 1
ATOM 1917 C C . THR A 1 244 ? -7.459 -24.962 -2.407 1.00 94.56 244 THR A C 1
ATOM 1919 O O . THR A 1 244 ? -7.116 -25.666 -3.352 1.00 94.56 244 THR A O 1
ATOM 1922 N N . GLY A 1 245 ? -7.445 -25.390 -1.145 1.00 92.56 245 GLY A N 1
ATOM 1923 C CA . GLY A 1 245 ? -6.958 -26.710 -0.733 1.00 92.56 245 GLY A CA 1
ATOM 1924 C C . GLY A 1 245 ? -5.503 -26.739 -0.258 1.00 92.56 245 GLY A C 1
ATOM 1925 O O . GLY A 1 245 ? -5.126 -27.697 0.416 1.00 92.56 245 GLY A O 1
ATOM 1926 N N . ASP A 1 246 ? -4.711 -25.695 -0.520 1.00 94.25 246 ASP A N 1
ATOM 1927 C CA . ASP A 1 246 ? -3.370 -25.575 0.057 1.00 94.25 246 ASP A CA 1
ATOM 1928 C C . ASP A 1 246 ? -3.457 -25.314 1.572 1.00 94.25 246 ASP A C 1
ATOM 1930 O O . ASP A 1 246 ? -4.338 -24.572 2.028 1.00 94.25 246 ASP A O 1
ATOM 1934 N N . PRO A 1 247 ? -2.542 -25.889 2.376 1.00 93.00 247 PRO A N 1
ATOM 1935 C CA . PRO A 1 247 ? -2.507 -25.632 3.807 1.00 93.00 247 PRO A CA 1
ATOM 1936 C C . PRO A 1 247 ? -2.161 -24.160 4.095 1.00 93.00 247 PRO A C 1
ATOM 1938 O O . PRO A 1 247 ? -1.425 -23.532 3.327 1.00 93.00 247 PRO A O 1
ATOM 1941 N N . PRO A 1 248 ? -2.642 -23.590 5.215 1.00 91.56 248 PRO A N 1
ATOM 1942 C CA . PRO A 1 248 ? -2.244 -22.248 5.622 1.00 91.56 248 PRO A CA 1
ATOM 1943 C C . PRO A 1 248 ? -0.727 -22.184 5.894 1.00 91.56 248 PRO A C 1
ATOM 1945 O O . PRO A 1 248 ? -0.138 -23.185 6.320 1.00 91.56 248 PRO A O 1
ATOM 1948 N N . PRO A 1 249 ? -0.078 -21.018 5.705 1.00 94.88 249 PRO A N 1
ATOM 1949 C CA . PRO A 1 249 ? 1.346 -20.871 5.988 1.00 94.88 249 PRO A CA 1
ATOM 1950 C C . PRO A 1 249 ? 1.668 -21.227 7.444 1.00 94.88 249 PRO A C 1
ATOM 1952 O O . PRO A 1 249 ? 1.051 -20.710 8.378 1.00 94.88 249 PRO A O 1
ATOM 1955 N N . SER A 1 250 ? 2.662 -22.094 7.646 1.00 91.00 250 SER A N 1
ATOM 1956 C CA . SER A 1 250 ? 2.920 -22.765 8.931 1.00 91.00 250 SER A CA 1
ATOM 1957 C C . SER A 1 250 ? 3.221 -21.823 10.101 1.00 91.00 250 SER A C 1
ATOM 1959 O O . SER A 1 250 ? 2.948 -22.161 11.251 1.00 91.00 250 SER A O 1
ATOM 1961 N N . ARG A 1 251 ? 3.772 -20.634 9.829 1.00 94.12 251 ARG A N 1
ATOM 1962 C CA . ARG A 1 251 ? 4.100 -19.626 10.852 1.00 94.12 251 ARG A CA 1
ATOM 1963 C C . ARG A 1 251 ? 3.010 -18.574 11.055 1.00 94.12 251 ARG A C 1
ATOM 1965 O O . ARG A 1 251 ? 3.054 -17.858 12.057 1.00 94.12 251 ARG A O 1
ATOM 1972 N N . SER A 1 252 ? 2.033 -18.495 10.148 1.00 95.62 252 SER A N 1
ATOM 1973 C CA . SER A 1 252 ? 1.026 -17.427 10.130 1.00 95.62 252 SER A CA 1
ATOM 1974 C C . SER A 1 252 ? 0.261 -17.335 11.450 1.00 95.62 252 SER A C 1
ATOM 1976 O O . SER A 1 252 ? 0.114 -16.247 11.998 1.00 95.62 252 SER A O 1
ATOM 1978 N N . GLU A 1 253 ? -0.160 -18.465 12.020 1.00 94.50 253 GLU A N 1
ATOM 1979 C CA . GLU A 1 253 ? -0.962 -18.493 13.250 1.00 94.50 253 GLU A CA 1
ATOM 1980 C C . GLU A 1 253 ? -0.192 -18.005 14.490 1.00 94.50 253 GLU A C 1
ATOM 1982 O O . GLU A 1 253 ? -0.724 -17.253 15.314 1.00 94.50 253 GLU A O 1
ATOM 1987 N N . VAL A 1 254 ? 1.091 -18.364 14.604 1.00 95.44 254 VAL A N 1
ATOM 1988 C CA . VAL A 1 254 ? 1.955 -17.907 15.706 1.00 95.44 254 VAL A CA 1
ATOM 1989 C C . VAL A 1 254 ? 2.221 -16.405 15.583 1.00 95.44 254 VAL A C 1
ATOM 1991 O O . VAL A 1 254 ? 2.136 -15.662 16.566 1.00 95.44 254 VAL A O 1
ATOM 1994 N N . TRP A 1 255 ? 2.485 -15.933 14.364 1.00 96.75 255 TRP A N 1
ATOM 1995 C CA . TRP A 1 255 ? 2.643 -14.512 14.074 1.00 96.75 255 TRP A CA 1
ATOM 1996 C C . TRP A 1 255 ? 1.357 -13.715 14.319 1.00 96.75 255 TRP A C 1
ATOM 1998 O O . TRP A 1 255 ? 1.429 -12.610 14.863 1.00 96.75 255 TRP A O 1
ATOM 2008 N N . LEU A 1 256 ? 0.191 -14.275 13.993 1.00 97.19 256 LEU A N 1
ATOM 2009 C CA . LEU A 1 256 ? -1.116 -13.665 14.236 1.00 97.19 256 LEU A CA 1
ATOM 2010 C C . LEU A 1 256 ? -1.397 -13.533 15.733 1.00 97.19 256 LEU A C 1
ATOM 2012 O O . LEU A 1 256 ? -1.754 -12.453 16.203 1.00 97.19 256 LEU A O 1
ATOM 2016 N N . SER A 1 257 ? -1.149 -14.596 16.500 1.00 95.56 257 SER A N 1
ATOM 2017 C CA . SER A 1 257 ? -1.286 -14.583 17.961 1.00 95.56 257 SER A CA 1
ATOM 2018 C C . SER A 1 257 ? -0.391 -13.514 18.595 1.00 95.56 257 SER A C 1
ATOM 2020 O O . SER A 1 257 ? -0.826 -12.761 19.472 1.00 95.56 257 SER A O 1
ATOM 2022 N N . SER A 1 258 ? 0.838 -13.368 18.086 1.00 95.19 258 SER A N 1
ATOM 2023 C CA . SER A 1 258 ? 1.751 -12.300 18.502 1.00 95.19 258 SER A CA 1
ATOM 2024 C C . SER A 1 258 ? 1.207 -10.911 18.161 1.00 95.19 258 SER A C 1
ATOM 2026 O O . SER A 1 258 ? 1.252 -9.996 18.990 1.00 95.19 258 SER A O 1
ATOM 2028 N N . ALA A 1 259 ? 0.639 -10.749 16.963 1.00 95.38 259 ALA A N 1
ATOM 2029 C CA . ALA A 1 259 ? 0.095 -9.481 16.499 1.00 95.38 259 ALA A CA 1
ATOM 2030 C C . ALA A 1 259 ? -1.146 -9.042 17.299 1.00 95.38 259 ALA A C 1
ATOM 2032 O O . ALA A 1 259 ? -1.232 -7.861 17.654 1.00 95.38 259 ALA A O 1
ATOM 2033 N N . LEU A 1 260 ? -2.064 -9.963 17.608 1.00 95.94 260 LEU A N 1
ATOM 2034 C CA . LEU A 1 260 ? -3.322 -9.680 18.309 1.00 95.94 260 LEU A CA 1
ATOM 2035 C C . LEU A 1 260 ? -3.154 -9.598 19.828 1.00 95.94 260 LEU A C 1
ATOM 2037 O O . LEU A 1 260 ? -3.707 -8.705 20.466 1.00 95.94 260 LEU A O 1
ATOM 2041 N N . PHE A 1 261 ? -2.376 -10.508 20.416 1.00 94.12 261 PHE A N 1
ATOM 2042 C CA . PHE A 1 261 ? -2.349 -10.708 21.867 1.00 94.12 261 PHE A CA 1
ATOM 2043 C C . PHE A 1 261 ? -1.007 -10.378 22.519 1.00 94.12 261 PHE A C 1
ATOM 2045 O O . PHE A 1 261 ? -0.892 -10.454 23.740 1.00 94.12 261 PHE A O 1
ATOM 2052 N N . GLY A 1 262 ? 0.005 -10.004 21.733 1.00 90.94 262 GLY A N 1
ATOM 2053 C CA . GLY A 1 262 ? 1.327 -9.658 22.253 1.00 90.94 262 GLY A CA 1
ATOM 2054 C C . GLY A 1 262 ? 2.127 -10.860 22.754 1.00 90.94 262 GLY A C 1
ATOM 2055 O O . GLY A 1 262 ? 3.065 -10.677 23.528 1.00 90.94 262 GLY A O 1
ATOM 2056 N N . THR A 1 263 ? 1.783 -12.081 22.332 1.00 91.88 263 THR A N 1
ATOM 2057 C CA . THR A 1 263 ? 2.583 -13.265 22.660 1.00 91.88 263 THR A CA 1
ATOM 2058 C C . THR A 1 263 ? 3.974 -13.146 22.023 1.00 91.88 263 THR A C 1
ATOM 2060 O O . THR A 1 263 ? 4.082 -12.768 20.850 1.00 91.88 263 THR A O 1
ATOM 2063 N N . PRO A 1 264 ? 5.066 -13.447 22.748 1.00 89.62 264 PRO A N 1
ATOM 2064 C CA . PRO A 1 264 ? 6.398 -13.475 22.154 1.00 89.62 264 PRO A CA 1
ATOM 2065 C C . PRO A 1 264 ? 6.468 -14.483 21.001 1.00 89.62 264 PRO A C 1
ATOM 2067 O O . PRO A 1 264 ? 5.971 -15.599 21.121 1.00 89.62 264 PRO A O 1
ATOM 2070 N N . THR A 1 265 ? 7.110 -14.102 19.897 1.00 90.81 265 THR A N 1
ATOM 2071 C CA . THR A 1 265 ? 7.323 -14.976 18.734 1.00 90.81 265 THR A CA 1
ATOM 2072 C C . THR A 1 265 ? 8.773 -14.919 18.270 1.00 90.81 265 THR A C 1
ATOM 2074 O O . THR A 1 265 ? 9.481 -13.941 18.522 1.00 90.81 265 THR A O 1
ATOM 2077 N N . ARG A 1 266 ? 9.208 -15.976 17.584 1.00 85.62 266 ARG A N 1
ATOM 2078 C CA . ARG A 1 266 ? 10.514 -16.080 16.922 1.00 85.62 266 ARG A CA 1
ATOM 2079 C C . ARG A 1 266 ? 10.339 -16.065 15.401 1.00 85.62 266 ARG A C 1
ATOM 2081 O O . ARG A 1 266 ? 9.218 -15.925 14.911 1.00 85.62 266 ARG A O 1
ATOM 2088 N N . ASP A 1 267 ? 11.463 -16.167 14.696 1.00 86.50 267 ASP A N 1
ATOM 2089 C CA . ASP A 1 267 ? 11.537 -16.388 13.247 1.00 86.50 267 ASP A CA 1
ATOM 2090 C C . ASP A 1 267 ? 10.765 -15.361 12.417 1.00 86.50 267 ASP A C 1
ATOM 2092 O O . ASP A 1 267 ? 10.064 -15.715 11.480 1.00 86.50 267 ASP A O 1
ATOM 2096 N N . LEU A 1 268 ? 10.878 -14.085 12.789 1.00 90.75 268 LEU A N 1
ATOM 2097 C CA . LEU A 1 268 ? 10.311 -12.974 12.028 1.00 90.75 268 LEU A CA 1
ATOM 2098 C C . LEU A 1 268 ? 11.016 -12.798 10.677 1.00 90.75 268 LEU A C 1
ATOM 2100 O O . LEU A 1 268 ? 12.208 -13.095 10.544 1.00 90.75 268 LEU A O 1
ATOM 2104 N N . GLU A 1 269 ? 10.288 -12.242 9.712 1.00 91.12 269 GLU A N 1
ATOM 2105 C CA . GLU A 1 269 ? 10.800 -11.985 8.371 1.00 91.12 269 GLU A CA 1
ATOM 2106 C C . GLU A 1 269 ? 11.926 -10.955 8.385 1.00 91.12 269 GLU A C 1
ATOM 2108 O O . GLU A 1 269 ? 11.836 -9.924 9.056 1.00 91.12 269 GLU A O 1
ATOM 2113 N N . ARG A 1 270 ? 12.990 -11.212 7.617 1.00 89.44 270 ARG A N 1
ATOM 2114 C CA . ARG A 1 270 ? 14.160 -10.321 7.521 1.00 89.44 270 ARG A CA 1
ATOM 2115 C C . ARG A 1 270 ? 13.952 -9.257 6.457 1.00 89.44 270 ARG A C 1
ATOM 2117 O O . ARG A 1 270 ? 14.613 -9.234 5.421 1.00 89.44 270 ARG A O 1
ATOM 2124 N N . VAL A 1 271 ? 12.996 -8.383 6.725 1.00 87.81 271 VAL A N 1
ATOM 2125 C CA . VAL A 1 271 ? 12.509 -7.379 5.786 1.00 87.81 271 VAL A CA 1
ATOM 2126 C C . VAL A 1 271 ? 12.463 -6.012 6.465 1.00 87.81 271 VAL A C 1
ATOM 2128 O O . VAL A 1 271 ? 12.216 -5.913 7.665 1.00 87.81 271 VAL A O 1
ATOM 2131 N N . SER A 1 272 ? 12.701 -4.948 5.688 1.00 84.94 272 SER A N 1
ATOM 2132 C CA . SER A 1 272 ? 12.550 -3.558 6.138 1.00 84.94 272 SER A CA 1
ATOM 2133 C C . SER A 1 272 ? 11.194 -3.336 6.811 1.00 84.94 272 SER A C 1
ATOM 2135 O O . SER A 1 272 ? 10.149 -3.641 6.242 1.00 84.94 272 SER A O 1
ATOM 2137 N N . VAL A 1 273 ? 11.218 -2.728 7.995 1.00 81.00 273 VAL A N 1
ATOM 2138 C CA . VAL A 1 273 ? 10.024 -2.250 8.717 1.00 81.00 273 VAL A CA 1
ATOM 2139 C C . VAL A 1 273 ? 9.565 -0.860 8.260 1.00 81.00 273 VAL A C 1
ATOM 2141 O O . VAL A 1 273 ? 8.669 -0.258 8.861 1.00 81.00 273 VAL A O 1
ATOM 2144 N N . ASP A 1 274 ? 10.218 -0.338 7.221 1.00 83.62 274 ASP A N 1
ATOM 2145 C CA . ASP A 1 274 ? 10.061 1.010 6.696 1.00 83.62 274 ASP A CA 1
ATOM 2146 C C . ASP A 1 274 ? 10.181 2.047 7.829 1.00 83.62 274 ASP A C 1
ATOM 2148 O O . ASP A 1 274 ? 11.221 2.111 8.481 1.00 83.62 274 ASP A O 1
ATOM 2152 N N . GLN A 1 275 ? 9.148 2.851 8.093 1.00 80.81 275 GLN A N 1
ATOM 2153 C CA . GLN A 1 275 ? 9.194 3.908 9.119 1.00 80.81 275 GLN A CA 1
ATOM 2154 C C . GLN A 1 275 ? 8.326 3.644 10.359 1.00 80.81 275 GLN A C 1
ATOM 2156 O O . GLN A 1 275 ? 8.376 4.416 11.312 1.00 80.81 275 GLN A O 1
ATOM 2161 N N . PHE A 1 276 ? 7.508 2.588 10.369 1.00 78.31 276 PHE A N 1
ATOM 2162 C CA . PHE A 1 276 ? 6.450 2.431 11.378 1.00 78.31 276 PHE A CA 1
ATOM 2163 C C . PHE A 1 276 ? 6.853 1.604 12.605 1.00 78.31 276 PHE A C 1
ATOM 2165 O O . PHE A 1 276 ? 6.119 1.570 13.593 1.00 78.31 276 PHE A O 1
ATOM 2172 N N . ASN A 1 277 ? 8.020 0.956 12.574 1.00 79.31 277 ASN A N 1
ATOM 2173 C CA . ASN A 1 277 ? 8.573 0.258 13.733 1.00 79.31 277 ASN A CA 1
ATOM 2174 C C . ASN A 1 277 ? 10.093 0.468 13.845 1.00 79.31 277 ASN A C 1
ATOM 2176 O O . ASN A 1 277 ? 10.855 -0.479 13.650 1.00 79.31 277 ASN A O 1
ATOM 2180 N N . PRO A 1 278 ? 10.561 1.692 14.154 1.00 77.81 278 PRO A N 1
ATOM 2181 C CA . PRO A 1 278 ? 11.990 2.015 14.150 1.00 77.81 278 PRO A CA 1
ATOM 2182 C C . PRO A 1 278 ? 12.812 1.125 15.093 1.00 77.81 278 PRO A C 1
ATOM 2184 O O . PRO A 1 278 ? 13.949 0.794 14.778 1.00 77.81 278 PRO A O 1
ATOM 2187 N N . GLY A 1 279 ? 12.224 0.644 16.196 1.00 79.94 279 GLY A N 1
ATOM 2188 C CA . GLY A 1 279 ? 12.888 -0.291 17.113 1.00 79.94 279 GLY A CA 1
ATOM 2189 C C . GLY A 1 279 ? 13.220 -1.658 16.499 1.00 79.94 279 GLY A C 1
ATOM 2190 O O . GLY A 1 279 ? 14.040 -2.388 17.044 1.00 79.94 279 GLY A O 1
ATOM 2191 N N . LYS A 1 280 ? 12.608 -2.007 15.362 1.00 82.62 280 LYS A N 1
ATOM 2192 C CA . LYS A 1 280 ? 12.875 -3.233 14.597 1.00 82.62 280 LYS A CA 1
ATOM 2193 C C . LYS A 1 280 ? 13.545 -2.966 13.242 1.00 82.62 280 LYS A C 1
ATOM 2195 O O . LYS A 1 280 ? 13.664 -3.885 12.435 1.00 82.62 280 LYS A O 1
ATOM 2200 N N . ALA A 1 281 ? 13.992 -1.735 12.980 1.00 83.19 281 ALA A N 1
ATOM 2201 C CA . ALA A 1 281 ? 14.625 -1.357 11.712 1.00 83.19 281 ALA A CA 1
ATOM 2202 C C . ALA A 1 281 ? 16.054 -1.902 11.547 1.00 83.19 281 ALA A C 1
ATOM 2204 O O . ALA A 1 281 ? 16.649 -1.754 10.482 1.00 83.19 281 ALA A O 1
ATOM 2205 N N . GLY A 1 282 ? 16.582 -2.567 12.577 1.00 85.31 282 GLY A N 1
ATOM 2206 C CA . GLY A 1 282 ? 17.952 -3.055 12.598 1.00 85.31 282 GLY A CA 1
ATOM 2207 C C . GLY A 1 282 ? 18.956 -1.929 12.839 1.00 85.31 282 GLY A C 1
ATOM 2208 O O . GLY A 1 282 ? 18.614 -0.867 13.358 1.00 85.31 282 GLY A O 1
ATOM 2209 N N . GLY A 1 283 ? 20.206 -2.180 12.463 1.00 84.88 283 GLY A N 1
ATOM 2210 C CA . GLY A 1 283 ? 21.314 -1.242 12.601 1.00 84.88 283 GLY A CA 1
ATOM 2211 C C . GLY A 1 283 ? 22.279 -1.591 13.731 1.00 84.88 283 GLY A C 1
ATOM 2212 O O . GLY A 1 283 ? 22.188 -2.644 14.373 1.00 84.88 283 GLY A O 1
ATOM 2213 N N . ALA A 1 284 ? 23.247 -0.697 13.933 1.00 82.31 284 ALA A N 1
ATOM 2214 C CA . ALA A 1 284 ? 24.326 -0.895 14.889 1.00 82.31 284 ALA A CA 1
ATOM 2215 C C . ALA A 1 284 ? 23.781 -1.072 16.313 1.00 82.31 284 ALA A C 1
ATOM 2217 O O . ALA A 1 284 ? 22.951 -0.287 16.770 1.00 82.31 284 ALA A O 1
ATOM 2218 N N . ASN A 1 285 ? 24.268 -2.096 17.014 1.00 79.81 285 ASN A N 1
ATOM 2219 C CA . ASN A 1 285 ? 23.891 -2.435 18.391 1.00 79.81 285 ASN A CA 1
ATOM 2220 C C . ASN A 1 285 ? 22.381 -2.682 18.613 1.00 79.81 285 ASN A C 1
ATOM 2222 O O . ASN A 1 285 ? 21.894 -2.570 19.735 1.00 79.81 285 ASN A O 1
ATOM 2226 N N . GLY A 1 286 ? 21.624 -3.033 17.565 1.00 74.88 286 GLY A N 1
ATOM 2227 C CA . GLY A 1 286 ? 20.194 -3.364 17.676 1.00 74.88 286 GLY A CA 1
ATOM 2228 C C . GLY A 1 286 ? 19.898 -4.767 18.233 1.00 74.88 286 GLY A C 1
ATOM 2229 O O . GLY A 1 286 ? 18.740 -5.169 18.318 1.00 74.88 286 GLY A O 1
ATOM 2230 N N . THR A 1 287 ? 20.926 -5.551 18.563 1.00 76.81 287 THR A N 1
ATOM 2231 C CA . THR A 1 287 ? 20.832 -6.910 19.119 1.00 76.81 287 THR A CA 1
ATOM 2232 C C . THR A 1 287 ? 22.057 -7.194 19.997 1.00 76.81 287 THR A C 1
ATOM 2234 O O . THR A 1 287 ? 22.891 -6.318 20.193 1.00 76.81 287 THR A O 1
ATOM 2237 N N . GLN A 1 288 ? 22.193 -8.412 20.529 1.00 73.69 288 GLN A N 1
ATOM 2238 C CA . GLN A 1 288 ? 23.379 -8.844 21.292 1.00 73.69 288 GLN A CA 1
ATOM 2239 C C . GLN A 1 288 ? 24.682 -8.832 20.458 1.00 73.69 288 GLN A C 1
ATOM 2241 O O . GLN A 1 288 ? 25.771 -8.963 21.007 1.00 73.69 288 GLN A O 1
ATOM 2246 N N . GLY A 1 289 ? 24.580 -8.689 19.134 1.00 78.25 289 GLY A N 1
ATOM 2247 C CA . GLY A 1 289 ? 25.700 -8.475 18.218 1.00 78.25 289 GLY A CA 1
ATOM 2248 C C . GLY A 1 289 ? 25.871 -7.004 17.823 1.00 78.25 289 GLY A C 1
ATOM 2249 O O . GLY A 1 289 ? 25.030 -6.158 18.112 1.00 78.25 289 GLY A O 1
ATOM 2250 N N . LEU A 1 290 ? 26.953 -6.709 17.098 1.00 82.06 290 LEU A N 1
ATOM 2251 C CA . LEU A 1 290 ? 27.292 -5.345 16.664 1.00 82.06 290 LEU A CA 1
ATOM 2252 C C . LEU A 1 290 ? 26.308 -4.759 15.643 1.00 82.06 290 LEU A C 1
ATOM 2254 O O . LEU A 1 290 ? 26.241 -3.543 15.486 1.00 82.06 290 LEU A O 1
ATOM 2258 N N . GLU A 1 291 ? 25.538 -5.604 14.962 1.00 85.62 291 GLU A N 1
ATOM 2259 C CA . GLU A 1 291 ? 24.575 -5.198 13.945 1.00 85.62 291 GLU A CA 1
ATOM 2260 C C . GLU A 1 291 ? 23.350 -6.115 13.979 1.00 85.62 291 GLU A C 1
ATOM 2262 O O . GLU A 1 291 ? 23.467 -7.338 14.096 1.00 85.62 291 GLU A O 1
ATOM 2267 N N . ALA A 1 292 ? 22.164 -5.519 13.893 1.00 85.56 292 ALA A N 1
ATOM 2268 C CA . ALA A 1 292 ? 20.903 -6.232 13.773 1.00 85.56 292 ALA A CA 1
ATOM 2269 C C . ALA A 1 292 ? 20.332 -6.073 12.363 1.00 85.56 292 ALA A C 1
ATOM 2271 O O . ALA A 1 292 ? 20.283 -4.967 11.825 1.00 85.56 292 ALA A O 1
ATOM 2272 N N . ALA A 1 293 ? 19.842 -7.171 11.788 1.00 87.50 293 ALA A N 1
ATOM 2273 C CA . ALA A 1 293 ? 19.008 -7.104 10.595 1.00 87.50 293 ALA A CA 1
ATOM 2274 C C . ALA A 1 293 ? 17.613 -6.556 10.956 1.00 87.50 293 ALA A C 1
ATOM 2276 O O . ALA A 1 293 ? 17.136 -6.813 12.069 1.00 87.50 293 ALA A O 1
ATOM 2277 N N . PRO A 1 294 ? 16.936 -5.845 10.038 1.00 88.94 294 PRO A N 1
ATOM 2278 C CA . PRO A 1 294 ? 15.540 -5.488 10.232 1.00 88.94 294 PRO A CA 1
ATOM 2279 C C . PRO A 1 294 ? 14.680 -6.752 10.313 1.00 88.94 294 PRO A C 1
ATOM 2281 O O . PRO A 1 294 ? 14.923 -7.723 9.591 1.00 88.94 294 PRO A O 1
ATOM 2284 N N . ILE A 1 295 ? 13.688 -6.735 11.204 1.00 90.88 295 ILE A N 1
ATOM 2285 C CA . ILE A 1 295 ? 12.782 -7.865 11.433 1.00 90.88 295 ILE A CA 1
ATOM 2286 C C . ILE A 1 295 ? 11.324 -7.415 11.468 1.00 90.88 295 ILE A C 1
ATOM 2288 O O . ILE A 1 295 ? 10.963 -6.467 12.166 1.00 90.88 295 ILE A O 1
ATOM 2292 N N . LEU A 1 296 ? 10.452 -8.138 10.773 1.00 92.56 296 LEU A N 1
ATOM 2293 C CA . LEU A 1 296 ? 9.050 -7.778 10.612 1.00 92.56 296 LEU A CA 1
ATOM 2294 C C . LEU A 1 296 ? 8.140 -8.981 10.868 1.00 92.56 296 LEU A C 1
ATOM 2296 O O . LEU A 1 296 ? 8.407 -10.089 10.420 1.00 92.56 296 LEU A O 1
ATOM 2300 N N . ASN A 1 297 ? 7.042 -8.757 11.590 1.00 94.81 297 ASN A N 1
ATOM 2301 C CA . ASN A 1 297 ? 5.930 -9.703 11.621 1.00 94.81 297 ASN A CA 1
ATOM 2302 C C . ASN A 1 297 ? 4.975 -9.338 10.466 1.00 94.81 297 ASN A C 1
ATOM 2304 O O . ASN A 1 297 ? 4.459 -8.215 10.480 1.00 94.81 297 ASN A O 1
ATOM 2308 N N . PRO A 1 298 ? 4.720 -10.234 9.494 1.00 95.88 298 PRO A N 1
ATOM 2309 C CA . PRO A 1 298 ? 3.812 -9.957 8.380 1.00 95.88 298 PRO A CA 1
ATOM 2310 C C . PRO A 1 298 ? 2.424 -9.471 8.825 1.00 95.88 298 PRO A C 1
ATOM 2312 O O . PRO A 1 298 ? 1.930 -8.467 8.311 1.00 95.88 298 PRO A O 1
ATOM 2315 N N . TRP A 1 299 ? 1.835 -10.085 9.858 1.00 97.06 299 TRP A N 1
ATOM 2316 C CA . TRP A 1 299 ? 0.543 -9.657 10.405 1.00 97.06 299 TRP A CA 1
ATOM 2317 C C . TRP A 1 299 ? 0.585 -8.254 11.014 1.00 97.06 299 TRP A C 1
ATOM 2319 O O . TRP A 1 299 ? -0.382 -7.507 10.870 1.00 97.06 299 TRP A O 1
ATOM 2329 N N . ASP A 1 300 ? 1.697 -7.858 11.648 1.00 95.69 300 ASP A N 1
ATOM 2330 C CA . ASP A 1 300 ? 1.843 -6.488 12.155 1.00 95.69 300 ASP A CA 1
ATOM 2331 C C . ASP A 1 300 ? 1.774 -5.470 11.009 1.00 95.69 300 ASP A C 1
ATOM 2333 O O . ASP A 1 300 ? 1.118 -4.439 11.156 1.00 95.69 300 ASP A O 1
ATOM 2337 N N . TYR A 1 301 ? 2.429 -5.763 9.880 1.00 95.44 301 TYR A N 1
ATOM 2338 C CA . TYR A 1 301 ? 2.461 -4.877 8.716 1.00 95.44 301 TYR A CA 1
ATOM 2339 C C . TYR A 1 301 ? 1.098 -4.783 8.038 1.00 95.44 301 TYR A C 1
ATOM 2341 O O . TYR A 1 301 ? 0.611 -3.682 7.791 1.00 95.44 301 TYR A O 1
ATOM 2349 N N . LEU A 1 302 ? 0.460 -5.924 7.767 1.00 96.94 302 LEU A N 1
ATOM 2350 C CA . LEU A 1 302 ? -0.833 -5.967 7.086 1.00 96.94 302 LEU A CA 1
ATOM 2351 C C . LEU A 1 302 ? -1.896 -5.205 7.880 1.00 96.94 302 LEU A C 1
ATOM 2353 O O . LEU A 1 302 ? -2.520 -4.286 7.357 1.00 96.94 302 LEU A O 1
ATOM 2357 N N . LEU A 1 303 ? -2.038 -5.514 9.169 1.00 97.75 303 LEU A N 1
ATOM 2358 C CA . LEU A 1 303 ? -3.005 -4.847 10.040 1.00 97.75 303 LEU A CA 1
ATOM 2359 C C . LEU A 1 303 ? -2.692 -3.353 10.214 1.00 97.75 303 LEU A C 1
ATOM 2361 O O . LEU A 1 303 ? -3.599 -2.531 10.302 1.00 97.75 303 LEU A O 1
ATOM 2365 N N . MET A 1 304 ? -1.415 -2.970 10.242 1.00 95.94 304 MET A N 1
ATOM 2366 C CA . MET A 1 304 ? -1.020 -1.562 10.253 1.00 95.94 304 MET A CA 1
ATOM 2367 C C . MET A 1 304 ? -1.451 -0.836 8.974 1.00 95.94 304 MET A C 1
ATOM 2369 O O . MET A 1 304 ? -1.994 0.265 9.065 1.00 95.94 304 MET A O 1
ATOM 2373 N N . MET A 1 305 ? -1.232 -1.434 7.802 1.00 96.12 305 MET A N 1
ATOM 2374 C CA . MET A 1 305 ? -1.634 -0.841 6.525 1.00 96.12 305 MET A CA 1
ATOM 2375 C C . MET A 1 305 ? -3.155 -0.710 6.413 1.00 96.12 305 MET A C 1
ATOM 2377 O O . MET A 1 305 ? -3.646 0.338 6.004 1.00 96.12 305 MET A O 1
ATOM 2381 N N . GLU A 1 306 ? -3.895 -1.719 6.867 1.00 97.38 306 GLU A N 1
ATOM 2382 C CA . GLU A 1 306 ? -5.362 -1.706 6.930 1.00 97.38 306 GLU A CA 1
ATOM 2383 C C . GLU A 1 306 ? -5.897 -0.591 7.844 1.00 97.38 306 GLU A C 1
ATOM 2385 O O . GLU A 1 306 ? -6.917 0.033 7.549 1.00 97.38 306 GLU A O 1
ATOM 2390 N N . GLY A 1 307 ? -5.195 -0.281 8.939 1.00 95.75 307 GLY A N 1
ATOM 2391 C CA . GLY A 1 307 ? -5.550 0.836 9.817 1.00 95.75 307 GLY A CA 1
ATOM 2392 C C . GLY A 1 307 ? -5.133 2.209 9.294 1.00 95.75 307 GLY A C 1
ATOM 2393 O O . GLY A 1 307 ? -5.799 3.203 9.586 1.00 95.75 307 GLY A O 1
ATOM 2394 N N . ALA A 1 308 ? -4.071 2.286 8.487 1.00 94.06 308 ALA A N 1
ATOM 2395 C CA . ALA A 1 308 ? -3.636 3.534 7.859 1.00 94.06 308 ALA A CA 1
ATOM 2396 C C . ALA A 1 308 ? -4.694 4.110 6.903 1.00 94.06 308 ALA A C 1
ATOM 2398 O O . ALA A 1 308 ? -4.739 5.323 6.709 1.00 94.06 308 ALA A O 1
ATOM 2399 N N . LEU A 1 309 ? -5.587 3.266 6.373 1.00 94.38 309 LEU A N 1
ATOM 2400 C CA . LEU A 1 309 ? -6.687 3.661 5.486 1.00 94.38 309 LEU A CA 1
ATOM 2401 C C . LEU A 1 309 ? -7.644 4.688 6.098 1.00 94.38 309 LEU A C 1
ATOM 2403 O O . LEU A 1 309 ? -8.257 5.482 5.386 1.00 94.38 309 LEU A O 1
ATOM 2407 N N . VAL A 1 310 ? -7.758 4.714 7.428 1.00 90.44 310 VAL A N 1
ATOM 2408 C CA . VAL A 1 310 ? -8.630 5.672 8.122 1.00 90.44 310 VAL A CA 1
ATOM 2409 C C . VAL A 1 310 ? -8.044 7.090 8.109 1.00 90.44 310 VAL A C 1
ATOM 2411 O O . VAL A 1 310 ? -8.776 8.062 8.275 1.00 90.44 310 VAL A O 1
ATOM 2414 N N . LEU A 1 311 ? -6.739 7.238 7.852 1.00 87.25 311 LEU A N 1
ATOM 2415 C CA . LEU A 1 311 ? -6.049 8.528 7.754 1.00 87.25 311 LEU A CA 1
ATOM 2416 C C . LEU A 1 311 ? -6.167 9.134 6.345 1.00 87.25 311 LEU A C 1
ATOM 2418 O O . LEU A 1 311 ? -5.179 9.567 5.751 1.00 87.25 311 LEU A O 1
ATOM 2422 N N . SER A 1 312 ? -7.386 9.147 5.809 1.00 84.88 312 SER A N 1
ATOM 2423 C CA . SER A 1 312 ? -7.686 9.667 4.475 1.00 84.88 312 SER A CA 1
ATOM 2424 C C . SER A 1 312 ? -7.559 11.191 4.412 1.00 84.88 312 SER A C 1
ATOM 2426 O O . SER A 1 312 ? -8.028 11.912 5.294 1.00 84.88 312 SER A O 1
ATOM 2428 N N . GLY A 1 313 ? -6.923 11.696 3.355 1.00 76.25 313 GLY A N 1
ATOM 2429 C CA . GLY A 1 313 ? -6.842 13.125 3.081 1.00 76.25 313 GLY A CA 1
ATOM 2430 C C . GLY A 1 313 ? -8.187 13.679 2.616 1.00 76.25 313 GLY A C 1
ATOM 2431 O O . GLY A 1 313 ? -8.885 13.062 1.816 1.00 76.25 313 GLY A O 1
ATOM 2432 N N . SER A 1 314 ? -8.543 14.876 3.081 1.00 68.06 314 SER A N 1
ATOM 2433 C CA . SER A 1 314 ? -9.778 15.558 2.691 1.00 68.06 314 SER A CA 1
ATOM 2434 C C . SER A 1 314 ? -9.496 16.899 2.012 1.00 68.06 314 SER A C 1
ATOM 2436 O O . SER A 1 314 ? -8.526 17.605 2.312 1.00 68.06 314 SER A O 1
ATOM 2438 N N . THR A 1 315 ? -10.354 17.262 1.057 1.00 60.44 315 THR A N 1
ATOM 2439 C CA . THR A 1 315 ? -10.367 18.585 0.424 1.00 60.44 315 THR A CA 1
ATOM 2440 C C . THR A 1 315 ? -11.423 19.452 1.097 1.00 60.44 315 THR A C 1
ATOM 2442 O O . THR A 1 315 ? -12.616 19.203 0.926 1.00 60.44 315 THR A O 1
ATOM 2445 N N . SER A 1 316 ? -11.022 20.500 1.817 1.00 56.59 316 SER A N 1
ATOM 2446 C CA . SER A 1 316 ? -11.968 21.520 2.282 1.00 56.59 316 SER A CA 1
ATOM 2447 C C . SER A 1 316 ? -11.946 22.719 1.333 1.00 56.59 316 SER A C 1
ATOM 2449 O O . SER A 1 316 ? -10.904 23.360 1.189 1.00 56.59 316 SER A O 1
ATOM 2451 N N . ARG A 1 317 ? -13.084 23.054 0.708 1.00 42.91 317 ARG A N 1
ATOM 2452 C CA . ARG A 1 317 ? -13.264 24.359 0.051 1.00 42.91 317 ARG A CA 1
ATOM 2453 C C . ARG A 1 317 ? -13.710 25.369 1.101 1.00 42.91 317 ARG A C 1
ATOM 2455 O O . ARG A 1 317 ? -14.787 25.218 1.674 1.00 42.91 317 ARG A O 1
ATOM 2462 N N . ARG A 1 318 ? -12.914 26.409 1.350 1.00 45.16 318 ARG A N 1
ATOM 2463 C CA . ARG A 1 318 ? -13.392 27.587 2.087 1.00 45.16 318 ARG A CA 1
ATOM 2464 C C . ARG A 1 318 ? -14.007 28.572 1.097 1.00 45.16 318 ARG A C 1
ATOM 2466 O O . ARG A 1 318 ? -13.320 29.071 0.211 1.00 45.16 318 ARG A O 1
ATOM 2473 N N . PHE A 1 319 ? -15.290 28.882 1.268 1.00 33.44 319 PHE A N 1
ATOM 2474 C CA . PHE A 1 319 ? -15.874 30.081 0.671 1.00 33.44 319 PHE A CA 1
ATOM 2475 C C . PHE A 1 319 ? -15.338 31.298 1.438 1.00 33.44 319 PHE A C 1
ATOM 2477 O O . PHE A 1 319 ? -15.744 31.554 2.566 1.00 33.44 319 PHE A O 1
ATOM 2484 N N . GLY A 1 320 ? -14.383 32.008 0.833 1.00 37.19 320 GLY A N 1
ATOM 2485 C CA . GLY A 1 320 ? -13.742 33.197 1.401 1.00 37.19 320 GLY A CA 1
ATOM 2486 C C . GLY A 1 320 ? -12.274 32.961 1.771 1.00 37.19 320 GLY A C 1
ATOM 2487 O O . GLY A 1 320 ? -11.958 32.116 2.602 1.00 37.19 320 GLY A O 1
ATOM 2488 N N . ALA A 1 321 ? -11.389 33.749 1.150 1.00 36.59 321 ALA A N 1
ATOM 2489 C CA . ALA A 1 321 ? -9.930 33.760 1.313 1.00 36.59 321 ALA A CA 1
ATOM 2490 C C . ALA A 1 321 ? -9.162 32.525 0.783 1.00 36.59 321 ALA A C 1
ATOM 2492 O O . ALA A 1 321 ? -8.514 31.800 1.530 1.00 36.59 321 ALA A O 1
ATOM 2493 N N . GLY A 1 322 ? -9.178 32.340 -0.543 1.00 36.31 322 GLY A N 1
ATOM 2494 C CA . GLY A 1 322 ? -7.991 32.082 -1.383 1.00 36.31 322 GLY A CA 1
ATOM 2495 C C . GLY A 1 322 ? -7.043 30.904 -1.105 1.00 36.31 322 GLY A C 1
ATOM 2496 O O . GLY A 1 322 ? -6.000 30.836 -1.751 1.00 36.31 322 GLY A O 1
ATOM 2497 N N . ARG A 1 323 ? -7.333 29.983 -0.183 1.00 44.56 323 ARG A N 1
ATOM 2498 C CA . ARG A 1 323 ? -6.526 28.771 0.017 1.00 44.56 323 ARG A CA 1
ATOM 2499 C C . ARG A 1 323 ? -7.403 27.530 -0.064 1.00 44.56 323 ARG A C 1
ATOM 2501 O O . ARG A 1 323 ? -7.984 27.108 0.932 1.00 44.56 323 ARG A O 1
ATOM 2508 N N . ASP A 1 324 ? -7.440 26.929 -1.251 1.00 50.41 324 ASP A N 1
ATOM 2509 C CA . ASP A 1 324 ? -7.828 25.530 -1.415 1.00 50.41 324 ASP A CA 1
ATOM 2510 C C . ASP A 1 324 ? -6.798 24.662 -0.678 1.00 50.41 324 ASP A C 1
ATOM 2512 O O . ASP A 1 324 ? -5.654 24.495 -1.110 1.00 50.41 324 ASP A O 1
ATOM 2516 N N . GLY A 1 325 ? -7.180 24.175 0.501 1.00 62.12 325 GLY A N 1
ATOM 2517 C CA . GLY A 1 325 ? -6.323 23.380 1.369 1.00 62.12 325 GLY A CA 1
ATOM 2518 C C . GLY A 1 325 ? -6.749 21.922 1.350 1.00 62.12 325 GLY A C 1
ATOM 2519 O O . GLY A 1 325 ? -7.785 21.571 1.909 1.00 62.12 325 GLY A O 1
ATOM 2520 N N . VAL A 1 326 ? -5.936 21.064 0.736 1.00 68.00 326 VAL A N 1
ATOM 2521 C CA . VAL A 1 326 ? -5.936 19.639 1.086 1.00 68.00 326 VAL A CA 1
ATOM 2522 C C . VAL A 1 326 ? -5.320 19.506 2.472 1.00 68.00 326 VAL A C 1
ATOM 2524 O O . VAL A 1 326 ? -4.244 20.062 2.701 1.00 68.00 326 VAL A O 1
ATOM 2527 N N . SER A 1 327 ? -5.965 18.762 3.367 1.00 75.56 327 SER A N 1
ATOM 2528 C CA . SER A 1 327 ? -5.385 18.426 4.666 1.00 75.56 327 SER A CA 1
ATOM 2529 C C . SER A 1 327 ? -5.498 16.942 4.969 1.00 75.56 327 SER A C 1
ATOM 2531 O O . SER A 1 327 ? -6.484 16.303 4.613 1.00 75.56 327 SER A O 1
ATOM 2533 N N . PHE A 1 328 ? -4.485 16.426 5.657 1.00 83.06 328 PHE A N 1
ATOM 2534 C CA . PHE A 1 328 ? -4.511 15.106 6.271 1.00 83.06 328 PHE A CA 1
ATOM 2535 C C . PHE A 1 328 ? -4.826 15.257 7.761 1.00 83.06 328 PHE A C 1
ATOM 2537 O O . PHE A 1 328 ? -4.473 16.284 8.359 1.0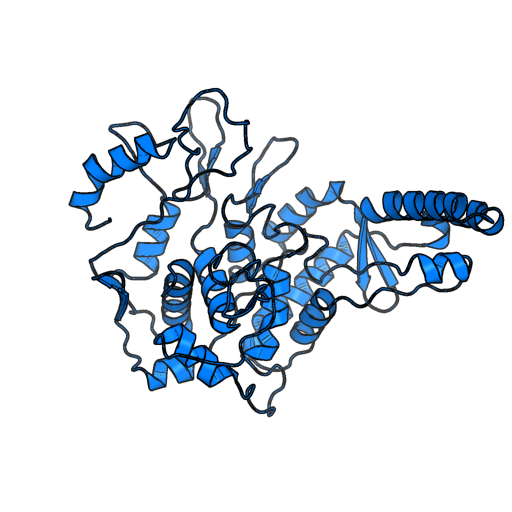0 83.06 328 PHE A O 1
ATOM 2544 N N . PRO A 1 329 ? -5.522 14.284 8.359 1.00 83.88 329 PRO A N 1
ATOM 2545 C CA . PRO A 1 329 ? -6.015 14.422 9.714 1.00 83.88 329 PRO A CA 1
ATOM 2546 C C . PRO A 1 329 ? -4.878 14.417 10.727 1.00 83.88 329 PRO A C 1
ATOM 2548 O O . PRO A 1 329 ? -3.967 13.595 10.658 1.00 83.88 329 PRO A O 1
ATOM 2551 N N . PHE A 1 330 ? -4.948 15.370 11.656 1.00 86.12 330 PHE A N 1
ATOM 2552 C CA . PHE A 1 330 ? -4.002 15.526 12.758 1.00 86.12 330 PHE A CA 1
ATOM 2553 C C . PHE A 1 330 ? -2.522 15.634 12.361 1.00 86.12 330 PHE A C 1
ATOM 2555 O O . PHE A 1 330 ? -1.633 15.306 13.148 1.00 86.12 330 PHE A O 1
ATOM 2562 N N . ILE A 1 331 ? -2.258 16.129 11.148 1.00 86.31 331 ILE A N 1
ATOM 2563 C CA . ILE A 1 331 ? -0.916 16.513 10.724 1.00 86.31 331 ILE A CA 1
ATOM 2564 C C . ILE A 1 331 ? -0.764 18.027 10.815 1.00 86.31 331 ILE A C 1
ATOM 2566 O O . ILE A 1 331 ? -1.539 18.776 10.217 1.00 86.31 331 ILE A O 1
ATOM 2570 N N . VAL A 1 332 ? 0.265 18.469 11.529 1.00 84.69 332 VAL A N 1
ATOM 2571 C CA . VAL A 1 332 ? 0.632 19.881 11.684 1.00 84.69 332 VAL A CA 1
ATOM 2572 C C . VAL A 1 332 ? 2.077 20.118 11.266 1.00 84.69 332 VAL A C 1
ATOM 2574 O O . VAL A 1 332 ? 2.854 19.179 11.093 1.00 84.69 332 VAL A O 1
ATOM 2577 N N . ALA A 1 333 ? 2.455 21.379 11.068 1.00 83.06 333 ALA A N 1
ATOM 2578 C CA . ALA A 1 333 ? 3.849 21.713 10.832 1.00 83.06 333 ALA A CA 1
ATOM 2579 C C . ALA A 1 333 ? 4.683 21.385 12.075 1.00 83.06 333 ALA A C 1
ATOM 2581 O O . ALA A 1 333 ? 4.253 21.626 13.205 1.00 83.06 333 ALA A O 1
ATOM 2582 N N . SER A 1 334 ? 5.892 20.872 11.858 1.00 80.38 334 SER A N 1
ATOM 2583 C CA . SER A 1 334 ? 6.781 20.543 12.966 1.00 80.38 334 SER A CA 1
ATOM 2584 C C . SER A 1 334 ? 7.147 21.802 13.751 1.00 80.38 334 SER A C 1
ATOM 2586 O O . SER A 1 334 ? 7.575 22.810 13.172 1.00 80.38 334 SER A O 1
ATOM 2588 N N . SER A 1 335 ? 6.971 21.756 15.067 1.00 72.69 335 SER A N 1
ATOM 2589 C CA . SER A 1 335 ? 7.348 22.833 15.967 1.00 72.69 335 SER A CA 1
ATOM 2590 C C . SER A 1 335 ? 8.859 22.817 16.158 1.00 72.69 335 SER A C 1
ATOM 2592 O O . SER A 1 335 ? 9.451 21.852 16.629 1.00 72.69 335 SER A O 1
ATOM 2594 N N . ARG A 1 336 ? 9.511 23.918 15.789 1.00 67.31 336 ARG A N 1
ATOM 2595 C CA . ARG A 1 336 ? 10.952 24.074 15.994 1.00 67.31 336 ARG A CA 1
ATOM 2596 C C . ARG A 1 336 ? 11.216 24.374 17.467 1.00 67.31 336 ARG A C 1
ATOM 2598 O O . ARG A 1 336 ? 10.714 25.369 17.982 1.00 67.31 336 ARG A O 1
ATOM 2605 N N . ALA A 1 337 ? 12.042 23.559 18.108 1.00 60.84 337 ALA A N 1
ATOM 2606 C CA . ALA A 1 337 ? 12.606 23.834 19.424 1.00 60.84 337 ALA A CA 1
ATOM 2607 C C . ALA A 1 337 ? 14.130 23.642 19.356 1.00 60.84 337 ALA A C 1
ATOM 2609 O O . ALA A 1 337 ? 14.591 22.630 18.833 1.00 60.84 337 ALA A O 1
ATOM 2610 N N . GLY A 1 338 ? 14.917 24.615 19.835 1.00 58.72 338 GLY A N 1
ATOM 2611 C CA . GLY A 1 338 ? 16.385 24.529 19.858 1.00 58.72 338 GLY A CA 1
ATOM 2612 C C . GLY A 1 338 ? 17.130 25.800 19.426 1.00 58.72 338 GLY A C 1
ATOM 2613 O O . GLY A 1 338 ? 16.533 26.852 19.205 1.00 58.72 338 GLY A O 1
ATOM 2614 N N . TYR A 1 339 ? 18.460 25.689 19.337 1.00 51.56 339 TYR A N 1
ATOM 2615 C CA . TYR A 1 339 ? 19.406 26.770 19.023 1.00 51.56 339 TYR A CA 1
ATOM 2616 C C . TYR A 1 339 ? 19.547 26.978 17.501 1.00 51.56 339 TYR A C 1
ATOM 2618 O O . TYR A 1 339 ? 19.576 26.012 16.741 1.00 51.56 339 TYR A O 1
ATOM 2626 N N . GLY A 1 340 ? 19.684 28.229 17.043 1.00 55.72 340 GLY A N 1
ATOM 2627 C CA . GLY A 1 340 ? 19.634 28.619 15.619 1.00 55.72 340 GLY A CA 1
ATOM 2628 C C . GLY A 1 340 ? 20.762 28.115 14.701 1.00 55.72 340 GLY A C 1
ATOM 2629 O O . GLY A 1 340 ? 20.790 28.486 13.532 1.00 55.72 340 GLY A O 1
ATOM 2630 N N . SER A 1 341 ? 21.689 27.297 15.206 1.00 59.12 341 SER A N 1
ATOM 2631 C CA . SER A 1 341 ? 22.814 26.717 14.456 1.00 59.12 341 SER A CA 1
ATOM 2632 C C . SER A 1 341 ? 22.572 25.284 13.961 1.00 59.12 341 SER A C 1
ATOM 2634 O O . SER A 1 341 ? 23.423 24.734 13.265 1.00 59.12 341 SER A O 1
ATOM 2636 N N . ILE A 1 342 ? 21.436 24.665 14.301 1.00 57.47 342 ILE A N 1
ATOM 2637 C CA . ILE A 1 342 ? 21.075 23.326 13.817 1.00 57.47 342 ILE A CA 1
ATOM 2638 C C . ILE A 1 342 ? 20.572 23.439 12.371 1.00 57.47 342 ILE A C 1
ATOM 2640 O O . ILE A 1 342 ? 19.732 24.285 12.060 1.00 57.47 342 ILE A O 1
ATOM 2644 N N . GLY A 1 343 ? 21.118 22.601 11.484 1.00 51.44 343 GLY A N 1
ATOM 2645 C CA . GLY A 1 343 ? 20.785 22.585 10.059 1.00 51.44 343 GLY A CA 1
ATOM 2646 C C . GLY A 1 343 ? 19.280 22.478 9.798 1.00 51.44 343 GLY A C 1
ATOM 2647 O O . GLY A 1 343 ? 18.536 21.851 10.549 1.00 51.44 343 GLY A O 1
ATOM 2648 N N . VAL A 1 344 ? 18.824 23.112 8.717 1.00 54.84 344 VAL A N 1
ATOM 2649 C CA . VAL A 1 344 ? 17.412 23.095 8.319 1.00 54.84 344 VAL A CA 1
ATOM 2650 C C . VAL A 1 344 ? 17.090 21.738 7.700 1.00 54.84 344 VAL A C 1
ATOM 2652 O O . VAL A 1 344 ? 17.341 21.518 6.516 1.00 54.84 344 VAL A O 1
ATOM 2655 N N . GLU A 1 345 ? 16.525 20.828 8.487 1.00 60.16 345 GLU A N 1
ATOM 2656 C CA . GLU A 1 345 ? 16.015 19.563 7.964 1.00 60.16 345 GLU A CA 1
ATOM 2657 C C . GLU A 1 345 ? 14.582 19.749 7.440 1.00 60.16 345 GLU A C 1
ATOM 2659 O O . GLU A 1 345 ? 13.718 20.340 8.097 1.00 60.16 345 GLU A O 1
ATOM 2664 N N . GLN A 1 346 ? 14.324 19.294 6.212 1.00 66.50 346 GLN A N 1
ATOM 2665 C CA . GLN A 1 346 ? 12.974 19.315 5.655 1.00 66.50 346 GLN A CA 1
ATOM 2666 C C . GLN A 1 346 ? 12.144 18.217 6.321 1.00 66.50 346 GLN A C 1
ATOM 2668 O O . GLN A 1 346 ? 12.405 17.032 6.135 1.00 66.50 346 GLN A O 1
ATOM 2673 N N . THR A 1 347 ? 11.119 18.612 7.074 1.00 74.88 347 THR A N 1
ATOM 2674 C CA . THR A 1 347 ? 10.201 17.678 7.738 1.00 74.88 347 THR A CA 1
ATOM 2675 C C . THR A 1 347 ? 8.893 17.561 6.958 1.00 74.88 347 THR A C 1
ATOM 2677 O O . THR A 1 347 ? 8.487 18.490 6.258 1.00 74.88 347 THR A O 1
ATOM 2680 N N . ARG A 1 348 ? 8.213 16.414 7.078 1.00 78.56 348 ARG A N 1
ATOM 2681 C CA . ARG A 1 348 ? 6.871 16.209 6.500 1.00 78.56 348 ARG A CA 1
ATOM 2682 C C . ARG A 1 348 ? 5.742 16.701 7.416 1.00 78.56 348 ARG A C 1
ATOM 2684 O O . ARG A 1 348 ? 4.586 16.662 7.013 1.00 78.56 348 ARG A O 1
ATOM 2691 N N . GLY A 1 349 ? 6.084 17.201 8.602 1.00 84.25 349 GLY A N 1
ATOM 2692 C CA . GLY A 1 349 ? 5.153 17.583 9.659 1.00 84.25 349 GLY A CA 1
ATOM 2693 C C . GLY A 1 349 ? 5.203 16.621 10.844 1.00 84.25 349 GLY A C 1
ATOM 2694 O O . GLY A 1 349 ? 5.938 15.633 10.833 1.00 84.25 349 GLY A O 1
ATOM 2695 N N . GLU A 1 350 ? 4.393 16.923 11.849 1.00 85.44 350 GLU A N 1
ATOM 2696 C CA . GLU A 1 350 ? 4.181 16.118 13.048 1.00 85.44 350 GLU A CA 1
ATOM 2697 C C . GLU A 1 350 ? 2.778 15.512 13.024 1.00 85.44 350 GLU A C 1
ATOM 2699 O O . GLU A 1 350 ? 1.810 16.200 12.694 1.00 85.44 350 GLU A O 1
ATOM 2704 N N . ALA A 1 351 ? 2.670 14.235 13.396 1.00 86.94 351 ALA A N 1
ATOM 2705 C CA . ALA A 1 351 ? 1.401 13.526 13.510 1.00 86.94 351 ALA A CA 1
ATOM 2706 C C . ALA A 1 351 ? 0.974 13.414 14.979 1.00 86.94 351 ALA A C 1
ATOM 2708 O O . ALA A 1 351 ? 1.733 12.903 15.801 1.00 86.94 351 ALA A O 1
ATOM 2709 N N . TRP A 1 352 ? -0.249 13.845 15.285 1.00 87.62 352 TRP A N 1
ATOM 2710 C CA . TRP A 1 352 ? -0.816 13.869 16.637 1.00 87.62 352 TRP A CA 1
ATOM 2711 C C . TRP A 1 352 ? -2.095 13.025 16.707 1.00 87.62 352 TRP A C 1
ATOM 2713 O O . TRP A 1 352 ? -3.205 13.529 16.576 1.00 87.62 352 TRP A O 1
ATOM 2723 N N . LEU A 1 353 ? -1.948 11.708 16.852 1.00 88.62 353 LEU A N 1
ATOM 2724 C CA . LEU A 1 353 ? -3.078 10.779 16.759 1.00 88.62 353 LEU A CA 1
ATOM 2725 C C . LEU A 1 353 ? -3.830 10.653 18.098 1.00 88.62 353 LEU A C 1
ATOM 2727 O O . LEU A 1 353 ? -3.179 10.419 19.116 1.00 88.62 353 LEU A O 1
ATOM 2731 N N . PRO A 1 354 ? -5.174 10.756 18.106 1.00 88.25 354 PRO A N 1
ATOM 2732 C CA . PRO A 1 354 ? -5.957 10.778 19.338 1.00 88.25 354 PRO A CA 1
ATOM 2733 C C . PRO A 1 354 ? -6.043 9.400 19.990 1.00 88.25 354 PRO A C 1
ATOM 2735 O O . PRO A 1 354 ? -6.271 8.397 19.302 1.00 88.25 354 PRO A O 1
ATOM 2738 N N . LEU A 1 355 ? -5.968 9.363 21.318 1.00 90.50 355 LEU A N 1
ATOM 2739 C CA . LEU A 1 355 ? -6.405 8.233 22.137 1.00 90.50 355 LEU A CA 1
ATOM 2740 C C . LEU A 1 355 ? -7.793 8.541 22.711 1.00 90.50 355 LEU A C 1
ATOM 2742 O O . LEU A 1 355 ? -8.146 9.694 22.922 1.00 90.50 355 LEU A O 1
ATOM 2746 N N . TRP A 1 356 ? -8.614 7.526 22.960 1.00 92.12 356 TRP A N 1
ATOM 2747 C CA . TRP A 1 356 ? -9.969 7.719 23.488 1.00 92.12 356 TRP A CA 1
ATOM 2748 C C . TRP A 1 356 ? -10.289 6.642 24.517 1.00 92.12 356 TRP A C 1
ATOM 2750 O O . TRP A 1 356 ? -9.986 5.471 24.295 1.00 92.12 356 TRP A O 1
ATOM 2760 N N . SER A 1 357 ? -10.886 7.026 25.645 1.00 91.19 357 SER A N 1
ATOM 2761 C CA . SER A 1 357 ? -11.131 6.112 26.772 1.00 91.19 357 SER A CA 1
ATOM 2762 C C . SER A 1 357 ? -12.517 5.461 26.752 1.00 91.19 357 SER A C 1
ATOM 2764 O O . SER A 1 357 ? -12.680 4.341 27.239 1.00 91.19 357 SER A O 1
ATOM 2766 N N . ALA A 1 358 ? -13.513 6.122 26.158 1.00 92.62 358 ALA A N 1
ATOM 2767 C CA . ALA A 1 358 ? -14.872 5.597 26.039 1.00 92.62 358 ALA A CA 1
ATOM 2768 C C . ALA A 1 358 ? -14.998 4.627 24.845 1.00 92.62 358 ALA A C 1
ATOM 2770 O O . ALA A 1 358 ? -14.539 4.970 23.758 1.00 92.62 358 ALA A O 1
ATOM 2771 N N . PRO A 1 359 ? -15.628 3.443 24.986 1.00 96.38 359 PRO A N 1
ATOM 2772 C CA . PRO A 1 359 ? -15.809 2.512 23.870 1.00 96.38 359 PRO A CA 1
ATOM 2773 C C . PRO A 1 359 ? -16.557 3.127 22.676 1.00 96.38 359 PRO A C 1
ATOM 2775 O O . PRO A 1 359 ? -17.758 3.398 22.744 1.00 96.38 359 PRO A O 1
ATOM 2778 N N . ALA A 1 360 ? -15.853 3.282 21.556 1.00 96.69 360 ALA A N 1
ATOM 2779 C CA . ALA A 1 360 ? -16.374 3.871 20.327 1.00 96.69 360 ALA A CA 1
ATOM 2780 C C . ALA A 1 360 ? -16.417 2.849 19.184 1.00 96.69 360 ALA A C 1
ATOM 2782 O O . ALA A 1 360 ? -15.533 2.000 19.050 1.00 96.69 360 ALA A O 1
ATOM 2783 N N . SER A 1 361 ? -17.458 2.943 18.362 1.00 97.62 361 SER A N 1
ATOM 2784 C CA . SER A 1 361 ? -17.597 2.208 17.105 1.00 97.62 361 SER A CA 1
ATOM 2785 C C . SER A 1 361 ? -16.578 2.678 16.065 1.00 97.62 361 SER A C 1
ATOM 2787 O O . SER A 1 361 ? -16.082 3.810 16.104 1.00 97.62 361 SER A O 1
ATOM 2789 N N . TYR A 1 362 ? -16.314 1.837 15.064 1.00 96.38 362 TYR A N 1
ATOM 2790 C CA . TYR A 1 362 ? -15.466 2.218 13.934 1.00 96.38 362 TYR A CA 1
ATOM 2791 C C . TYR A 1 362 ? -15.991 3.463 13.193 1.00 96.38 362 TYR A C 1
ATOM 2793 O O . TYR A 1 362 ? -15.202 4.322 12.801 1.00 96.38 362 TYR A O 1
ATOM 2801 N N . SER A 1 363 ? -17.312 3.613 13.036 1.00 95.12 363 SER A N 1
ATOM 2802 C CA . SER A 1 363 ? -17.920 4.781 12.383 1.00 95.12 363 SER A CA 1
ATOM 2803 C C . SER A 1 363 ? -17.670 6.090 13.131 1.00 95.12 363 SER A C 1
ATOM 2805 O O . SER A 1 363 ? -17.380 7.101 12.489 1.00 95.12 363 SER A O 1
ATOM 2807 N N . GLU A 1 364 ? -17.740 6.074 14.465 1.00 94.06 364 GLU A N 1
ATOM 2808 C CA . GLU A 1 364 ? -17.451 7.242 15.309 1.00 94.06 364 GLU A CA 1
ATOM 2809 C C . GLU A 1 364 ? -15.971 7.631 15.205 1.00 94.06 364 GLU A C 1
ATOM 2811 O O . GLU A 1 364 ? -15.644 8.800 14.996 1.00 94.06 364 GLU A O 1
ATOM 2816 N N . ILE A 1 365 ? -15.070 6.645 15.256 1.00 93.00 365 ILE A N 1
ATOM 2817 C CA . ILE A 1 365 ? -13.623 6.867 15.121 1.00 93.00 365 ILE A CA 1
ATOM 2818 C C . ILE A 1 365 ? -13.274 7.379 13.721 1.00 93.00 365 ILE A C 1
ATOM 2820 O O . ILE A 1 365 ? -12.487 8.315 13.580 1.00 93.00 365 ILE A O 1
ATOM 2824 N N . ARG A 1 366 ? -13.891 6.823 12.672 1.00 91.62 366 ARG A N 1
ATOM 2825 C CA . ARG A 1 366 ? -13.721 7.308 11.298 1.00 91.62 366 ARG A CA 1
ATOM 2826 C C . ARG A 1 366 ? -14.198 8.751 11.157 1.00 91.62 366 ARG A C 1
ATOM 2828 O O . ARG A 1 366 ? -13.525 9.525 10.484 1.00 91.62 366 ARG A O 1
ATOM 2835 N N . ALA A 1 367 ? -15.321 9.121 11.775 1.00 88.56 367 ALA A N 1
ATOM 2836 C CA . ALA A 1 367 ? -15.820 10.495 11.758 1.00 88.56 367 ALA A CA 1
ATOM 2837 C C . ALA A 1 367 ? -14.850 11.458 12.463 1.00 88.56 367 ALA A C 1
ATOM 2839 O O . ALA A 1 367 ? -14.488 12.478 11.879 1.00 88.56 367 ALA A O 1
ATOM 2840 N N . LEU A 1 368 ? -14.357 11.090 13.653 1.00 86.62 368 LEU A N 1
ATOM 2841 C CA . LEU A 1 368 ? -13.352 11.857 14.396 1.00 86.62 368 LEU A CA 1
ATOM 2842 C C . LEU A 1 368 ? -12.073 12.072 13.572 1.00 86.62 368 LEU A C 1
ATOM 2844 O O . LEU A 1 368 ? -11.594 13.199 13.437 1.00 86.62 368 LEU A O 1
ATOM 2848 N N . LEU A 1 369 ? -11.527 10.990 13.007 1.00 87.12 369 LEU A N 1
ATOM 2849 C CA . LEU A 1 369 ? -10.321 11.045 12.184 1.00 87.12 369 LEU A CA 1
ATOM 2850 C C . LEU A 1 369 ? -10.566 11.848 10.902 1.00 87.12 369 LEU A C 1
ATOM 2852 O O . LEU A 1 369 ? -9.739 12.678 10.566 1.00 87.12 369 LEU A O 1
ATOM 2856 N N . SER A 1 370 ? -11.707 11.693 10.228 1.00 81.25 370 SER A N 1
ATOM 2857 C CA . SER A 1 370 ? -12.015 12.446 8.997 1.00 81.25 370 SER A CA 1
ATOM 2858 C C . SER A 1 370 ? -12.211 13.944 9.246 1.00 81.25 370 SER A C 1
ATOM 2860 O O . SER A 1 370 ? -11.869 14.764 8.394 1.00 81.25 370 SER A O 1
ATOM 2862 N N . GLU A 1 371 ? -12.763 14.313 10.405 1.00 77.88 371 GLU A N 1
ATOM 2863 C CA . GLU A 1 371 ? -12.899 15.706 10.820 1.00 77.88 371 GLU A CA 1
ATOM 2864 C C . GLU A 1 371 ? -11.522 16.330 11.094 1.00 77.88 371 GLU A C 1
ATOM 2866 O O . GLU A 1 371 ? -11.267 17.458 10.664 1.00 77.88 371 GLU A O 1
ATOM 2871 N N . GLY A 1 372 ? -10.626 15.597 11.773 1.00 73.62 372 GLY A N 1
ATOM 2872 C CA . GLY A 1 372 ? -9.227 15.991 11.978 1.00 73.62 372 GLY A CA 1
ATOM 2873 C C . GLY A 1 372 ? -9.058 17.386 12.593 1.00 73.62 372 GLY A C 1
ATOM 2874 O O . GLY A 1 372 ? -8.055 18.064 12.328 1.00 73.62 372 GLY A O 1
ATOM 2875 N N . ARG A 1 373 ? -10.069 17.852 13.342 1.00 71.94 373 ARG A N 1
ATOM 2876 C CA . ARG A 1 373 ? -10.111 19.190 13.929 1.00 71.94 373 ARG A CA 1
ATOM 2877 C C . ARG A 1 373 ? -9.349 19.214 15.242 1.00 71.94 373 ARG A C 1
ATOM 2879 O O . ARG A 1 373 ? -9.666 18.491 16.178 1.00 71.94 373 ARG A O 1
ATOM 2886 N N . ALA A 1 374 ? -8.388 20.123 15.299 1.00 75.25 374 ALA A N 1
ATOM 2887 C CA . ALA A 1 374 ? -7.775 20.614 16.519 1.00 75.25 374 ALA A CA 1
ATOM 2888 C C . ALA A 1 374 ? -7.792 22.140 16.420 1.00 75.25 374 ALA A C 1
ATOM 2890 O O . ALA A 1 374 ? -7.263 22.696 15.452 1.00 75.25 374 ALA A O 1
ATOM 2891 N N . GLU A 1 375 ? -8.452 22.810 17.361 1.00 77.50 375 GLU A N 1
ATOM 2892 C CA . GLU A 1 375 ? -8.657 24.259 17.336 1.00 77.50 375 GLU A CA 1
ATOM 2893 C C . GLU A 1 375 ? -8.260 24.888 18.673 1.00 77.50 375 GLU A C 1
ATOM 2895 O O . GLU A 1 375 ? -8.471 24.312 19.735 1.00 77.50 375 GLU A O 1
ATOM 2900 N N . VAL A 1 376 ? -7.695 26.092 18.604 1.00 72.56 376 VAL A N 1
ATOM 2901 C CA . VAL A 1 376 ? -7.462 26.976 19.748 1.00 72.56 376 VAL A CA 1
ATOM 2902 C C . VAL A 1 376 ? -8.350 28.202 19.546 1.00 72.56 376 VAL A C 1
ATOM 2904 O O . VAL A 1 376 ? -8.105 29.036 18.668 1.00 72.56 376 VAL A O 1
ATOM 2907 N N . GLY A 1 377 ? -9.433 28.299 20.319 1.00 76.44 377 GLY A N 1
ATOM 2908 C CA . GLY A 1 377 ? -10.447 29.340 20.138 1.00 76.44 377 GLY A CA 1
ATOM 2909 C C . GLY A 1 377 ? -11.196 29.196 18.807 1.00 76.44 377 GLY A C 1
ATOM 2910 O O . GLY A 1 377 ? -12.044 28.326 18.675 1.00 76.44 377 GLY A O 1
ATOM 2911 N N . ARG A 1 378 ? -10.913 30.073 17.832 1.00 73.44 378 ARG A N 1
ATOM 2912 C CA . ARG A 1 378 ? -11.517 30.056 16.477 1.00 73.44 378 ARG A CA 1
ATOM 2913 C C . ARG A 1 378 ? -10.531 29.654 15.371 1.00 73.44 378 ARG A C 1
ATOM 2915 O O . ARG A 1 378 ? -10.872 29.721 14.190 1.00 73.44 378 ARG A O 1
ATOM 2922 N N . SER A 1 379 ? -9.301 29.300 15.740 1.00 74.81 379 SER A N 1
ATOM 2923 C CA . SER A 1 379 ? -8.209 29.031 14.801 1.00 74.81 379 SER A CA 1
ATOM 2924 C C . SER A 1 379 ? -7.806 27.564 14.844 1.00 74.81 379 SER A C 1
ATOM 2926 O O . SER A 1 379 ? -7.669 26.993 15.922 1.00 74.81 379 SER A O 1
ATOM 2928 N N . ARG A 1 380 ? -7.563 26.961 13.675 1.00 77.44 380 ARG A N 1
ATOM 2929 C CA . ARG A 1 380 ? -7.015 25.601 13.574 1.00 77.44 380 ARG A CA 1
ATOM 2930 C C . ARG A 1 380 ? -5.582 25.575 14.111 1.00 77.44 380 ARG A C 1
ATOM 2932 O O . ARG A 1 380 ? -4.826 26.515 13.881 1.00 77.44 380 ARG A O 1
ATOM 2939 N N . ALA A 1 381 ? -5.205 24.495 14.786 1.00 81.62 381 ALA A N 1
ATOM 2940 C CA . ALA A 1 381 ? -3.820 24.232 15.143 1.00 81.62 381 ALA A CA 1
ATOM 2941 C C . ALA A 1 381 ? -2.983 24.004 13.872 1.00 81.62 381 ALA A C 1
ATOM 2943 O O . ALA A 1 381 ? -3.304 23.143 13.053 1.00 81.62 381 ALA A O 1
ATOM 2944 N N . GLU A 1 382 ? -1.912 24.780 13.709 1.00 82.38 382 GLU A N 1
ATOM 2945 C CA . GLU A 1 382 ? -1.017 24.709 12.541 1.00 82.38 382 GLU A CA 1
ATOM 2946 C C . GLU A 1 382 ? 0.367 24.142 12.887 1.00 82.38 382 GLU A C 1
ATOM 2948 O O . GLU A 1 382 ? 1.126 23.776 11.993 1.00 82.38 382 GLU A O 1
ATOM 2953 N N . SER A 1 383 ? 0.689 24.041 14.178 1.00 85.19 383 SER A N 1
ATOM 2954 C CA . SER A 1 383 ? 1.958 23.528 14.705 1.00 85.19 383 SER A CA 1
ATOM 2955 C C . SER A 1 383 ? 1.748 22.630 15.926 1.00 85.19 383 SER A C 1
ATOM 2957 O O . SER A 1 383 ? 0.705 22.738 16.580 1.00 85.19 383 SER A O 1
ATOM 2959 N N . GLY A 1 384 ? 2.744 21.812 16.276 1.00 84.19 384 GLY A N 1
ATOM 2960 C CA . GLY A 1 384 ? 2.725 20.980 17.487 1.00 84.19 384 GLY A CA 1
ATOM 2961 C C . GLY A 1 384 ? 2.408 21.772 18.763 1.00 84.19 384 GLY A C 1
ATOM 2962 O O . GLY A 1 384 ? 1.568 21.359 19.557 1.00 84.19 384 GLY A O 1
ATOM 2963 N N . LEU A 1 385 ? 2.967 22.979 18.913 1.00 85.00 385 LEU A N 1
ATOM 2964 C CA . LEU A 1 385 ? 2.684 23.869 20.049 1.00 85.00 385 LEU A CA 1
ATOM 2965 C C . LEU A 1 385 ? 1.202 24.264 20.128 1.00 85.00 385 LEU A C 1
ATOM 2967 O O . LEU A 1 385 ? 0.575 24.146 21.179 1.00 85.00 385 LEU A O 1
ATOM 2971 N N . THR A 1 386 ? 0.625 24.716 19.014 1.00 84.69 386 THR A N 1
ATOM 2972 C CA . THR A 1 386 ? -0.803 25.073 18.962 1.00 84.69 386 THR A CA 1
ATOM 2973 C C . THR A 1 386 ? -1.708 23.848 19.099 1.00 84.69 386 THR A C 1
ATOM 2975 O O . THR A 1 386 ? -2.827 23.963 19.586 1.00 84.69 386 THR A O 1
ATOM 2978 N N . PHE A 1 387 ? -1.231 22.666 18.704 1.00 86.00 387 PHE A N 1
ATOM 2979 C CA . PHE A 1 387 ? -1.968 21.417 18.860 1.00 86.00 387 PHE A CA 1
ATOM 2980 C C . PHE A 1 387 ? -2.023 20.993 20.331 1.00 86.00 387 PHE A C 1
ATOM 2982 O O . PHE A 1 387 ? -3.098 20.692 20.842 1.00 86.00 387 PHE A O 1
ATOM 2989 N N . ALA A 1 388 ? -0.900 21.080 21.050 1.00 84.38 388 ALA A N 1
ATOM 2990 C CA . ALA A 1 388 ? -0.857 20.853 22.493 1.00 84.38 388 ALA A CA 1
ATOM 2991 C C . ALA A 1 388 ? -1.791 21.813 23.256 1.00 84.38 388 ALA A C 1
ATOM 2993 O O . ALA A 1 388 ? -2.491 21.400 24.180 1.00 84.38 388 ALA A O 1
ATOM 2994 N N . GLN A 1 389 ? -1.868 23.082 22.834 1.00 82.94 389 GLN A N 1
ATOM 2995 C CA . GLN A 1 389 ? -2.833 24.048 23.378 1.00 82.94 389 GLN A CA 1
ATOM 2996 C C . GLN A 1 389 ? -4.293 23.653 23.093 1.00 82.94 389 GLN A C 1
ATOM 2998 O O . GLN A 1 389 ? -5.152 23.817 23.962 1.00 82.94 389 GLN A O 1
ATOM 3003 N N . ALA A 1 390 ? -4.586 23.121 21.902 1.00 82.06 390 ALA A N 1
ATOM 3004 C CA . ALA A 1 390 ? -5.922 22.639 21.549 1.00 82.06 390 ALA A CA 1
ATOM 3005 C C . ALA A 1 390 ? -6.341 21.449 22.432 1.00 82.06 390 ALA A C 1
ATOM 3007 O O . ALA A 1 390 ? -7.443 21.446 22.979 1.00 82.06 390 ALA A O 1
ATOM 3008 N N . ILE A 1 391 ? -5.440 20.484 22.657 1.00 78.88 391 ILE A N 1
ATOM 3009 C CA . ILE A 1 391 ? -5.680 19.352 23.568 1.00 78.88 391 ILE A CA 1
ATOM 3010 C C . ILE A 1 391 ? -5.954 19.853 24.992 1.00 78.88 391 ILE A C 1
ATOM 3012 O O . ILE A 1 391 ? -6.950 19.464 25.598 1.00 78.88 391 ILE A O 1
ATOM 3016 N N . ALA A 1 392 ? -5.118 20.756 25.514 1.00 75.19 392 ALA A N 1
ATOM 3017 C CA . ALA A 1 392 ? -5.247 21.259 26.883 1.00 75.19 392 ALA A CA 1
ATOM 3018 C C . ALA A 1 392 ? -6.535 22.068 27.132 1.00 75.19 392 ALA A C 1
ATOM 3020 O O . ALA A 1 392 ? -6.974 22.172 28.274 1.00 75.19 392 ALA A O 1
ATOM 3021 N N . SER A 1 393 ? -7.130 22.648 26.084 1.00 70.44 393 SER A N 1
ATOM 3022 C CA . SER A 1 393 ? -8.329 23.491 26.189 1.00 70.44 393 SER A CA 1
ATOM 3023 C C . SER A 1 393 ? -9.645 22.773 25.874 1.00 70.44 393 SER A C 1
ATOM 3025 O O . SER A 1 393 ? -10.669 23.169 26.420 1.00 70.44 393 SER A O 1
ATOM 3027 N N . LEU A 1 394 ? -9.639 21.745 25.012 1.00 61.25 394 LEU A N 1
ATOM 3028 C CA . LEU A 1 394 ? -10.853 21.075 24.508 1.00 61.25 394 LEU A CA 1
ATOM 3029 C C . LEU A 1 394 ? -10.814 19.537 24.592 1.00 61.25 394 LEU A C 1
ATOM 3031 O O . LEU A 1 394 ? -11.869 18.907 24.530 1.00 61.25 394 LEU A O 1
ATOM 3035 N N . GLY A 1 395 ? -9.634 18.915 24.715 1.00 55.66 395 GLY A N 1
ATOM 3036 C CA . GLY A 1 395 ? -9.483 17.451 24.705 1.00 55.66 395 GLY A CA 1
ATOM 3037 C C . GLY A 1 395 ? -10.151 16.763 25.901 1.00 55.66 395 GLY A C 1
ATOM 3038 O O . GLY A 1 395 ? -10.762 15.703 25.760 1.00 55.66 395 GLY A O 1
ATOM 3039 N N . VAL A 1 396 ? -10.147 17.425 27.062 1.00 49.97 396 VAL A N 1
ATOM 3040 C CA . VAL A 1 396 ? -10.684 16.869 28.315 1.00 49.97 396 VAL A CA 1
ATOM 3041 C C . VAL A 1 396 ? -12.209 16.669 28.267 1.00 49.97 396 VAL A C 1
ATOM 3043 O O . VAL A 1 396 ? -12.699 15.669 28.788 1.00 49.97 396 VAL A O 1
ATOM 3046 N N . ASP A 1 397 ? -12.958 17.530 27.570 1.00 49.84 397 ASP A N 1
ATOM 3047 C CA . ASP A 1 397 ? -14.433 17.503 27.578 1.00 49.84 397 ASP A CA 1
ATOM 3048 C C . ASP A 1 397 ? -15.048 16.363 26.743 1.00 49.84 397 ASP A C 1
ATOM 3050 O O . ASP A 1 397 ? -16.224 16.039 26.907 1.00 49.84 397 ASP A O 1
ATOM 3054 N N . ARG A 1 398 ? -14.276 15.729 25.845 1.00 59.97 398 ARG A N 1
ATOM 3055 C CA . ARG A 1 398 ? -14.761 14.650 24.955 1.00 59.97 398 ARG A CA 1
ATOM 3056 C C . ARG A 1 398 ? -14.169 13.270 25.254 1.00 59.97 398 ARG A C 1
ATOM 3058 O O . ARG A 1 398 ? -14.432 12.331 24.507 1.00 59.97 398 ARG A O 1
ATOM 3065 N N . GLY A 1 399 ? -13.373 13.131 26.317 1.00 63.09 399 GLY A N 1
ATOM 3066 C CA . GLY A 1 399 ? -12.696 11.868 26.645 1.00 63.09 399 GLY A CA 1
ATOM 3067 C C . GLY A 1 399 ? -11.623 11.456 25.626 1.00 63.09 399 GLY A C 1
ATOM 3068 O O . GLY A 1 399 ? -11.311 10.267 25.513 1.00 63.09 399 GLY A O 1
ATOM 3069 N N . ILE A 1 400 ? -11.086 12.430 24.880 1.00 70.00 400 ILE A N 1
ATOM 3070 C CA . ILE A 1 400 ? -10.014 12.257 23.894 1.00 70.00 400 ILE A CA 1
ATOM 3071 C C . ILE A 1 400 ? -8.716 12.788 24.509 1.00 70.00 400 ILE A C 1
ATOM 3073 O O . ILE A 1 400 ? -8.687 13.897 25.039 1.00 70.00 400 ILE A O 1
ATOM 3077 N N . GLN A 1 401 ? -7.653 11.993 24.450 1.00 65.56 401 GLN A N 1
ATOM 3078 C CA . GLN A 1 401 ? -6.331 12.309 24.991 1.00 65.56 401 GLN A CA 1
ATOM 3079 C C . GLN A 1 401 ? -5.305 12.482 23.878 1.00 65.56 401 GLN A C 1
ATOM 3081 O O . GLN A 1 401 ? -5.371 11.711 22.887 1.00 65.56 401 GLN A O 1
#

Radius of gyration: 23.6 Å; chains: 1; bounding box: 58×60×63 Å

Sequence (401 aa):
MGYLKALGVLRLVCQQADADVRACWEGGVFKLYTNLDRDALTTFFRDYYRPTPLLAPWNGGSGFYVKLDVDRFLESRGAEIAFKSREAVDAIDAIESSDTDRLASYREQIRQTKAALGRIANRVDFVELLAEPLKQWPGATTRQAKKRVKDYVSKVLNAIMLFRSGDETYSIDKAEKDAFISDLRGKVLTDDGLLWLDAALAMRTGAKKNRMESPTLGSGGNIGNSDFSARFAQLLPEVMTFRTGDPPPSRSEVWLSSALFGTPTRDLERVSVDQFNPGKAGGANGTQGLEAAPILNPWDYLLMMEGALVLSGSTSRRFGAGRDGVSFPFIVASSRAGYGSIGVEQTRGEAWLPLWSAPASYSEIRALLSEGRAEVGRSRAESGLTFAQAIASLGVDRGIQ

pLDDT: mean 88.06, std 12.34, range [33.44, 98.56]